Protein AF-A0A927RQS6-F1 (afdb_monomer_lite)

Sequence (547 aa):
MQKSKGKAKKVFKYLLKTSVICIYVALIVALFLQALKPGDESSAISNDFGNTIDTVVTELAKPQAQYIDAQSVEIISLNIDDKTFKGDDVEIYAGSSGKIKSKVLPENATDKSLIYRSSDSDVVKVYDNGKIVAKSVGKVRLEILLKNNQKLKDTINLTVKEVPVESIAIGNIPQEFRVGESFRLETTFEPQNTTQTKVKWSSSDKNVVSVDSSGKIIAKEQGVATITAKSAINDDVFVMVDLQVLPAAEQETTPVQSLEIKTANQDHLVGKSQQFSVVFYPSEATDDVLWSSSDETVAIVSQKGVVKYLKLGNVVITASCSNFDKQANAEIKVDEVVSSAIILQTDFDEGDGNFVLKQGKSGKITALLDSDATVFDVVFSSSDNTVAQIGKDGVIVALKGGEVTITATTSYGEKTTSQTLVLVVDKITFSETMQNFYLWVRKGFGHYGAFLVLGIFATFSYYMLFSKSTKGKLVGFAVCLLAGFAVAGITEILQLPVFTSGRASSFADVVLDFKGYCTSSLVIYAVIFIVHFAKAIANRKAKKQKA

Structure (mmCIF, N/CA/C/O backbone):
data_AF-A0A927RQS6-F1
#
_entry.id   AF-A0A927RQS6-F1
#
loop_
_atom_site.group_PDB
_atom_site.id
_atom_site.type_symbol
_atom_site.label_atom_id
_atom_site.label_alt_id
_atom_site.label_comp_id
_atom_site.label_asym_id
_atom_site.label_entity_id
_atom_site.label_seq_id
_atom_site.pdbx_PDB_ins_code
_atom_site.Cartn_x
_atom_site.Cartn_y
_atom_site.Cartn_z
_atom_site.occupancy
_atom_site.B_iso_or_equiv
_atom_site.auth_seq_id
_atom_site.auth_comp_id
_atom_site.auth_asym_id
_atom_site.auth_atom_id
_atom_site.pdbx_PDB_model_num
ATOM 1 N N . MET A 1 1 ? -23.265 56.459 -34.012 1.00 46.31 1 MET A N 1
ATOM 2 C CA . MET A 1 1 ? -22.523 55.168 -34.018 1.00 46.31 1 MET A CA 1
ATOM 3 C C . MET A 1 1 ? -21.277 55.114 -34.922 1.00 46.31 1 MET A C 1
ATOM 5 O O . MET A 1 1 ? -20.310 54.477 -34.523 1.00 46.31 1 MET A O 1
ATOM 9 N N . GLN A 1 2 ? -21.212 55.764 -36.097 1.00 44.84 2 GLN A N 1
ATOM 10 C CA . GLN A 1 2 ? -20.009 55.694 -36.963 1.00 44.84 2 GLN A CA 1
ATOM 11 C C . GLN A 1 2 ? -18.765 56.435 -36.412 1.00 44.84 2 GLN A C 1
ATOM 13 O O . GLN A 1 2 ? -17.649 55.932 -36.546 1.00 44.84 2 G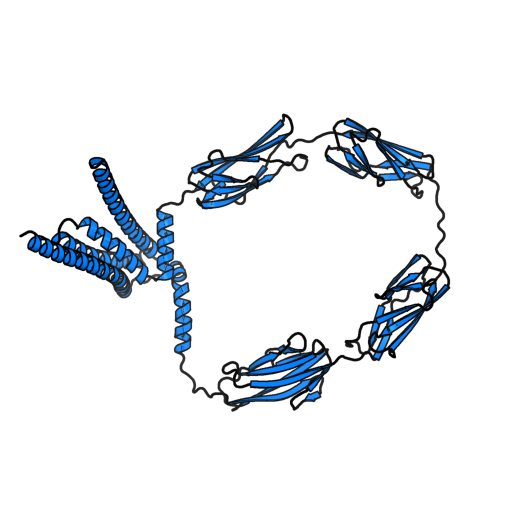LN A O 1
ATOM 18 N N . LYS A 1 3 ? -18.926 57.578 -35.719 1.00 47.47 3 LYS A N 1
ATOM 19 C CA . LYS A 1 3 ? -17.798 58.323 -35.110 1.00 47.47 3 LYS A CA 1
ATOM 20 C C . LYS A 1 3 ? -17.130 57.593 -33.924 1.00 47.47 3 LYS A C 1
ATOM 22 O O . LYS A 1 3 ? -15.915 57.708 -33.775 1.00 47.47 3 LYS A O 1
ATOM 27 N N . SER A 1 4 ? -17.863 56.807 -33.117 1.00 45.72 4 SER A N 1
ATOM 28 C CA . SER A 1 4 ? -17.262 56.046 -31.999 1.00 45.72 4 SER A CA 1
ATOM 29 C C . SER A 1 4 ? -16.541 54.776 -32.469 1.00 45.72 4 SER A C 1
ATOM 31 O O . SER A 1 4 ? -15.438 54.509 -31.998 1.00 45.72 4 SER A O 1
ATOM 33 N N . LYS A 1 5 ? -17.061 54.073 -33.493 1.00 51.00 5 LYS A N 1
ATOM 34 C CA . LYS A 1 5 ? -16.353 52.959 -34.163 1.00 51.00 5 LYS A CA 1
ATOM 35 C C . LYS A 1 5 ? -15.024 53.409 -34.794 1.00 51.00 5 LYS A C 1
ATOM 37 O O . LYS A 1 5 ? -14.037 52.679 -34.734 1.00 51.00 5 LYS A O 1
ATOM 42 N N . GLY A 1 6 ? -14.967 54.627 -35.345 1.00 62.62 6 GLY A N 1
ATOM 43 C CA . GLY A 1 6 ? -13.734 55.222 -35.878 1.00 62.62 6 GLY A CA 1
ATOM 44 C C . GLY A 1 6 ? -12.676 55.524 -34.807 1.00 62.62 6 GLY A C 1
ATOM 45 O O . GLY A 1 6 ? -11.496 55.234 -35.018 1.00 62.62 6 GLY A O 1
ATOM 46 N N . LYS A 1 7 ? -13.087 56.042 -33.639 1.00 63.16 7 LYS A N 1
ATOM 47 C CA . LYS A 1 7 ? -12.189 56.270 -32.491 1.00 63.16 7 LYS A CA 1
ATOM 48 C C . LYS A 1 7 ? -11.688 54.952 -31.889 1.00 63.16 7 LYS A C 1
ATOM 50 O O . LYS A 1 7 ? -10.480 54.802 -31.740 1.00 63.16 7 LYS A O 1
ATOM 55 N N . ALA A 1 8 ? -12.565 53.973 -31.656 1.00 59.16 8 ALA A N 1
ATOM 56 C CA . ALA A 1 8 ? -12.191 52.658 -31.120 1.00 59.16 8 ALA A CA 1
ATOM 57 C C . ALA A 1 8 ? -11.191 51.915 -32.023 1.00 59.16 8 ALA A C 1
ATOM 59 O O . ALA A 1 8 ? -10.191 51.388 -31.547 1.00 59.16 8 ALA A O 1
ATOM 60 N N . LYS A 1 9 ? -11.383 51.957 -33.349 1.00 65.69 9 LYS A N 1
ATOM 61 C CA . LYS A 1 9 ? -10.448 51.356 -34.315 1.00 65.69 9 LYS A CA 1
ATOM 62 C C . LYS A 1 9 ? -9.083 52.056 -34.335 1.00 65.69 9 LYS A C 1
ATOM 64 O O . LYS A 1 9 ? -8.061 51.407 -34.554 1.00 65.69 9 LYS A O 1
ATOM 69 N N . LYS A 1 10 ? -9.051 53.375 -34.105 1.00 69.94 10 LYS A N 1
ATOM 70 C CA . LYS A 1 10 ? -7.810 54.161 -34.011 1.00 69.94 10 LYS A CA 1
ATOM 71 C C . LYS A 1 10 ? -7.054 53.854 -32.714 1.00 69.94 10 LYS A C 1
ATOM 73 O O . LYS A 1 10 ? -5.843 53.667 -32.770 1.00 69.94 10 LYS A O 1
ATOM 78 N N . VAL A 1 11 ? -7.771 53.739 -31.595 1.00 69.31 11 VAL A N 1
ATOM 79 C CA . VAL A 1 11 ? -7.221 53.348 -30.287 1.00 69.31 11 VAL A CA 1
ATOM 80 C C . VAL A 1 11 ? -6.700 51.911 -30.325 1.00 69.31 11 VAL A C 1
ATOM 82 O O . VAL A 1 11 ? -5.556 51.686 -29.963 1.00 69.31 11 VAL A O 1
ATOM 85 N N . PHE A 1 12 ? -7.459 50.961 -30.875 1.00 69.94 12 PHE A N 1
ATOM 86 C CA . PHE A 1 12 ? -7.018 49.570 -31.030 1.00 69.94 12 PHE A CA 1
ATOM 87 C C . PHE A 1 12 ? -5.750 49.448 -31.883 1.00 69.94 12 PHE A C 1
ATOM 89 O O . PHE A 1 12 ? -4.808 48.759 -31.511 1.00 69.94 12 PHE A O 1
ATOM 96 N N . LYS A 1 13 ? -5.683 50.164 -33.014 1.00 72.00 13 LYS A N 1
ATOM 97 C CA . LYS A 1 13 ? -4.487 50.170 -33.869 1.00 72.00 13 LYS A CA 1
ATOM 98 C C . LYS A 1 13 ? -3.274 50.791 -33.167 1.00 72.00 13 LYS A C 1
ATOM 100 O O . LYS A 1 13 ? -2.150 50.373 -33.430 1.00 72.00 13 LYS A O 1
ATOM 105 N N . TYR A 1 14 ? -3.497 51.791 -32.315 1.00 75.75 14 TYR A N 1
ATOM 106 C CA . TYR A 1 14 ? -2.447 52.393 -31.499 1.00 75.75 14 TYR A CA 1
ATOM 107 C C . TYR A 1 14 ? -1.964 51.422 -30.416 1.00 75.75 14 TYR A C 1
ATOM 109 O O . TYR A 1 14 ? -0.770 51.165 -30.349 1.00 75.75 14 TYR A O 1
ATOM 117 N N . LEU A 1 15 ? -2.882 50.806 -29.667 1.00 71.31 15 LEU A N 1
ATOM 118 C CA . LEU A 1 15 ? -2.567 49.801 -28.649 1.00 71.31 15 LEU A CA 1
ATOM 119 C C . LEU A 1 15 ? -1.812 48.611 -29.244 1.00 71.31 15 LEU A C 1
ATOM 121 O O . LEU A 1 15 ? -0.742 48.282 -28.756 1.00 71.31 15 LEU A O 1
ATOM 125 N N . LEU A 1 16 ? -2.287 48.043 -30.357 1.00 77.56 16 LEU A N 1
ATOM 126 C CA . LEU A 1 16 ? -1.608 46.940 -31.041 1.00 77.56 16 LEU A CA 1
ATOM 127 C C . LEU A 1 16 ? -0.185 47.321 -31.471 1.00 77.56 16 LEU A C 1
ATOM 129 O O . LEU A 1 16 ? 0.743 46.533 -31.310 1.00 77.56 16 LEU A O 1
ATOM 133 N N . LYS A 1 17 ? -0.003 48.539 -32.000 1.00 77.62 17 LYS A N 1
ATOM 134 C CA . LYS A 1 17 ? 1.320 49.038 -32.387 1.00 77.62 17 LYS A CA 1
ATOM 135 C C . LYS A 1 17 ? 2.244 49.158 -31.177 1.00 77.62 17 LYS A C 1
ATOM 137 O O . LYS A 1 17 ? 3.386 48.718 -31.257 1.00 77.62 17 LYS A O 1
ATOM 142 N N . THR A 1 18 ? 1.764 49.736 -30.081 1.00 76.44 18 THR A N 1
ATOM 143 C CA . THR A 1 18 ? 2.555 49.903 -28.859 1.00 76.44 18 THR A CA 1
ATOM 144 C C . THR A 1 18 ? 2.887 48.548 -28.232 1.00 76.44 18 THR A C 1
ATOM 146 O O . THR A 1 18 ? 4.045 48.310 -27.919 1.00 76.44 18 THR A O 1
ATOM 149 N N . SER A 1 19 ? 1.934 47.614 -28.152 1.00 77.00 19 SER A N 1
ATOM 150 C CA . SER A 1 19 ? 2.153 46.270 -27.602 1.00 77.00 19 SER A CA 1
ATOM 151 C C . SER A 1 19 ? 3.189 45.465 -28.388 1.00 77.00 19 SER A C 1
ATOM 153 O O . SER A 1 19 ? 4.073 44.873 -27.782 1.00 77.00 19 SER A O 1
ATOM 155 N N . VAL A 1 20 ? 3.131 45.469 -29.726 1.00 82.69 20 VAL A N 1
ATOM 156 C CA . VAL A 1 20 ? 4.107 44.745 -30.565 1.00 82.69 20 VAL A CA 1
ATOM 157 C C . VAL A 1 20 ? 5.520 45.311 -30.390 1.00 82.69 20 VAL A C 1
ATOM 159 O O . VAL A 1 20 ? 6.471 44.541 -30.281 1.00 82.69 20 VAL A O 1
ATOM 162 N N . ILE A 1 21 ? 5.655 46.639 -30.295 1.00 83.62 21 ILE A N 1
ATOM 163 C CA . ILE A 1 21 ? 6.947 47.293 -30.041 1.00 83.62 21 ILE A CA 1
ATOM 164 C C . ILE A 1 21 ? 7.454 46.964 -28.631 1.00 83.62 21 ILE A C 1
ATOM 166 O O . ILE A 1 21 ? 8.625 46.633 -28.475 1.00 83.62 21 ILE A O 1
ATOM 170 N N . CYS A 1 22 ? 6.592 47.004 -27.611 1.00 79.31 22 CYS A N 1
ATOM 171 C CA . CYS A 1 22 ? 6.967 46.643 -26.243 1.00 79.31 22 CYS A CA 1
ATOM 172 C C . CYS A 1 22 ? 7.432 45.185 -26.139 1.00 79.31 22 CYS A C 1
ATOM 174 O O . CYS A 1 22 ? 8.428 44.926 -25.472 1.00 79.31 22 CYS A O 1
ATOM 176 N N . ILE A 1 23 ? 6.765 44.249 -26.825 1.00 80.75 23 ILE A N 1
ATOM 177 C CA . ILE A 1 23 ? 7.184 42.839 -26.875 1.00 80.75 23 ILE A CA 1
ATOM 178 C C . ILE A 1 23 ? 8.542 42.710 -27.568 1.00 80.75 23 ILE A C 1
ATOM 180 O O . ILE A 1 23 ? 9.426 42.034 -27.054 1.00 80.75 23 ILE A O 1
ATOM 184 N N . TYR A 1 24 ? 8.740 43.393 -28.699 1.00 87.31 24 TYR A N 1
ATOM 185 C CA . TYR A 1 24 ? 10.025 43.383 -29.398 1.00 87.31 24 TYR A CA 1
ATOM 186 C C . TYR A 1 24 ? 11.170 43.888 -28.506 1.00 87.31 24 TYR A C 1
ATOM 188 O O . TYR A 1 24 ? 12.202 43.232 -28.403 1.00 87.31 24 TYR A O 1
ATOM 196 N N . VAL A 1 25 ? 10.969 45.007 -27.804 1.00 85.31 25 VAL A N 1
ATOM 197 C CA . VAL A 1 25 ? 11.959 45.551 -26.861 1.00 85.31 25 VAL A CA 1
ATOM 198 C C . VAL A 1 25 ? 12.197 44.595 -25.691 1.00 85.31 25 VAL A C 1
ATOM 200 O O . VAL A 1 25 ? 13.347 44.359 -25.333 1.00 85.31 25 VAL A O 1
ATOM 203 N N . ALA A 1 26 ? 11.145 43.999 -25.125 1.00 79.19 26 ALA A N 1
ATOM 204 C CA . ALA A 1 26 ? 11.272 43.034 -24.034 1.00 79.19 26 ALA A CA 1
ATOM 205 C C . ALA A 1 26 ? 12.087 41.795 -24.444 1.00 79.19 26 ALA A C 1
ATOM 207 O O . ALA A 1 26 ? 12.914 41.330 -23.665 1.00 79.19 26 ALA A O 1
ATOM 208 N N . LEU A 1 27 ? 11.913 41.301 -25.676 1.00 83.12 27 LEU A N 1
ATOM 209 C CA . LEU A 1 27 ? 12.700 40.188 -26.215 1.00 83.12 27 LEU A CA 1
ATOM 210 C C . LEU A 1 27 ? 14.183 40.553 -26.390 1.00 83.12 27 LEU A C 1
ATOM 212 O O . LEU A 1 27 ? 15.042 39.734 -26.077 1.00 83.12 27 LEU A O 1
ATOM 216 N N . ILE A 1 28 ? 14.498 41.779 -26.829 1.00 85.44 28 ILE A N 1
ATOM 217 C CA . ILE A 1 28 ? 15.890 42.266 -26.900 1.00 85.44 28 ILE A CA 1
ATOM 218 C C . ILE A 1 28 ? 16.507 42.328 -25.502 1.00 85.44 28 ILE A C 1
ATOM 220 O O . ILE A 1 28 ? 17.617 41.846 -25.292 1.00 85.44 28 ILE A O 1
ATOM 224 N N . VAL A 1 29 ? 15.783 42.893 -24.533 1.00 82.00 29 VAL A N 1
ATOM 225 C CA . VAL A 1 29 ? 16.258 42.982 -23.146 1.00 82.00 29 VAL A CA 1
ATOM 226 C C . VAL A 1 29 ? 16.487 41.585 -22.566 1.00 82.00 29 VAL A C 1
ATOM 228 O O . VAL A 1 29 ? 17.521 41.354 -21.949 1.00 82.00 29 VAL A O 1
ATOM 231 N N . ALA A 1 30 ? 15.582 40.633 -22.808 1.00 78.06 30 ALA A N 1
ATOM 232 C CA . ALA A 1 30 ? 15.751 39.247 -22.375 1.00 78.06 30 ALA A CA 1
ATOM 233 C C . ALA A 1 30 ? 17.001 38.589 -22.988 1.00 78.06 30 ALA A C 1
ATOM 235 O O . ALA A 1 30 ? 17.745 37.915 -22.275 1.00 78.06 30 ALA A O 1
ATOM 236 N N . LEU A 1 31 ? 17.269 38.831 -24.277 1.00 81.88 31 LEU A N 1
ATOM 237 C CA . LEU A 1 31 ? 18.475 38.354 -24.960 1.00 81.88 31 LEU A CA 1
ATOM 238 C C . LEU A 1 31 ? 19.750 38.946 -24.358 1.00 81.88 31 LEU A C 1
ATOM 240 O O . LEU A 1 31 ? 20.703 38.214 -24.113 1.00 81.88 31 LEU A O 1
ATOM 244 N N . PHE A 1 32 ? 19.763 40.247 -24.069 1.00 86.06 32 PHE A N 1
ATOM 245 C CA . PHE A 1 32 ? 20.918 40.905 -23.455 1.00 86.06 32 PHE A CA 1
ATOM 246 C C . PHE A 1 32 ? 21.157 40.417 -22.026 1.00 86.06 32 PHE A C 1
ATOM 248 O O . PHE A 1 32 ? 22.280 40.064 -21.681 1.00 86.06 32 PHE A O 1
ATOM 255 N N . LEU A 1 33 ? 20.103 40.317 -21.212 1.00 78.19 33 LEU A N 1
ATOM 256 C CA . LEU A 1 33 ? 20.200 39.772 -19.855 1.00 78.19 33 LEU A CA 1
ATOM 257 C C . LEU A 1 33 ? 20.701 38.325 -19.853 1.00 78.19 33 LEU A C 1
ATOM 259 O O . LEU A 1 33 ? 21.407 37.922 -18.936 1.00 78.19 33 LEU A O 1
ATOM 263 N N . GLN A 1 34 ? 20.358 37.537 -20.871 1.00 74.31 34 GLN A N 1
ATOM 264 C CA . GLN A 1 34 ? 20.867 36.179 -21.002 1.00 74.31 34 GLN A CA 1
ATOM 265 C C . GLN A 1 34 ? 22.301 36.111 -21.529 1.00 74.31 34 GLN A C 1
ATOM 267 O O . GLN A 1 34 ? 23.059 35.235 -21.109 1.00 74.31 34 GLN A O 1
ATOM 272 N N . ALA A 1 35 ? 22.670 36.988 -22.459 1.00 76.50 35 ALA A N 1
ATOM 273 C CA . ALA A 1 35 ? 24.054 37.123 -22.894 1.00 76.50 35 ALA A CA 1
ATOM 274 C C . ALA A 1 35 ? 24.966 37.420 -21.696 1.00 76.50 35 ALA A C 1
ATOM 276 O O . ALA A 1 35 ? 26.076 36.913 -21.658 1.00 76.50 35 ALA A O 1
ATOM 277 N N . LEU A 1 36 ? 24.433 38.122 -20.688 1.00 79.50 36 LEU A N 1
ATOM 278 C CA . LEU A 1 36 ? 25.082 38.435 -19.416 1.00 79.50 36 LEU A CA 1
ATOM 279 C C . LEU A 1 36 ? 25.104 37.287 -18.377 1.00 79.50 36 LEU A C 1
ATOM 281 O O . LEU A 1 36 ? 25.642 37.473 -17.288 1.00 79.50 36 LEU A O 1
ATOM 285 N N . LYS A 1 37 ? 24.540 36.104 -18.669 1.00 78.19 37 LYS A N 1
ATOM 286 C CA . LYS A 1 37 ? 24.586 34.948 -17.749 1.00 78.19 37 LYS A CA 1
ATOM 287 C C . LYS A 1 37 ? 25.852 34.095 -17.936 1.00 78.19 37 LYS A C 1
ATOM 289 O O . LYS A 1 37 ? 26.273 33.928 -19.086 1.00 78.19 37 LYS A O 1
ATOM 294 N N . PRO A 1 38 ? 26.398 33.485 -16.860 1.00 71.75 38 PRO A N 1
ATOM 295 C CA . PRO A 1 38 ? 27.536 32.563 -16.934 1.00 71.75 38 PRO A CA 1
ATOM 296 C C . PRO A 1 38 ? 27.283 31.345 -17.840 1.00 71.75 38 PRO A C 1
ATOM 298 O O . PRO A 1 38 ? 26.143 30.899 -18.012 1.00 71.75 38 PRO A O 1
ATOM 301 N N . GLY A 1 39 ? 28.358 30.792 -18.412 1.00 63.94 39 GLY A N 1
ATOM 302 C CA . GLY A 1 39 ? 28.306 29.699 -19.397 1.00 63.94 39 GLY A CA 1
ATOM 303 C C . GLY A 1 39 ? 27.625 28.407 -18.913 1.00 63.94 39 GLY A C 1
ATOM 304 O O . GLY A 1 39 ? 26.904 27.767 -19.686 1.00 63.94 39 GLY A O 1
ATOM 305 N N . ASP A 1 40 ? 27.768 28.067 -17.633 1.00 60.88 40 ASP A N 1
ATOM 306 C CA . ASP A 1 40 ? 27.269 26.806 -17.059 1.00 60.88 40 ASP A CA 1
ATOM 307 C C . ASP A 1 40 ? 25.736 26.788 -16.892 1.00 60.88 40 ASP A C 1
ATOM 309 O O . ASP A 1 40 ? 25.077 25.783 -17.152 1.00 60.88 40 ASP A O 1
ATOM 313 N N . GLU A 1 41 ? 25.121 27.927 -16.558 1.00 59.31 41 GLU A N 1
ATOM 314 C CA . GLU A 1 41 ? 23.655 28.039 -16.459 1.00 59.31 41 GLU A CA 1
ATOM 315 C C . GLU A 1 41 ? 22.975 28.072 -17.837 1.00 59.31 41 GLU A C 1
ATOM 317 O O . GLU A 1 41 ? 21.840 27.624 -18.015 1.00 59.31 41 GLU A O 1
ATOM 322 N N . SER A 1 42 ? 23.660 28.631 -18.837 1.00 57.41 42 SER A N 1
ATOM 323 C CA . SER A 1 42 ? 23.137 28.780 -20.199 1.00 57.41 42 SER A CA 1
ATOM 324 C C . SER A 1 42 ? 23.134 27.459 -20.973 1.00 57.41 42 SER A C 1
ATOM 326 O O . SER A 1 42 ? 22.198 27.184 -21.734 1.00 57.41 42 SER A O 1
ATOM 328 N N . SER A 1 43 ? 24.168 26.643 -20.760 1.00 55.97 43 SER A N 1
ATOM 329 C CA . SER A 1 43 ? 24.346 25.328 -21.379 1.00 55.97 43 SER A CA 1
ATOM 330 C C . SER A 1 43 ? 23.345 24.303 -20.832 1.00 55.97 43 SER A C 1
ATOM 332 O O . SER A 1 43 ? 22.705 23.614 -21.623 1.00 55.97 43 SER A O 1
ATOM 334 N N . ALA A 1 44 ? 23.060 24.297 -19.524 1.00 56.41 44 ALA A N 1
ATOM 335 C CA . ALA A 1 44 ? 22.026 23.440 -18.924 1.00 56.41 44 ALA A CA 1
ATOM 336 C C . ALA A 1 44 ? 20.622 23.623 -19.548 1.00 56.41 44 ALA A C 1
ATOM 338 O O . ALA A 1 44 ? 19.860 22.669 -19.675 1.00 56.41 44 ALA A O 1
ATOM 339 N N . ILE A 1 45 ? 20.283 24.838 -19.996 1.00 54.97 45 ILE A N 1
ATOM 340 C CA . ILE A 1 45 ? 18.995 25.151 -20.648 1.00 54.97 45 ILE A CA 1
ATOM 341 C C . ILE A 1 45 ? 18.967 24.702 -22.125 1.00 54.97 45 ILE A C 1
ATOM 343 O O . ILE A 1 45 ? 17.886 24.490 -22.674 1.00 54.97 45 ILE A O 1
ATOM 347 N N . SER A 1 46 ? 20.130 24.570 -22.775 1.00 54.25 46 SER A N 1
ATOM 348 C CA . SER A 1 46 ? 20.277 24.209 -24.197 1.00 54.25 46 SER A CA 1
ATOM 349 C C . SER A 1 46 ? 20.512 22.710 -24.428 1.00 54.25 46 SER A C 1
ATOM 351 O O . SER A 1 46 ? 20.173 22.186 -25.489 1.00 54.25 46 SER A O 1
ATOM 353 N N . ASN A 1 47 ? 21.098 22.022 -23.449 1.00 53.12 47 ASN A N 1
ATOM 354 C CA . ASN A 1 47 ? 21.598 20.659 -23.611 1.00 53.12 47 ASN A CA 1
ATOM 355 C C . ASN A 1 47 ? 20.496 19.586 -23.580 1.00 53.12 47 ASN A C 1
ATOM 357 O O . ASN A 1 47 ? 20.728 18.482 -24.050 1.00 53.12 47 ASN A O 1
ATOM 361 N N . ASP A 1 48 ? 19.283 19.889 -23.113 1.00 54.66 48 ASP A N 1
ATOM 362 C CA . ASP A 1 48 ? 18.213 18.885 -22.956 1.00 54.66 48 ASP A CA 1
ATOM 363 C C . ASP A 1 48 ? 17.713 18.321 -24.310 1.00 54.66 48 ASP A C 1
ATOM 365 O O . ASP A 1 48 ? 17.498 17.120 -24.476 1.00 54.66 48 ASP A O 1
ATOM 369 N N . PHE A 1 49 ? 17.626 19.171 -25.342 1.00 48.56 49 PHE A N 1
ATOM 370 C CA . PHE A 1 49 ? 17.263 18.752 -26.705 1.00 48.56 49 PHE A CA 1
ATOM 371 C C . PHE A 1 49 ? 18.485 18.291 -27.523 1.00 48.56 49 PHE A C 1
ATOM 373 O O . PHE A 1 49 ? 18.403 17.326 -28.283 1.00 48.56 49 PHE A O 1
ATOM 380 N N . GLY A 1 50 ? 19.638 18.946 -27.332 1.00 51.22 50 GLY A N 1
ATOM 381 C CA . GLY A 1 50 ? 20.899 18.619 -28.009 1.00 51.22 50 GLY A CA 1
ATOM 382 C C . GLY A 1 50 ? 21.461 17.252 -27.614 1.00 51.22 50 GLY A C 1
ATOM 383 O O . GLY A 1 50 ? 21.812 16.475 -28.495 1.00 51.22 50 GLY A O 1
ATOM 384 N N . ASN A 1 51 ? 21.437 16.902 -26.322 1.00 53.59 51 ASN A N 1
ATOM 385 C CA . ASN A 1 51 ? 21.879 15.593 -25.825 1.00 53.59 51 ASN A CA 1
ATOM 386 C C . ASN A 1 51 ? 21.063 14.441 -26.431 1.00 53.59 51 ASN A C 1
ATOM 388 O O . ASN A 1 51 ? 21.601 13.366 -26.687 1.00 53.59 51 ASN A O 1
ATOM 392 N N . THR A 1 52 ? 19.779 14.672 -26.722 1.00 53.28 52 THR A N 1
ATOM 393 C CA . THR A 1 52 ? 18.904 13.679 -27.362 1.00 53.28 52 THR A CA 1
ATOM 394 C C . THR A 1 52 ? 19.320 13.399 -28.813 1.00 53.28 52 THR A C 1
ATOM 396 O O . THR A 1 52 ? 19.270 12.254 -29.253 1.00 53.28 52 THR A O 1
ATOM 399 N N . ILE A 1 53 ? 19.778 14.410 -29.558 1.00 51.69 53 ILE A N 1
ATOM 400 C CA . ILE A 1 53 ? 20.230 14.260 -30.953 1.00 51.69 53 ILE A CA 1
ATOM 401 C C . ILE A 1 53 ? 21.684 13.778 -31.025 1.00 51.69 53 ILE A C 1
ATOM 403 O O . ILE A 1 53 ? 22.005 12.926 -31.850 1.00 51.69 53 ILE A O 1
ATOM 407 N N . ASP A 1 54 ? 22.553 14.270 -30.146 1.00 46.34 54 ASP A N 1
ATOM 408 C CA . ASP A 1 54 ? 23.975 13.918 -30.129 1.00 46.34 54 ASP A CA 1
ATOM 409 C C . ASP A 1 54 ? 24.196 12.457 -29.710 1.00 46.34 54 ASP A C 1
ATOM 411 O O . ASP A 1 54 ? 25.055 11.772 -30.264 1.00 46.34 54 ASP A O 1
ATOM 415 N N . THR A 1 55 ? 23.329 11.924 -28.839 1.00 51.97 55 THR A N 1
ATOM 416 C CA . THR A 1 55 ? 23.278 10.483 -28.537 1.00 51.97 55 THR A CA 1
ATOM 417 C C . THR A 1 55 ? 22.974 9.666 -29.799 1.00 51.97 55 THR A C 1
ATOM 419 O O . THR A 1 55 ? 23.654 8.683 -30.080 1.00 51.97 55 THR A O 1
ATOM 422 N N . VAL A 1 56 ? 22.010 10.105 -30.614 1.00 48.84 56 VAL A N 1
ATOM 423 C CA . VAL A 1 56 ? 21.621 9.414 -31.857 1.00 48.84 56 VAL A CA 1
ATOM 424 C C . VAL A 1 56 ? 22.718 9.505 -32.927 1.00 48.84 56 VAL A C 1
ATOM 426 O O . VAL A 1 56 ? 22.991 8.528 -33.618 1.00 48.84 56 VAL A O 1
ATOM 429 N N . VAL A 1 57 ? 23.380 10.655 -33.065 1.00 51.41 57 VAL A N 1
ATOM 430 C CA . VAL A 1 57 ? 24.433 10.878 -34.074 1.00 51.41 57 VAL A CA 1
ATOM 431 C C . VAL A 1 57 ? 25.745 10.183 -33.696 1.00 51.41 57 VAL A C 1
ATOM 433 O O . VAL A 1 57 ? 26.409 9.607 -34.558 1.00 51.41 57 VAL A O 1
ATOM 436 N N . THR A 1 58 ? 26.099 10.169 -32.410 1.00 50.81 58 THR A N 1
ATOM 437 C CA . THR A 1 58 ? 27.323 9.525 -31.907 1.00 50.81 58 THR A CA 1
ATOM 438 C C . THR A 1 58 ? 27.244 7.998 -31.979 1.00 50.81 58 THR A C 1
ATOM 440 O O . THR A 1 58 ? 28.262 7.336 -32.195 1.00 50.81 58 THR A O 1
ATOM 443 N N . GLU A 1 59 ? 26.047 7.412 -31.874 1.00 52.25 59 GLU A N 1
ATOM 444 C CA . GLU A 1 59 ? 25.856 5.982 -32.149 1.00 52.25 59 GLU A CA 1
ATOM 445 C C . GLU A 1 59 ? 26.038 5.623 -33.631 1.00 52.25 59 GLU A C 1
ATOM 447 O O . GLU A 1 59 ? 26.541 4.542 -33.938 1.00 52.25 59 GLU A O 1
ATOM 452 N N . LEU A 1 60 ? 25.723 6.536 -34.554 1.00 46.12 60 LEU A N 1
ATOM 453 C CA . LEU A 1 60 ? 25.833 6.306 -35.999 1.00 46.12 60 LEU A CA 1
ATOM 454 C C . LEU A 1 60 ? 27.268 6.442 -36.552 1.00 46.12 60 LEU A C 1
ATOM 456 O O . LEU A 1 60 ? 27.524 5.998 -37.669 1.00 46.12 60 LEU A O 1
ATOM 460 N N . ALA A 1 61 ? 28.206 7.037 -35.802 1.00 47.94 61 ALA A N 1
ATOM 461 C CA . ALA A 1 61 ? 29.524 7.452 -36.309 1.00 47.94 61 ALA A CA 1
ATOM 462 C C . ALA A 1 61 ? 30.728 6.581 -35.875 1.00 47.94 61 ALA A C 1
ATOM 464 O O . ALA A 1 61 ? 31.867 6.885 -36.238 1.00 47.94 61 ALA A O 1
ATOM 465 N N . LYS A 1 62 ? 30.534 5.501 -35.105 1.00 45.16 62 LYS A N 1
ATOM 466 C CA . LYS A 1 62 ? 31.651 4.637 -34.666 1.00 45.16 62 LYS A CA 1
ATOM 467 C C . LYS A 1 62 ? 32.198 3.782 -35.829 1.00 45.16 62 LYS A C 1
ATOM 469 O O . LYS A 1 62 ? 31.399 3.178 -36.545 1.00 45.16 62 LYS A O 1
ATOM 474 N N . PRO A 1 63 ? 33.533 3.665 -36.011 1.00 45.16 63 PRO A N 1
ATOM 475 C CA . PRO A 1 63 ? 34.113 2.791 -37.028 1.00 45.16 63 PRO A CA 1
ATOM 476 C C . PRO A 1 63 ? 33.768 1.334 -36.709 1.00 45.16 63 PRO A C 1
ATOM 478 O O . PRO A 1 63 ? 34.137 0.804 -35.661 1.00 45.16 63 PRO A O 1
ATOM 481 N N . GLN A 1 64 ? 33.026 0.702 -37.614 1.00 48.62 64 GLN A N 1
ATOM 482 C CA . GLN A 1 64 ? 32.615 -0.689 -37.489 1.00 48.62 64 GLN A CA 1
ATOM 483 C C . GLN A 1 64 ? 33.864 -1.568 -37.634 1.00 48.62 64 GLN A C 1
ATOM 485 O O . GLN A 1 64 ? 34.411 -1.704 -38.730 1.00 48.62 64 GLN A O 1
ATOM 490 N N . ALA A 1 65 ? 34.324 -2.179 -36.536 1.00 48.78 65 ALA A N 1
ATOM 491 C CA . ALA A 1 65 ? 35.066 -3.433 -36.644 1.00 48.78 65 ALA A CA 1
ATOM 492 C C . ALA A 1 65 ? 34.242 -4.351 -37.554 1.00 48.78 65 ALA A C 1
ATOM 494 O O . ALA A 1 65 ? 33.021 -4.374 -37.395 1.00 48.78 65 ALA A O 1
ATOM 495 N N . GLN A 1 66 ? 34.867 -5.029 -38.524 1.00 57.28 66 GLN A N 1
ATOM 496 C CA . GLN A 1 66 ? 34.141 -5.876 -39.473 1.00 57.28 66 GLN A CA 1
ATOM 497 C C . GLN A 1 66 ? 33.210 -6.806 -38.690 1.00 57.28 66 GLN A C 1
ATOM 499 O O . GLN A 1 66 ? 33.667 -7.700 -37.978 1.00 57.28 66 GLN A O 1
ATOM 504 N N . TYR A 1 67 ? 31.915 -6.505 -38.759 1.00 68.31 67 TYR A N 1
ATOM 505 C CA . TYR A 1 67 ? 30.916 -7.127 -37.916 1.00 68.31 67 TYR A CA 1
ATOM 506 C C . TYR A 1 67 ? 30.658 -8.526 -38.461 1.00 68.31 67 TYR A C 1
ATOM 508 O O . TYR A 1 67 ? 30.230 -8.692 -39.602 1.00 68.31 67 TYR A O 1
ATOM 516 N N . ILE A 1 68 ? 30.994 -9.533 -37.666 1.00 77.56 68 ILE A N 1
ATOM 517 C CA . ILE A 1 68 ? 30.753 -10.934 -37.981 1.00 77.56 68 ILE A CA 1
ATOM 518 C C . ILE A 1 68 ? 29.397 -11.281 -37.380 1.00 77.56 68 ILE A C 1
ATOM 520 O O . ILE A 1 68 ? 29.275 -11.446 -36.161 1.00 77.56 68 ILE A O 1
ATOM 524 N N . ASP A 1 69 ? 28.390 -11.374 -38.247 1.00 84.19 69 ASP A N 1
ATOM 525 C CA . ASP A 1 69 ? 27.046 -11.802 -37.878 1.00 84.19 69 ASP A CA 1
ATOM 526 C C . ASP A 1 69 ? 27.070 -13.215 -37.283 1.00 84.19 69 ASP A C 1
ATOM 528 O O . ASP A 1 69 ? 27.678 -14.144 -37.828 1.00 84.19 69 ASP A O 1
ATOM 532 N N . ALA A 1 70 ? 26.363 -13.390 -36.170 1.00 89.00 70 ALA A N 1
ATOM 533 C CA . ALA A 1 70 ? 26.016 -14.717 -35.693 1.00 89.00 70 ALA A CA 1
ATOM 534 C C . ALA A 1 70 ? 25.047 -15.389 -36.678 1.00 89.00 70 ALA A C 1
ATOM 536 O O . ALA A 1 70 ? 24.195 -14.739 -37.282 1.00 89.00 70 ALA A O 1
ATOM 537 N N . GLN A 1 71 ? 25.165 -16.703 -36.808 1.00 90.12 71 GLN A N 1
ATOM 538 C CA . GLN A 1 71 ? 24.388 -17.542 -37.716 1.00 90.12 71 GLN A CA 1
ATOM 539 C C . GLN A 1 71 ? 23.414 -18.455 -36.968 1.00 90.12 71 GLN A C 1
ATOM 541 O O . GLN A 1 71 ? 22.318 -18.699 -37.463 1.00 90.12 71 GLN A O 1
ATOM 546 N N . SER A 1 72 ? 23.780 -18.934 -35.775 1.00 91.56 72 SER A N 1
ATOM 547 C CA . SER A 1 72 ? 22.904 -19.747 -34.926 1.00 91.56 72 SER A CA 1
ATOM 548 C C . SER A 1 72 ? 23.166 -19.520 -33.435 1.00 91.56 72 SER A C 1
ATOM 550 O O . SER A 1 72 ? 24.244 -19.079 -33.019 1.00 91.56 72 SER A O 1
ATOM 552 N N . VAL A 1 73 ? 22.144 -19.819 -32.634 1.00 93.94 73 VAL A N 1
ATOM 553 C CA . VAL A 1 73 ? 22.216 -19.984 -31.180 1.00 93.94 73 VAL A CA 1
ATOM 554 C C . VAL A 1 73 ? 21.842 -21.434 -30.906 1.00 93.94 73 VAL A C 1
ATOM 556 O O . VAL A 1 73 ? 20.866 -21.906 -31.476 1.00 93.94 73 VAL A O 1
ATOM 559 N N . GLU A 1 74 ? 22.613 -22.128 -30.073 1.00 93.12 74 GLU A N 1
ATOM 560 C CA . GLU A 1 74 ? 22.403 -23.547 -29.765 1.00 93.12 74 GLU A CA 1
ATOM 561 C C . GLU A 1 74 ? 22.474 -23.790 -28.255 1.00 93.12 74 GLU A C 1
ATOM 563 O O . GLU A 1 74 ? 23.406 -23.338 -27.579 1.00 93.12 74 GLU A O 1
ATOM 568 N N . ILE A 1 75 ? 21.507 -24.530 -27.720 1.00 93.19 75 ILE A N 1
ATOM 569 C CA . ILE A 1 75 ? 21.508 -25.075 -26.366 1.00 93.19 75 ILE A CA 1
ATOM 570 C C . ILE A 1 75 ? 22.349 -26.349 -26.376 1.00 93.19 75 ILE A C 1
ATOM 572 O O . ILE A 1 75 ? 21.991 -27.363 -26.962 1.00 93.19 75 ILE A O 1
ATOM 576 N N . ILE A 1 76 ? 23.487 -26.311 -25.685 1.00 92.44 76 ILE A N 1
ATOM 577 C CA . ILE A 1 76 ? 24.386 -27.464 -25.570 1.00 92.44 76 ILE A CA 1
ATOM 578 C C . ILE A 1 76 ? 23.856 -28.449 -24.529 1.00 92.44 76 ILE A C 1
ATOM 580 O O . ILE A 1 76 ? 23.898 -29.665 -24.726 1.00 92.44 76 ILE A O 1
ATOM 584 N N . SER A 1 77 ? 23.456 -27.927 -23.370 1.00 91.62 77 SER A N 1
ATOM 585 C CA . SER A 1 77 ? 22.927 -28.735 -22.280 1.00 91.62 77 SER A CA 1
ATOM 586 C C . SER A 1 77 ? 22.204 -27.886 -21.245 1.00 91.62 77 SER A C 1
ATOM 588 O O . SER A 1 77 ? 22.446 -26.684 -21.107 1.00 91.62 77 SER A O 1
ATOM 590 N N . LEU A 1 78 ? 21.364 -28.550 -20.463 1.00 93.81 78 LEU A N 1
ATOM 591 C CA . LEU A 1 78 ? 20.788 -28.012 -19.243 1.00 93.81 78 LEU A CA 1
ATOM 592 C C . LEU A 1 78 ? 21.284 -28.841 -18.059 1.00 93.81 78 LEU A C 1
ATOM 594 O O . LEU A 1 78 ? 21.074 -30.049 -18.022 1.00 93.81 78 LEU A O 1
ATOM 598 N N . ASN A 1 79 ? 21.954 -28.198 -17.106 1.00 93.50 79 ASN A N 1
ATOM 599 C CA . ASN A 1 79 ? 22.505 -28.873 -15.932 1.00 93.50 79 ASN A CA 1
ATOM 600 C C . ASN A 1 79 ? 21.664 -28.506 -14.707 1.00 93.50 79 ASN A C 1
ATOM 602 O O . ASN A 1 79 ? 21.606 -27.323 -14.374 1.00 93.50 79 ASN A O 1
ATOM 606 N N . ILE A 1 80 ? 21.020 -29.480 -14.062 1.00 90.81 80 ILE A N 1
ATOM 607 C CA . ILE A 1 80 ? 20.123 -29.295 -12.908 1.00 90.81 80 ILE A CA 1
ATOM 608 C C . ILE A 1 80 ? 20.443 -30.363 -11.871 1.00 90.81 80 ILE A C 1
ATOM 610 O O . ILE A 1 80 ? 20.442 -31.538 -12.230 1.00 90.81 80 ILE A O 1
ATOM 614 N N . ASP A 1 81 ? 20.686 -29.959 -10.621 1.00 84.06 81 ASP A N 1
ATOM 615 C CA . ASP A 1 81 ? 20.911 -30.854 -9.472 1.00 84.06 81 ASP A CA 1
ATOM 616 C C . ASP A 1 81 ? 21.800 -32.074 -9.836 1.00 84.06 81 ASP A C 1
ATOM 618 O O . ASP A 1 81 ? 21.396 -33.231 -9.724 1.00 84.06 81 ASP A O 1
ATOM 622 N N . ASP A 1 82 ? 22.986 -31.789 -10.394 1.00 81.81 82 ASP A N 1
ATOM 623 C CA . ASP A 1 82 ? 24.013 -32.735 -10.881 1.00 81.81 82 ASP A CA 1
ATOM 624 C C . ASP A 1 82 ? 23.655 -33.625 -12.087 1.00 81.81 82 ASP A C 1
ATOM 626 O O . ASP A 1 82 ? 24.494 -34.377 -12.591 1.00 81.81 82 ASP A O 1
ATOM 630 N N . LYS A 1 83 ? 22.449 -33.494 -12.644 1.00 87.94 83 LYS A N 1
ATOM 631 C CA . LYS A 1 83 ? 22.041 -34.149 -13.895 1.00 87.94 83 LYS A CA 1
ATOM 632 C C . LYS A 1 83 ? 22.244 -33.223 -15.091 1.00 87.94 83 LYS A C 1
ATOM 634 O O . LYS A 1 83 ? 22.023 -32.017 -15.019 1.00 87.94 83 LYS A O 1
ATOM 639 N N . THR A 1 84 ? 22.662 -33.797 -16.219 1.00 91.44 84 THR A N 1
ATOM 640 C CA . THR A 1 84 ? 22.841 -33.083 -17.492 1.00 91.44 84 THR A CA 1
ATOM 641 C C . THR A 1 84 ? 21.827 -33.584 -18.508 1.00 91.44 84 THR A C 1
ATOM 643 O O . THR A 1 84 ? 21.823 -34.764 -18.851 1.00 91.44 84 THR A O 1
ATOM 646 N N . PHE A 1 85 ? 21.015 -32.674 -19.030 1.00 90.50 85 PHE A N 1
ATOM 647 C CA . PHE A 1 85 ? 20.013 -32.947 -20.050 1.00 90.50 85 PHE A CA 1
ATOM 648 C C . PHE A 1 85 ? 20.488 -32.427 -21.410 1.00 90.50 85 PHE A C 1
ATOM 650 O O . PHE A 1 85 ? 21.005 -31.311 -21.513 1.00 90.50 85 PHE A O 1
ATOM 657 N N . LYS A 1 86 ? 20.323 -33.253 -22.447 1.00 83.62 86 LYS A N 1
ATOM 658 C CA . LYS A 1 86 ? 20.605 -32.929 -23.851 1.00 83.62 86 LYS A CA 1
ATOM 659 C C . LYS A 1 86 ? 19.403 -33.379 -24.677 1.00 83.62 86 LYS A C 1
ATOM 661 O O . LYS A 1 86 ? 19.248 -34.574 -24.905 1.00 83.62 86 LYS A O 1
ATOM 666 N N . GLY A 1 87 ? 18.541 -32.443 -25.048 1.00 78.44 87 GLY A N 1
ATOM 667 C CA . GLY A 1 87 ? 17.326 -32.721 -25.803 1.00 78.44 87 GLY A CA 1
ATOM 668 C C . GLY A 1 87 ? 16.213 -31.727 -25.505 1.00 78.44 87 GLY A C 1
ATOM 669 O O . GLY A 1 87 ? 16.309 -30.924 -24.572 1.00 78.44 87 GLY A O 1
ATOM 670 N N . ASP A 1 88 ? 15.162 -31.837 -26.305 1.00 73.75 88 ASP A N 1
ATOM 671 C CA . ASP A 1 88 ? 13.937 -31.065 -26.179 1.00 73.75 88 ASP A CA 1
ATOM 672 C C . ASP A 1 88 ? 12.978 -31.844 -25.267 1.00 73.75 88 ASP A C 1
ATOM 674 O O . ASP A 1 88 ? 12.846 -33.055 -25.415 1.00 73.75 88 ASP A O 1
ATOM 678 N N . ASP A 1 89 ? 12.346 -31.161 -24.310 1.00 88.75 89 ASP A N 1
ATOM 679 C CA . ASP A 1 89 ? 11.460 -31.719 -23.271 1.00 88.75 89 ASP A CA 1
ATOM 680 C C . ASP A 1 89 ? 12.187 -32.345 -22.061 1.00 88.75 89 ASP A C 1
ATOM 682 O O . ASP A 1 89 ? 12.482 -33.537 -21.992 1.00 88.75 89 ASP A O 1
ATOM 686 N N . VAL A 1 90 ? 12.436 -31.515 -21.042 1.00 93.00 90 VAL A N 1
ATOM 687 C CA . VAL A 1 90 ? 13.086 -31.918 -19.785 1.00 93.00 90 VAL A CA 1
ATOM 688 C C . VAL A 1 90 ? 12.100 -31.868 -18.621 1.00 93.00 90 VAL A C 1
ATOM 690 O O . VAL A 1 90 ? 11.432 -30.860 -18.389 1.00 93.00 90 VAL A O 1
ATOM 693 N N . GLU A 1 91 ? 12.026 -32.949 -17.849 1.00 94.00 91 GLU A N 1
ATOM 694 C CA . GLU A 1 91 ? 11.213 -33.015 -16.635 1.00 94.00 91 GLU A CA 1
ATOM 695 C C . GLU A 1 91 ? 12.064 -32.765 -15.391 1.00 94.00 91 GLU A C 1
ATOM 697 O O . GLU A 1 91 ? 13.067 -33.444 -15.167 1.00 94.00 91 GLU A O 1
ATOM 702 N N . ILE A 1 92 ? 11.651 -31.792 -14.580 1.00 93.69 92 ILE A N 1
ATOM 703 C CA . ILE A 1 92 ? 12.343 -31.369 -13.355 1.00 93.69 92 ILE A CA 1
ATOM 704 C C . ILE A 1 92 ? 11.337 -31.209 -12.219 1.00 93.69 92 ILE A C 1
ATOM 706 O O . ILE A 1 92 ? 10.133 -31.143 -12.459 1.00 93.69 92 ILE A O 1
ATOM 710 N N . TYR A 1 93 ? 11.811 -31.125 -10.982 1.00 93.00 93 TYR A N 1
ATOM 711 C CA . TYR A 1 93 ? 10.949 -30.922 -9.823 1.00 93.00 93 TYR A CA 1
ATOM 712 C C . TYR A 1 93 ? 10.937 -29.455 -9.390 1.00 93.00 93 TYR A C 1
ATOM 714 O O . TYR A 1 93 ? 11.883 -28.704 -9.635 1.00 93.00 93 TYR A O 1
ATOM 722 N N . ALA A 1 94 ? 9.850 -29.018 -8.760 1.00 92.81 94 ALA A N 1
ATOM 723 C CA . ALA A 1 94 ? 9.804 -27.698 -8.144 1.00 92.81 94 ALA A CA 1
ATOM 724 C C . ALA A 1 94 ? 10.909 -27.558 -7.076 1.00 92.81 94 ALA A C 1
ATOM 726 O O . ALA A 1 94 ? 11.207 -28.496 -6.342 1.00 92.81 94 ALA A O 1
ATOM 727 N N . GLY A 1 95 ? 11.540 -26.386 -7.009 1.00 90.00 95 GLY A N 1
ATOM 728 C CA . GLY A 1 95 ? 12.699 -26.123 -6.154 1.00 90.00 95 GLY A CA 1
ATOM 729 C C . GLY A 1 95 ? 14.051 -26.446 -6.799 1.00 90.00 95 GLY A C 1
ATOM 730 O O . GLY A 1 95 ? 15.061 -25.893 -6.363 1.00 90.00 95 GLY A O 1
ATOM 731 N N . SER A 1 96 ? 14.086 -27.257 -7.863 1.00 92.19 96 SER A N 1
ATOM 732 C CA . SER A 1 96 ? 15.320 -27.546 -8.599 1.00 92.19 96 SER A CA 1
ATOM 733 C C . SER A 1 96 ? 15.941 -26.282 -9.191 1.00 92.19 96 SER A C 1
ATOM 735 O O . SER A 1 96 ? 15.248 -25.372 -9.669 1.00 92.19 96 SER A O 1
ATOM 737 N N . SER A 1 97 ? 17.272 -26.233 -9.212 1.00 93.75 97 SER A N 1
ATOM 738 C CA . SER A 1 97 ? 18.004 -25.121 -9.814 1.00 93.75 97 SER A CA 1
ATOM 739 C C . SER A 1 97 ? 19.104 -25.614 -10.735 1.00 93.75 97 SER A C 1
ATOM 741 O O . SER A 1 97 ? 19.674 -26.686 -10.563 1.00 93.75 97 SER A O 1
ATOM 743 N N . GLY A 1 98 ? 19.398 -24.821 -11.756 1.00 93.25 98 GLY A N 1
ATOM 744 C CA 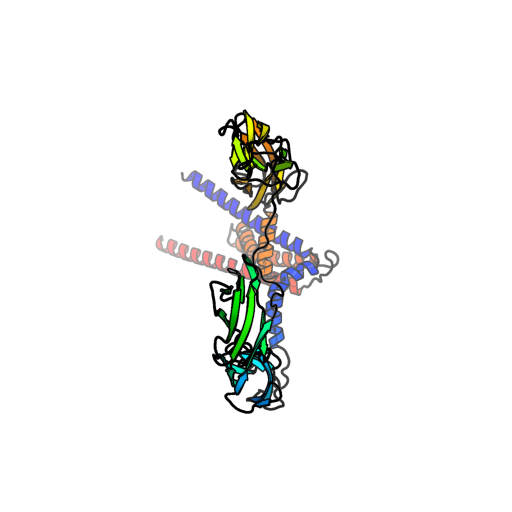. GLY A 1 98 ? 20.334 -25.250 -12.775 1.00 93.25 98 GLY A CA 1
ATOM 745 C C . GLY A 1 98 ? 20.870 -24.120 -13.616 1.00 93.25 98 GLY A C 1
ATOM 746 O O . GLY A 1 98 ? 20.622 -22.943 -13.352 1.00 93.25 98 GLY A O 1
ATOM 747 N N . LYS A 1 99 ? 21.624 -24.479 -14.647 1.00 94.81 99 LYS A N 1
ATOM 748 C CA . LYS A 1 99 ? 22.181 -23.526 -15.598 1.00 94.81 99 LYS A CA 1
ATOM 749 C C . LYS A 1 99 ? 22.107 -24.078 -17.009 1.00 94.81 99 LYS A C 1
ATOM 751 O O . LYS A 1 99 ? 22.495 -25.219 -17.260 1.00 94.81 99 LYS A O 1
ATOM 756 N N . ILE A 1 100 ? 21.643 -23.240 -17.925 1.00 94.75 100 ILE A N 1
ATOM 757 C CA . ILE A 1 100 ? 21.677 -23.521 -19.350 1.00 94.75 100 ILE A CA 1
ATOM 758 C C . ILE A 1 100 ? 23.076 -23.214 -19.877 1.00 94.75 100 ILE A C 1
ATOM 760 O O . ILE A 1 100 ? 23.638 -22.147 -19.617 1.00 94.75 100 ILE A O 1
ATOM 764 N N . LYS A 1 101 ? 23.634 -24.153 -20.636 1.00 93.31 101 LYS A N 1
ATOM 765 C CA . LYS A 1 101 ? 24.860 -23.967 -21.401 1.00 93.31 101 LYS A CA 1
ATOM 766 C C . LYS A 1 101 ? 24.490 -23.782 -22.867 1.00 93.31 101 LYS A C 1
ATOM 768 O O . LYS A 1 101 ? 23.916 -24.681 -23.470 1.00 93.31 101 LYS A O 1
ATOM 773 N N . SER A 1 102 ? 24.844 -22.636 -23.431 1.00 92.94 102 SER A N 1
ATOM 774 C CA . SER A 1 102 ? 24.530 -22.254 -24.810 1.00 92.94 102 SER A CA 1
ATOM 775 C C . SER A 1 102 ? 25.783 -21.834 -25.582 1.00 92.94 102 SER A C 1
ATOM 777 O O . SER A 1 102 ? 26.831 -21.551 -24.991 1.00 92.94 102 SER A O 1
ATOM 779 N N . LYS A 1 103 ? 25.682 -21.813 -26.912 1.00 92.62 103 LYS A N 1
ATOM 780 C CA . LYS A 1 103 ? 26.737 -21.388 -27.836 1.00 92.62 103 LYS A CA 1
ATOM 781 C C . LYS A 1 103 ? 26.160 -20.499 -28.932 1.00 92.62 103 LYS A C 1
ATOM 783 O O . LYS A 1 103 ? 25.057 -20.740 -29.404 1.00 92.62 103 LYS A O 1
ATOM 788 N N . VAL A 1 104 ? 26.928 -19.492 -29.340 1.00 93.81 104 VAL A N 1
ATOM 789 C CA . VAL A 1 104 ? 26.653 -18.668 -30.526 1.00 93.81 104 VAL A CA 1
ATOM 790 C C . VAL A 1 104 ? 27.688 -19.024 -31.586 1.00 93.81 104 VAL A C 1
ATOM 792 O O . VAL A 1 104 ? 28.886 -19.027 -31.281 1.00 93.81 104 VAL A O 1
ATOM 795 N N . LEU A 1 105 ? 27.235 -19.352 -32.797 1.00 90.81 105 LEU A N 1
ATOM 796 C CA . LEU A 1 105 ? 28.096 -19.718 -33.922 1.00 90.81 105 LEU A CA 1
ATOM 797 C C . LEU A 1 105 ? 28.003 -18.685 -35.058 1.00 90.81 105 LEU A C 1
ATOM 799 O O . LEU A 1 105 ? 26.918 -18.151 -35.280 1.00 90.81 105 LEU A O 1
ATOM 803 N N . PRO A 1 106 ? 29.099 -18.415 -35.795 1.00 89.25 106 PRO A N 1
ATOM 804 C CA . PRO A 1 106 ? 30.441 -18.960 -35.572 1.00 89.25 106 PRO A CA 1
ATOM 805 C C . PRO A 1 106 ? 31.073 -18.415 -34.278 1.00 89.25 106 PRO A C 1
ATOM 807 O O . PRO A 1 106 ? 30.676 -17.373 -33.761 1.00 89.25 106 PRO A O 1
ATOM 810 N N . GLU A 1 107 ? 32.065 -19.119 -33.724 1.00 86.62 107 GLU A N 1
ATOM 811 C CA . GLU A 1 107 ? 32.679 -18.733 -32.441 1.00 86.62 107 GLU A CA 1
ATOM 812 C C . GLU A 1 107 ? 33.354 -17.356 -32.464 1.00 86.62 107 GLU A C 1
ATOM 814 O O . GLU A 1 107 ? 33.606 -16.789 -31.408 1.00 86.62 107 GLU A O 1
ATOM 819 N N . ASN A 1 108 ? 33.652 -16.794 -33.630 1.00 81.00 108 ASN A N 1
ATOM 820 C CA . ASN A 1 108 ? 34.197 -15.447 -33.784 1.00 81.00 108 ASN A CA 1
ATOM 821 C C . ASN A 1 108 ? 33.120 -14.377 -34.048 1.00 81.00 108 ASN A C 1
ATOM 823 O O . ASN A 1 108 ? 33.485 -13.253 -34.383 1.00 81.00 108 ASN A O 1
ATOM 827 N N . ALA A 1 109 ? 31.827 -14.695 -33.893 1.00 85.94 109 ALA A N 1
ATOM 828 C CA . ALA A 1 109 ? 30.748 -13.712 -33.989 1.00 85.94 109 ALA A CA 1
ATOM 829 C C . ALA A 1 109 ? 31.019 -12.508 -33.073 1.00 85.94 109 ALA A C 1
ATOM 831 O O . ALA A 1 109 ? 31.413 -12.673 -31.911 1.00 85.94 109 ALA A O 1
ATOM 832 N N . THR A 1 110 ? 30.817 -11.305 -33.614 1.00 81.88 110 THR A N 1
ATOM 833 C CA . THR A 1 110 ? 31.185 -10.046 -32.952 1.00 81.88 110 THR A CA 1
ATOM 834 C C . THR A 1 110 ? 30.327 -9.775 -31.718 1.00 81.88 110 THR A C 1
ATOM 836 O O . THR A 1 110 ? 30.840 -9.280 -30.718 1.00 81.88 110 THR A O 1
ATOM 839 N N . ASP A 1 111 ? 29.046 -10.151 -31.751 1.00 84.06 111 ASP A N 1
ATOM 840 C CA . ASP A 1 111 ? 28.127 -10.048 -30.618 1.00 84.06 111 ASP A CA 1
ATOM 841 C C . ASP A 1 111 ? 27.536 -11.424 -30.286 1.00 84.06 111 ASP A C 1
ATOM 843 O O . ASP A 1 111 ? 26.897 -12.075 -31.113 1.00 84.06 111 ASP A O 1
ATOM 847 N N . LYS A 1 112 ? 27.769 -11.862 -29.047 1.00 89.25 112 LYS A N 1
ATOM 848 C CA . LYS A 1 112 ? 27.294 -13.135 -28.483 1.00 89.25 112 LYS A CA 1
ATOM 849 C C . LYS A 1 112 ? 26.329 -12.914 -27.323 1.00 89.25 112 LYS A C 1
ATOM 851 O O . LYS A 1 112 ? 26.122 -13.809 -26.506 1.00 89.25 112 LYS A O 1
ATOM 856 N N . SER A 1 113 ? 25.796 -11.702 -27.196 1.00 90.25 113 SER A N 1
ATOM 857 C CA . SER A 1 113 ? 24.901 -11.331 -26.109 1.00 90.25 113 SER A CA 1
ATOM 858 C C . SER A 1 113 ? 23.586 -12.082 -26.257 1.00 90.25 113 SER A C 1
ATOM 860 O O . SER A 1 113 ? 22.865 -11.911 -27.242 1.00 90.25 113 SER A O 1
ATOM 862 N N . LEU A 1 114 ? 23.259 -12.900 -25.264 1.00 93.44 114 LEU A N 1
ATOM 863 C CA . LEU A 1 114 ? 22.035 -13.689 -25.241 1.00 93.44 114 LEU A CA 1
ATOM 864 C C . LEU A 1 114 ? 20.994 -13.046 -24.325 1.00 93.44 114 LEU A C 1
ATOM 866 O O . LEU A 1 114 ? 21.321 -12.466 -23.292 1.00 93.44 114 LEU A O 1
ATOM 870 N N . ILE A 1 115 ? 19.733 -13.177 -24.714 1.00 93.19 115 ILE A N 1
ATOM 871 C CA . ILE A 1 115 ? 18.560 -12.898 -23.895 1.00 93.19 115 ILE A CA 1
ATOM 872 C C . ILE A 1 115 ? 17.943 -14.244 -23.548 1.00 93.19 115 ILE A C 1
ATOM 874 O O . ILE A 1 115 ? 17.635 -15.032 -24.440 1.00 93.19 115 ILE A O 1
ATOM 878 N N . TYR A 1 116 ? 17.713 -14.476 -22.263 1.00 95.44 116 TYR A N 1
ATOM 879 C CA . TYR A 1 116 ? 16.983 -15.641 -21.793 1.00 95.44 116 TYR A CA 1
ATOM 880 C C . TYR A 1 116 ? 15.557 -15.226 -21.455 1.00 95.44 116 TYR A C 1
ATOM 882 O O . TYR A 1 116 ? 15.335 -14.237 -20.758 1.00 95.44 116 TYR A O 1
ATOM 890 N N . ARG A 1 117 ? 14.579 -15.975 -21.954 1.00 95.12 117 ARG A N 1
ATOM 891 C CA . ARG A 1 117 ? 13.164 -15.764 -21.665 1.00 95.12 117 ARG A CA 1
ATOM 892 C C . ARG A 1 117 ? 12.541 -17.050 -21.176 1.00 95.12 117 ARG A C 1
ATOM 894 O O . ARG A 1 117 ? 12.872 -18.134 -21.641 1.00 95.12 117 ARG A O 1
ATOM 901 N N . SER A 1 118 ? 11.612 -16.894 -20.250 1.00 97.00 118 SER A N 1
ATOM 902 C CA . SER A 1 118 ? 10.701 -17.950 -19.849 1.00 97.00 118 SER A CA 1
ATOM 903 C C . SER A 1 118 ? 9.310 -17.580 -20.332 1.00 97.00 118 SER A C 1
ATOM 905 O O . SER A 1 118 ? 8.908 -16.425 -20.183 1.00 97.00 118 SER A O 1
ATOM 907 N N . SER A 1 119 ? 8.577 -18.537 -20.903 1.00 97.38 119 SER A N 1
ATOM 908 C CA . SER A 1 119 ? 7.164 -18.332 -21.227 1.00 97.38 119 SER A CA 1
ATOM 909 C C . SER A 1 119 ? 6.308 -18.110 -19.976 1.00 97.38 119 SER A C 1
ATOM 911 O O . SER A 1 119 ? 5.222 -17.556 -20.088 1.00 97.38 119 SER A O 1
ATOM 913 N N . ASP A 1 120 ? 6.794 -18.546 -18.809 1.00 97.50 120 ASP A N 1
ATOM 914 C CA . ASP A 1 120 ? 6.154 -18.372 -17.508 1.00 97.50 120 ASP A CA 1
ATOM 915 C C . ASP A 1 120 ? 7.224 -18.297 -16.401 1.00 97.50 120 ASP A C 1
ATOM 917 O O . ASP A 1 120 ? 7.819 -19.301 -15.990 1.00 97.50 120 ASP A O 1
ATOM 921 N N . SER A 1 121 ? 7.496 -17.077 -15.926 1.00 95.62 121 SER A N 1
ATOM 922 C CA . SER A 1 121 ? 8.497 -16.815 -14.884 1.00 95.62 121 SER A CA 1
ATOM 923 C C . SER A 1 121 ? 8.059 -17.194 -13.466 1.00 95.62 121 SER A C 1
ATOM 925 O O . SER A 1 121 ? 8.888 -17.158 -12.542 1.00 95.62 121 SER A O 1
ATOM 927 N N . ASP A 1 122 ? 6.781 -17.523 -13.283 1.00 95.88 122 ASP A N 1
ATOM 928 C CA . ASP A 1 122 ? 6.220 -18.009 -12.024 1.00 95.88 122 ASP A CA 1
ATOM 929 C C . ASP A 1 122 ? 6.339 -19.534 -11.921 1.00 95.88 122 ASP A C 1
ATOM 931 O O . ASP A 1 122 ? 6.476 -20.059 -10.814 1.00 95.88 122 ASP A O 1
ATOM 935 N N . VAL A 1 123 ? 6.422 -20.231 -13.059 1.00 95.44 123 VAL A N 1
ATOM 936 C CA . VAL A 1 123 ? 6.759 -21.663 -13.158 1.00 95.44 123 VAL A CA 1
ATOM 937 C C . VAL A 1 123 ? 8.276 -21.878 -13.147 1.00 95.44 123 VAL A C 1
ATOM 939 O O . VAL A 1 123 ? 8.799 -22.512 -12.229 1.00 95.44 123 VAL A O 1
ATOM 942 N N . VAL A 1 124 ? 9.022 -21.298 -14.096 1.00 97.06 124 VAL A N 1
ATOM 943 C CA . VAL A 1 124 ? 10.499 -21.329 -14.103 1.00 97.06 124 VAL A CA 1
ATOM 944 C C . VAL A 1 124 ? 11.045 -19.938 -14.350 1.00 97.06 124 VAL A C 1
ATOM 946 O O . VAL A 1 124 ? 10.824 -19.330 -15.397 1.00 97.06 124 VAL A O 1
ATOM 949 N N . LYS A 1 125 ? 11.845 -19.448 -13.406 1.00 97.06 125 LYS A N 1
ATOM 950 C CA . LYS A 1 125 ? 12.580 -18.197 -13.574 1.00 97.06 125 LYS A CA 1
ATOM 951 C C . LYS A 1 125 ? 13.926 -18.480 -14.222 1.00 97.06 125 LYS A C 1
ATOM 953 O O . LYS A 1 125 ? 14.684 -19.299 -13.713 1.00 97.06 125 LYS A O 1
ATOM 958 N N . VAL A 1 126 ? 14.239 -17.757 -15.292 1.00 96.81 126 VAL A N 1
ATOM 959 C CA . VAL A 1 126 ? 15.570 -17.729 -15.905 1.00 96.81 126 VAL A CA 1
ATOM 960 C C . VAL A 1 126 ? 16.215 -16.366 -15.671 1.00 96.81 126 VAL A C 1
ATOM 962 O O . VAL A 1 126 ? 15.538 -15.340 -15.699 1.00 96.81 126 VAL A O 1
ATOM 965 N N . TYR A 1 127 ? 17.509 -16.369 -15.375 1.00 94.88 127 TYR A N 1
ATOM 966 C CA . TYR A 1 127 ? 18.322 -15.180 -15.139 1.00 94.88 127 TYR A CA 1
ATOM 967 C C . TYR A 1 127 ? 19.232 -14.911 -16.343 1.00 94.88 127 TYR A C 1
ATOM 969 O O . TYR A 1 127 ? 19.536 -15.818 -17.116 1.00 94.88 127 TYR A O 1
ATOM 977 N N . ASP A 1 128 ? 19.742 -13.684 -16.455 1.00 89.75 128 ASP A N 1
ATOM 978 C CA . ASP A 1 128 ? 20.552 -13.226 -17.599 1.00 89.75 128 ASP A CA 1
ATOM 979 C C . ASP A 1 128 ? 21.845 -14.027 -17.821 1.00 89.75 128 ASP A C 1
ATOM 981 O O . ASP A 1 128 ? 22.410 -14.036 -18.911 1.00 89.75 128 ASP A O 1
ATOM 985 N N . ASN A 1 129 ? 22.320 -14.734 -16.795 1.00 87.19 129 ASN A N 1
ATOM 986 C CA . ASN A 1 129 ? 23.492 -15.605 -16.872 1.00 87.19 129 ASN A CA 1
ATOM 987 C C . ASN A 1 129 ? 23.158 -17.062 -17.255 1.00 87.19 129 ASN A C 1
ATOM 989 O O . ASN A 1 129 ? 24.020 -17.936 -17.123 1.00 87.19 129 ASN A O 1
ATOM 993 N N . GLY A 1 130 ? 21.914 -17.340 -17.654 1.00 90.50 130 GLY A N 1
ATOM 994 C CA . GLY A 1 130 ? 21.415 -18.674 -17.979 1.00 90.50 130 GLY A CA 1
ATOM 995 C C . GLY A 1 130 ? 21.110 -19.556 -16.765 1.00 90.50 130 GLY A C 1
ATOM 996 O O . GLY A 1 130 ? 20.777 -20.725 -16.949 1.00 90.50 130 GLY A O 1
ATOM 997 N N . LYS A 1 131 ? 21.217 -19.050 -15.524 1.00 94.62 131 LYS A N 1
ATOM 998 C CA . LYS A 1 131 ? 20.743 -19.774 -14.332 1.00 94.62 131 LYS A CA 1
ATOM 999 C C . LYS A 1 131 ? 19.221 -19.890 -14.389 1.00 94.62 131 LYS A C 1
ATOM 1001 O O . LYS A 1 131 ? 18.551 -18.921 -14.737 1.00 94.62 131 LYS A O 1
ATOM 1006 N N . ILE A 1 132 ? 18.682 -21.038 -13.999 1.00 96.38 132 ILE A N 1
ATOM 1007 C CA . ILE A 1 132 ? 17.245 -21.267 -13.867 1.00 96.38 132 ILE A CA 1
ATOM 1008 C C . ILE A 1 132 ? 16.888 -21.721 -12.454 1.00 96.38 132 ILE A C 1
ATOM 1010 O O . ILE A 1 132 ? 17.697 -22.350 -11.768 1.00 96.38 132 ILE A O 1
ATOM 1014 N N . VAL A 1 133 ? 15.672 -21.394 -12.028 1.00 95.56 133 VAL A N 1
ATOM 1015 C CA . VAL A 1 133 ? 15.065 -21.859 -10.777 1.00 95.56 133 VAL A CA 1
ATOM 1016 C C . VAL A 1 133 ? 13.626 -22.264 -11.072 1.00 95.56 133 VAL A C 1
ATOM 1018 O O . VAL A 1 133 ? 12.828 -21.427 -11.506 1.00 95.56 133 VAL A O 1
ATOM 1021 N N . ALA A 1 134 ? 13.304 -23.535 -10.840 1.00 95.44 134 ALA A N 1
ATOM 1022 C CA . ALA A 1 134 ? 11.941 -24.042 -10.906 1.00 95.44 134 ALA A CA 1
ATOM 1023 C C . ALA A 1 134 ? 11.197 -23.657 -9.628 1.00 95.44 134 ALA A C 1
ATOM 1025 O O . ALA A 1 134 ? 11.619 -23.999 -8.527 1.00 95.44 134 ALA A O 1
ATOM 1026 N N . LYS A 1 135 ? 10.106 -22.909 -9.765 1.00 92.94 135 LYS A N 1
ATOM 1027 C CA . LYS A 1 135 ? 9.359 -22.346 -8.636 1.00 92.94 135 LYS A CA 1
ATOM 1028 C C . LYS A 1 135 ? 8.064 -23.095 -8.367 1.00 92.94 135 LYS A C 1
ATOM 1030 O O . LYS A 1 135 ? 7.763 -23.390 -7.218 1.00 92.94 135 LYS A O 1
ATOM 1035 N N . SER A 1 136 ? 7.291 -23.361 -9.414 1.00 92.88 136 SER A N 1
ATOM 1036 C CA . SER A 1 136 ? 5.967 -23.966 -9.296 1.00 92.88 136 SER A CA 1
ATOM 1037 C C . SER A 1 136 ? 5.715 -24.963 -10.421 1.00 92.88 136 SER A C 1
ATOM 1039 O O . SER A 1 136 ? 6.431 -24.987 -11.420 1.00 92.88 136 SER A O 1
ATOM 1041 N N . VAL A 1 137 ? 4.727 -25.830 -10.214 1.00 93.00 137 VAL A N 1
ATOM 1042 C CA . VAL A 1 137 ? 4.337 -26.895 -11.144 1.00 93.00 137 VAL A CA 1
ATOM 1043 C C . VAL A 1 137 ? 3.780 -26.283 -12.422 1.00 93.00 137 VAL A C 1
ATOM 1045 O O . VAL A 1 137 ? 2.943 -25.385 -12.372 1.00 93.00 137 VAL A O 1
ATOM 1048 N N . GLY A 1 138 ? 4.198 -26.798 -13.574 1.00 95.00 138 GLY A N 1
ATOM 1049 C CA . GLY A 1 138 ? 3.704 -26.305 -14.852 1.00 95.00 138 GLY A CA 1
ATOM 1050 C C . GLY A 1 138 ? 4.579 -26.695 -16.031 1.00 95.00 138 GLY A C 1
ATOM 1051 O O . GLY A 1 138 ? 5.653 -27.274 -15.881 1.00 95.00 138 GLY A O 1
ATOM 1052 N N . LYS A 1 139 ? 4.104 -26.366 -17.230 1.00 96.12 139 LYS A N 1
ATOM 1053 C CA . LYS A 1 139 ? 4.871 -26.505 -18.469 1.00 96.12 139 LYS A CA 1
ATOM 1054 C C . LYS A 1 139 ? 5.343 -25.135 -18.908 1.00 96.12 139 LYS A C 1
ATOM 1056 O O . LYS A 1 139 ? 4.555 -24.196 -18.955 1.00 96.12 139 LYS A O 1
ATOM 1061 N N . VAL A 1 140 ? 6.612 -25.035 -19.260 1.00 97.44 140 VAL A N 1
ATOM 1062 C CA . VAL A 1 140 ? 7.234 -23.769 -19.627 1.00 97.44 140 VAL A CA 1
ATOM 1063 C C . VAL A 1 140 ? 8.177 -23.976 -20.797 1.00 97.44 140 VAL A C 1
ATOM 1065 O O . VAL A 1 140 ? 8.859 -24.991 -20.887 1.00 97.44 140 VAL A O 1
ATOM 1068 N N . ARG A 1 141 ? 8.228 -23.010 -21.706 1.00 96.19 141 ARG A N 1
ATOM 1069 C CA . ARG A 1 141 ? 9.230 -22.959 -22.764 1.00 96.19 141 ARG A CA 1
ATOM 1070 C C . ARG A 1 141 ? 10.257 -21.908 -22.392 1.00 96.19 141 ARG A C 1
ATOM 1072 O O . ARG A 1 141 ? 9.907 -20.739 -22.229 1.00 96.19 141 ARG A O 1
ATOM 1079 N N . LEU A 1 142 ? 11.511 -22.321 -22.265 1.00 95.88 142 LEU A N 1
ATOM 1080 C CA . LEU A 1 142 ? 12.621 -21.388 -22.182 1.00 95.88 142 LEU A CA 1
ATOM 1081 C C . LEU A 1 142 ? 13.111 -21.091 -23.595 1.00 95.88 142 LEU A C 1
ATOM 1083 O O . LEU A 1 142 ? 13.330 -22.004 -24.387 1.00 95.88 142 LEU A O 1
ATOM 1087 N N . GLU A 1 143 ? 13.270 -19.811 -23.902 1.00 94.75 143 GLU A N 1
ATOM 1088 C CA . GLU A 1 143 ? 13.819 -19.336 -25.166 1.00 94.75 143 GLU A CA 1
ATOM 1089 C C . GLU A 1 143 ? 15.138 -18.610 -24.908 1.00 94.75 143 GLU A C 1
ATOM 1091 O O . GLU A 1 143 ? 15.241 -17.779 -24.001 1.00 94.75 143 GLU A O 1
ATOM 1096 N N . ILE A 1 144 ? 16.141 -18.895 -25.730 1.00 94.88 144 ILE A N 1
ATOM 1097 C CA . ILE A 1 144 ? 17.432 -18.211 -25.711 1.00 94.88 144 ILE A CA 1
ATOM 1098 C C . ILE A 1 144 ? 17.585 -17.538 -27.055 1.00 94.88 144 ILE A C 1
ATOM 1100 O O . ILE A 1 144 ? 17.660 -18.203 -28.084 1.00 94.88 144 ILE A O 1
ATOM 1104 N N . LEU A 1 145 ? 17.596 -16.214 -27.043 1.00 94.06 145 LEU A N 1
ATOM 1105 C CA . LEU A 1 145 ? 17.589 -15.400 -28.244 1.00 94.06 145 LEU A CA 1
ATOM 1106 C C . LEU A 1 145 ? 18.876 -14.599 -28.317 1.00 94.06 145 LEU A C 1
ATOM 1108 O O . LEU A 1 145 ? 19.371 -14.110 -27.301 1.00 94.06 145 LEU A O 1
ATOM 1112 N N . LEU A 1 146 ? 19.382 -14.385 -29.521 1.00 93.38 146 LEU A N 1
ATOM 1113 C CA . LEU A 1 146 ? 20.442 -13.411 -29.712 1.00 93.38 146 LEU A CA 1
ATOM 1114 C C . LEU A 1 146 ? 19.878 -11.990 -29.554 1.00 93.38 146 LEU A C 1
ATOM 1116 O O . LEU A 1 146 ? 18.849 -11.646 -30.141 1.00 93.38 146 LEU A O 1
ATOM 1120 N N . LYS A 1 147 ? 20.546 -11.149 -28.757 1.00 90.81 147 LYS A N 1
ATOM 1121 C CA . LYS A 1 147 ? 20.057 -9.809 -28.391 1.00 90.81 147 LYS A CA 1
ATOM 1122 C C . LYS A 1 147 ? 19.836 -8.902 -29.605 1.00 90.81 147 LYS A C 1
ATOM 1124 O O . LYS A 1 147 ? 18.829 -8.199 -29.659 1.00 90.81 147 LYS A O 1
ATOM 1129 N N . ASN A 1 148 ? 20.753 -8.942 -30.568 1.00 83.81 148 ASN A N 1
ATOM 1130 C CA . ASN A 1 148 ? 20.731 -8.119 -31.781 1.00 83.81 148 ASN A CA 1
ATOM 1131 C C . ASN A 1 148 ? 19.852 -8.691 -32.918 1.00 83.81 148 ASN A C 1
ATOM 1133 O O . ASN A 1 148 ? 19.476 -7.954 -33.826 1.00 83.81 148 ASN A O 1
ATOM 1137 N N . ASN A 1 149 ? 19.498 -9.981 -32.870 1.00 87.81 149 ASN A N 1
ATOM 1138 C CA . ASN A 1 149 ? 18.718 -10.672 -33.892 1.00 87.81 149 ASN A CA 1
ATOM 1139 C C . ASN A 1 149 ? 17.908 -11.813 -33.264 1.00 87.81 149 ASN A C 1
ATOM 1141 O O . ASN A 1 149 ? 18.282 -12.983 -33.318 1.00 87.81 149 ASN A O 1
ATOM 1145 N N . GLN A 1 150 ? 16.743 -11.471 -32.715 1.00 89.44 150 GLN A N 1
ATOM 1146 C CA . GLN A 1 150 ? 15.862 -12.418 -32.019 1.00 89.44 150 GLN A CA 1
ATOM 1147 C C . GLN A 1 150 ? 15.254 -13.505 -32.930 1.00 89.44 150 GLN A C 1
ATOM 1149 O O . GLN A 1 150 ? 14.558 -14.389 -32.432 1.00 89.44 150 GLN A O 1
ATOM 1154 N N . LYS A 1 151 ? 15.492 -13.470 -34.254 1.00 89.94 151 LYS A N 1
ATOM 1155 C CA . LYS A 1 151 ? 15.156 -14.594 -35.147 1.00 89.94 151 LYS A CA 1
ATOM 1156 C C . LYS A 1 151 ? 16.086 -15.785 -34.930 1.00 89.94 151 LYS A C 1
ATOM 1158 O O . LYS A 1 151 ? 15.662 -16.916 -35.139 1.00 89.94 151 LYS A O 1
ATOM 1163 N N . LEU A 1 152 ? 17.328 -15.528 -34.519 1.00 92.50 152 LEU A N 1
ATOM 1164 C CA . LEU A 1 152 ? 18.264 -16.558 -34.094 1.00 92.50 152 LEU A CA 1
ATOM 1165 C C . LEU A 1 152 ? 17.965 -16.884 -32.640 1.00 92.50 152 LEU A C 1
ATOM 1167 O O . LEU A 1 152 ? 18.265 -16.106 -31.728 1.00 92.50 152 LEU A O 1
ATOM 1171 N N . LYS A 1 153 ? 17.312 -18.021 -32.448 1.00 94.06 153 LYS A N 1
ATOM 1172 C CA . LYS A 1 153 ? 16.938 -18.507 -31.136 1.00 94.06 153 LYS A CA 1
ATOM 1173 C C . LYS A 1 153 ? 16.964 -20.019 -31.099 1.00 94.06 153 LYS A C 1
ATOM 1175 O O . LYS A 1 153 ? 16.785 -20.666 -32.127 1.00 94.06 153 LYS A O 1
ATOM 1180 N N . ASP A 1 154 ? 17.101 -20.524 -29.890 1.00 95.50 154 ASP A N 1
ATOM 1181 C CA . ASP A 1 154 ? 16.875 -21.921 -29.566 1.00 95.50 154 ASP A CA 1
ATOM 1182 C C . ASP A 1 154 ? 15.925 -22.020 -28.373 1.00 95.50 154 ASP A C 1
ATOM 1184 O O . ASP A 1 154 ? 15.770 -21.063 -27.599 1.00 95.50 154 ASP A O 1
ATOM 1188 N N . THR A 1 155 ? 15.242 -23.150 -28.244 1.00 95.00 155 THR A N 1
ATOM 1189 C CA . THR A 1 155 ? 14.197 -23.336 -27.241 1.00 95.00 155 THR A CA 1
ATOM 1190 C C . THR A 1 155 ? 14.277 -24.695 -26.583 1.00 95.00 155 THR A C 1
ATOM 1192 O O . THR A 1 155 ? 14.475 -25.690 -27.260 1.00 95.00 155 THR A O 1
ATOM 1195 N N . ILE A 1 156 ? 14.006 -24.742 -25.282 1.00 95.44 156 ILE A N 1
ATOM 1196 C CA . ILE A 1 156 ? 13.866 -25.990 -24.535 1.00 95.44 156 ILE A CA 1
ATOM 1197 C C . ILE A 1 156 ? 12.560 -25.940 -23.748 1.00 95.44 156 ILE A C 1
ATOM 1199 O O . ILE A 1 156 ? 12.289 -24.968 -23.035 1.00 95.44 156 ILE A O 1
ATOM 1203 N N . ASN A 1 157 ? 11.716 -26.961 -23.891 1.00 95.31 157 ASN A N 1
ATOM 1204 C CA . ASN A 1 157 ? 10.523 -27.070 -23.058 1.00 95.31 157 ASN A CA 1
ATOM 1205 C C . ASN A 1 157 ? 10.879 -27.800 -21.761 1.00 95.31 157 ASN A C 1
ATOM 1207 O O . ASN A 1 157 ? 11.586 -28.807 -21.771 1.00 95.31 157 ASN A O 1
ATOM 1211 N N . LEU A 1 158 ? 10.359 -27.297 -20.648 1.00 96.25 158 LEU A N 1
ATOM 1212 C CA . LEU A 1 158 ? 10.473 -27.904 -19.335 1.00 96.25 158 LEU A CA 1
ATOM 1213 C C . LEU A 1 158 ? 9.082 -28.244 -18.803 1.00 96.25 158 LEU A C 1
ATOM 1215 O O . LEU A 1 158 ? 8.132 -27.473 -18.961 1.00 96.25 158 LEU A O 1
ATOM 1219 N N . THR A 1 159 ? 8.979 -29.378 -18.119 1.00 96.25 159 THR A N 1
ATOM 1220 C CA . THR A 1 159 ? 7.817 -29.730 -17.300 1.00 96.25 159 THR A CA 1
ATOM 1221 C C . THR A 1 159 ? 8.263 -29.801 -15.846 1.00 96.25 159 THR A C 1
ATOM 1223 O O . THR A 1 159 ? 9.037 -30.680 -15.475 1.00 96.25 159 THR A O 1
ATOM 1226 N N . VAL A 1 160 ? 7.780 -28.869 -15.026 1.00 95.88 160 VAL A N 1
ATOM 1227 C CA . VAL A 1 160 ? 8.012 -28.852 -13.581 1.00 95.88 160 VAL A CA 1
ATOM 1228 C C . VAL A 1 160 ? 6.944 -29.700 -12.902 1.00 95.88 160 VAL A C 1
ATOM 1230 O O . VAL A 1 160 ? 5.753 -29.402 -13.014 1.00 95.88 160 VAL A O 1
ATOM 1233 N N . LYS A 1 161 ? 7.369 -30.754 -12.207 1.00 93.75 161 LYS A N 1
ATOM 1234 C CA . LYS A 1 161 ? 6.524 -31.676 -11.443 1.00 93.75 161 LYS A CA 1
ATOM 1235 C C . LYS A 1 161 ? 6.542 -31.344 -9.952 1.00 93.75 161 LYS A C 1
ATOM 1237 O O . LYS A 1 161 ? 7.457 -30.689 -9.449 1.00 93.75 161 LYS A O 1
ATOM 1242 N N . GLU A 1 162 ? 5.519 -31.821 -9.253 1.00 91.12 162 GLU A N 1
ATOM 1243 C CA . GLU A 1 162 ? 5.471 -31.795 -7.792 1.00 91.12 162 GLU A CA 1
ATOM 1244 C C . GLU A 1 162 ? 6.580 -32.661 -7.193 1.00 91.12 162 GLU A C 1
ATOM 1246 O O . GLU A 1 162 ? 6.885 -33.734 -7.717 1.00 91.12 162 GLU A O 1
ATOM 1251 N N . VAL A 1 163 ? 7.148 -32.205 -6.078 1.00 91.38 163 VAL A N 1
ATOM 1252 C CA . VAL A 1 163 ? 7.993 -33.040 -5.222 1.00 91.38 163 VAL A CA 1
ATOM 1253 C C . VAL A 1 163 ? 7.043 -33.851 -4.333 1.00 91.38 163 VAL A C 1
ATOM 1255 O O . VAL A 1 163 ? 6.331 -33.235 -3.531 1.00 91.38 163 VAL A O 1
ATOM 1258 N N . PRO A 1 164 ? 6.970 -35.187 -4.481 1.00 90.69 164 PRO A N 1
ATOM 1259 C CA . PRO A 1 164 ? 6.052 -36.006 -3.696 1.00 90.69 164 PRO A CA 1
ATOM 1260 C C . PRO A 1 164 ? 6.390 -35.920 -2.204 1.00 90.69 164 PRO A C 1
ATOM 1262 O O . PRO A 1 164 ? 7.556 -35.780 -1.839 1.00 90.69 164 PRO A O 1
ATOM 1265 N N . VAL A 1 165 ? 5.374 -35.960 -1.342 1.00 94.19 165 VAL A N 1
ATOM 1266 C CA . VAL A 1 165 ? 5.586 -36.141 0.103 1.00 94.19 165 VAL A CA 1
ATOM 1267 C C . VAL A 1 165 ? 5.767 -37.627 0.398 1.00 94.19 165 VAL A C 1
ATOM 1269 O O . VAL A 1 165 ? 4.981 -38.451 -0.068 1.00 94.19 165 VAL A O 1
ATOM 1272 N N . GLU A 1 166 ? 6.795 -37.966 1.169 1.00 93.94 166 GLU A N 1
ATOM 1273 C CA . GLU A 1 166 ? 7.112 -39.344 1.554 1.00 93.94 166 GLU A CA 1
ATOM 1274 C C . GLU A 1 166 ? 6.696 -39.637 2.999 1.00 93.94 166 GLU A C 1
ATOM 1276 O O . GLU A 1 166 ? 6.227 -40.735 3.292 1.00 93.94 166 GLU A O 1
ATOM 1281 N N . SER A 1 167 ? 6.802 -38.658 3.906 1.00 94.75 167 SER A N 1
ATOM 1282 C CA . SER A 1 167 ? 6.323 -38.802 5.287 1.00 94.75 167 SER A CA 1
ATOM 1283 C C . SER A 1 167 ? 5.846 -37.484 5.907 1.00 94.75 167 SER A C 1
ATOM 1285 O O . SER A 1 167 ? 6.207 -36.397 5.449 1.00 94.75 167 SER A O 1
ATOM 1287 N N . ILE A 1 168 ? 5.014 -37.598 6.949 1.00 97.00 168 ILE A N 1
ATOM 1288 C CA . ILE A 1 168 ? 4.512 -36.497 7.784 1.00 97.00 168 ILE A CA 1
ATOM 1289 C C . ILE A 1 168 ? 4.839 -36.833 9.241 1.00 97.00 168 ILE A C 1
ATOM 1291 O O . ILE A 1 168 ? 4.642 -37.973 9.658 1.00 97.00 168 ILE A O 1
ATOM 1295 N N . ALA A 1 169 ? 5.261 -35.849 10.031 1.00 96.31 169 ALA A N 1
ATOM 1296 C CA . ALA A 1 169 ? 5.335 -35.964 11.487 1.00 96.31 169 ALA A CA 1
ATOM 1297 C C . ALA A 1 169 ? 4.515 -34.860 12.169 1.00 96.31 169 ALA A C 1
ATOM 1299 O O . ALA A 1 169 ? 4.353 -33.771 11.616 1.00 96.31 169 ALA A O 1
ATOM 1300 N N . ILE A 1 170 ? 3.995 -35.151 13.367 1.00 96.19 170 ILE A N 1
ATOM 1301 C CA . ILE A 1 170 ? 3.301 -34.179 14.224 1.00 96.19 170 ILE A CA 1
ATOM 1302 C C . ILE A 1 170 ? 4.251 -33.739 15.341 1.00 96.19 170 ILE A C 1
ATOM 1304 O O . ILE A 1 170 ? 4.802 -34.575 16.055 1.00 96.19 170 ILE A O 1
ATOM 1308 N N . GLY A 1 171 ? 4.416 -32.428 15.495 1.00 93.56 171 GLY A N 1
ATOM 1309 C CA . GLY A 1 171 ? 5.157 -31.783 16.575 1.00 93.56 171 GLY A CA 1
ATOM 1310 C C . GLY A 1 171 ? 4.259 -30.923 17.465 1.00 93.56 171 GLY A C 1
ATOM 1311 O O . GLY A 1 171 ? 3.060 -30.779 17.214 1.00 93.56 171 GLY A O 1
ATOM 1312 N N . ASN A 1 172 ? 4.864 -30.334 18.501 1.00 92.81 172 ASN A N 1
ATOM 1313 C CA . ASN A 1 172 ? 4.193 -29.461 19.469 1.00 92.81 172 ASN A CA 1
ATOM 1314 C C . ASN A 1 172 ? 2.953 -30.119 20.113 1.00 92.81 172 ASN A C 1
ATOM 1316 O O . ASN A 1 172 ? 1.844 -29.589 20.083 1.00 92.81 172 ASN A O 1
ATOM 1320 N N . ILE A 1 173 ? 3.139 -31.325 20.649 1.00 94.50 173 ILE A N 1
ATOM 1321 C CA . ILE A 1 173 ? 2.083 -32.078 21.333 1.00 94.50 173 ILE A CA 1
ATOM 1322 C C . ILE A 1 173 ? 2.030 -31.600 22.797 1.00 94.50 173 ILE A C 1
ATOM 1324 O O . ILE A 1 173 ? 3.079 -31.593 23.448 1.00 94.50 173 ILE A O 1
ATOM 1328 N N . PRO A 1 174 ? 0.862 -31.189 23.332 1.00 91.88 174 PRO A N 1
ATOM 1329 C CA . PRO A 1 174 ? 0.763 -30.715 24.711 1.00 91.88 174 PRO A CA 1
ATOM 1330 C C . PRO A 1 174 ? 1.035 -31.851 25.707 1.00 91.88 174 PRO A C 1
ATOM 1332 O O . PRO A 1 174 ? 0.519 -32.956 25.549 1.00 91.88 174 PRO A O 1
ATOM 1335 N N . GLN A 1 175 ? 1.835 -31.575 26.743 1.00 88.75 175 GLN A N 1
ATOM 1336 C CA . GLN A 1 175 ? 2.136 -32.548 27.802 1.00 88.75 175 GLN A CA 1
ATOM 1337 C C . GLN A 1 175 ? 0.944 -32.754 28.752 1.00 88.75 175 GLN A C 1
ATOM 1339 O O . GLN A 1 175 ? 0.669 -33.879 29.160 1.00 88.75 175 GLN A O 1
ATOM 1344 N N . GLU A 1 176 ? 0.232 -31.675 29.081 1.00 89.69 176 GLU A N 1
ATOM 1345 C CA . GLU A 1 176 ? -1.062 -31.697 29.765 1.00 89.69 176 GLU A CA 1
ATOM 1346 C C . GLU A 1 176 ? -2.091 -31.007 28.871 1.00 89.69 176 GLU A C 1
ATOM 1348 O O . GLU A 1 176 ? -1.793 -29.965 28.287 1.00 89.69 176 GLU A O 1
ATOM 1353 N N . PHE A 1 177 ? -3.285 -31.590 28.751 1.00 94.94 177 PHE A N 1
ATOM 1354 C CA . PHE A 1 177 ? -4.375 -31.012 27.971 1.00 94.94 177 PHE A CA 1
ATOM 1355 C C . PHE A 1 177 ? -5.689 -31.167 28.736 1.00 94.94 177 PHE A C 1
ATOM 1357 O O . PHE A 1 177 ? -6.143 -32.286 28.960 1.00 94.94 177 PHE A O 1
ATOM 1364 N N . ARG A 1 178 ? -6.281 -30.069 29.206 1.00 94.56 178 ARG A N 1
ATOM 1365 C CA . ARG A 1 178 ? -7.485 -30.062 30.058 1.00 94.56 178 ARG A CA 1
ATOM 1366 C C . ARG A 1 178 ? -8.725 -29.618 29.299 1.00 94.56 178 ARG A C 1
ATOM 1368 O O . ARG A 1 178 ? -8.637 -28.876 28.327 1.00 94.56 178 ARG A O 1
ATOM 1375 N N . VAL A 1 179 ? -9.900 -30.037 29.769 1.00 94.62 179 VAL A N 1
ATOM 1376 C CA . VAL A 1 179 ? -11.192 -29.577 29.233 1.00 94.62 179 VAL A CA 1
ATOM 1377 C C . VAL A 1 179 ? -11.233 -28.046 29.164 1.00 94.62 179 VAL A C 1
ATOM 1379 O O . VAL A 1 179 ? -10.968 -27.364 30.151 1.00 94.62 179 VAL A O 1
ATOM 1382 N N . GLY A 1 180 ? -11.579 -27.518 27.988 1.00 91.25 180 GLY A N 1
ATOM 1383 C CA . GLY A 1 180 ? -11.620 -26.084 27.694 1.00 91.25 180 GLY A CA 1
ATOM 1384 C C . GLY A 1 180 ? -10.335 -25.529 27.074 1.00 91.25 180 GLY A C 1
ATOM 1385 O O . GLY A 1 180 ? -10.375 -24.460 26.463 1.00 91.25 180 GLY A O 1
ATOM 1386 N N . GLU A 1 181 ? -9.212 -26.246 27.159 1.00 93.88 181 GLU A N 1
ATOM 1387 C CA . GLU A 1 181 ? -7.959 -25.821 26.540 1.00 93.88 181 GLU A CA 1
ATOM 1388 C C . GLU A 1 181 ? -7.964 -26.040 25.024 1.00 93.88 181 GLU A C 1
ATOM 1390 O O . GLU A 1 181 ? -8.660 -26.895 24.464 1.00 93.88 181 GLU A O 1
ATOM 1395 N N . SER A 1 182 ? -7.139 -25.255 24.331 1.00 94.75 182 SER A N 1
ATOM 1396 C CA . SER A 1 182 ? -6.898 -25.428 22.904 1.00 94.75 182 SER A CA 1
ATOM 1397 C C . SER A 1 182 ? -5.417 -25.312 22.592 1.00 94.75 182 SER A C 1
ATOM 1399 O O . SER A 1 182 ? -4.716 -24.501 23.194 1.00 94.75 182 SER A O 1
ATOM 1401 N N . PHE A 1 183 ? -4.956 -26.102 21.631 1.00 95.00 183 PHE A N 1
ATOM 1402 C CA . PHE A 1 183 ? -3.555 -26.158 21.232 1.00 95.00 183 PHE A CA 1
ATOM 1403 C C . PHE A 1 183 ? -3.448 -26.245 19.711 1.00 95.00 183 PHE A C 1
ATOM 1405 O O . PHE A 1 183 ? -4.412 -26.617 19.043 1.00 95.00 183 PHE A O 1
ATOM 1412 N N . ARG A 1 184 ? -2.297 -25.897 19.135 1.00 96.31 184 ARG A N 1
ATOM 1413 C CA . ARG A 1 184 ? -2.062 -26.040 17.693 1.00 96.31 184 ARG A CA 1
ATOM 1414 C C . ARG A 1 184 ? -0.916 -27.007 17.454 1.00 96.31 184 ARG A C 1
ATOM 1416 O O . ARG A 1 184 ? 0.210 -26.732 17.858 1.00 96.31 184 ARG A O 1
ATOM 1423 N N . LEU A 1 185 ? -1.231 -28.107 16.781 1.00 96.44 185 LEU A N 1
ATOM 1424 C CA . LEU A 1 185 ? -0.250 -29.098 16.369 1.00 96.44 185 LEU A CA 1
ATOM 1425 C C . LEU A 1 185 ? 0.574 -28.557 15.196 1.00 96.44 185 LEU A C 1
ATOM 1427 O O . LEU A 1 185 ? 0.047 -27.867 14.318 1.00 96.44 185 LEU A O 1
ATOM 1431 N N . GLU A 1 186 ? 1.860 -28.888 15.177 1.00 94.38 186 GLU A N 1
ATOM 1432 C CA . GLU A 1 186 ? 2.759 -28.575 14.067 1.00 94.38 186 GLU A CA 1
ATOM 1433 C C . GLU A 1 186 ? 2.946 -29.802 13.179 1.00 94.38 186 GLU A C 1
ATOM 1435 O O . GLU A 1 186 ? 2.901 -30.932 13.658 1.00 94.38 186 GLU A O 1
ATOM 1440 N N . THR A 1 187 ? 3.165 -29.592 11.882 1.00 95.62 187 THR A N 1
ATOM 1441 C CA . THR A 1 187 ? 3.441 -30.678 10.931 1.00 95.62 187 THR A CA 1
ATOM 1442 C C . THR A 1 187 ? 4.748 -30.432 10.206 1.00 95.62 187 THR A C 1
ATOM 1444 O O . THR A 1 187 ? 4.938 -29.352 9.644 1.00 95.62 187 THR A O 1
ATOM 1447 N N . THR A 1 188 ? 5.605 -31.446 10.159 1.00 95.69 188 THR A N 1
ATOM 1448 C CA . THR A 1 188 ? 6.814 -31.466 9.326 1.00 95.69 188 THR A CA 1
ATOM 1449 C C . THR A 1 188 ? 6.701 -32.551 8.257 1.00 95.69 188 THR A C 1
ATOM 1451 O O . THR A 1 188 ? 5.927 -33.499 8.406 1.00 95.69 188 THR A O 1
ATOM 1454 N N . PHE A 1 189 ? 7.440 -32.389 7.158 1.00 95.56 189 PHE A N 1
ATOM 1455 C CA . PHE A 1 189 ? 7.356 -33.249 5.978 1.00 95.56 189 PHE A CA 1
ATOM 1456 C C . PHE A 1 189 ? 8.748 -33.686 5.527 1.00 95.56 189 PHE A C 1
ATOM 1458 O O . PHE A 1 189 ? 9.677 -32.880 5.574 1.00 95.56 189 PHE A O 1
ATOM 1465 N N . GLU A 1 190 ? 8.862 -34.915 5.023 1.00 93.38 190 GLU A N 1
ATOM 1466 C CA . GLU A 1 190 ? 10.045 -35.372 4.286 1.00 93.38 190 GLU A CA 1
ATOM 1467 C C . GLU A 1 190 ? 9.667 -35.794 2.853 1.00 93.38 190 GLU A C 1
ATOM 1469 O O . GLU A 1 190 ? 8.629 -36.443 2.675 1.00 93.38 190 GLU A O 1
ATOM 1474 N N . PRO A 1 191 ? 10.475 -35.437 1.835 1.00 91.81 191 PRO A N 1
ATOM 1475 C CA . PRO A 1 191 ? 11.609 -34.515 1.932 1.00 91.81 191 PRO A CA 1
ATOM 1476 C C . PRO A 1 191 ? 11.147 -33.087 2.282 1.00 91.81 191 PRO A C 1
ATOM 1478 O O . PRO A 1 191 ? 10.046 -32.673 1.913 1.00 91.81 191 PRO A O 1
ATOM 1481 N N . GLN A 1 192 ? 11.990 -32.313 2.973 1.00 89.00 192 GLN A N 1
ATOM 1482 C CA . GLN A 1 192 ? 11.631 -30.961 3.447 1.00 89.00 192 GLN A CA 1
ATOM 1483 C C . GLN A 1 192 ? 11.177 -29.991 2.343 1.00 89.00 192 GLN A C 1
ATOM 1485 O O . GLN A 1 192 ? 10.419 -29.060 2.608 1.00 89.00 192 GLN A O 1
ATOM 1490 N N . ASN A 1 193 ? 11.629 -30.190 1.102 1.00 85.31 193 ASN A N 1
ATOM 1491 C CA . ASN A 1 193 ? 11.246 -29.379 -0.055 1.00 85.31 193 ASN A CA 1
ATOM 1492 C C . ASN A 1 193 ? 10.004 -29.909 -0.795 1.00 85.31 193 ASN A C 1
ATOM 1494 O O . ASN A 1 193 ? 9.758 -29.493 -1.930 1.00 85.31 193 ASN A O 1
ATOM 1498 N N . THR A 1 194 ? 9.236 -30.826 -0.197 1.00 90.94 194 THR A N 1
ATOM 1499 C CA . THR A 1 194 ? 7.996 -31.319 -0.801 1.00 90.94 194 THR A CA 1
ATOM 1500 C C . THR A 1 194 ? 7.035 -30.175 -1.131 1.00 90.94 194 THR A C 1
ATOM 1502 O O . THR A 1 194 ? 6.855 -29.233 -0.359 1.00 90.94 194 THR A O 1
ATOM 1505 N N . THR A 1 195 ? 6.372 -30.261 -2.284 1.00 89.50 195 THR A N 1
ATOM 1506 C CA . THR A 1 195 ? 5.323 -29.302 -2.662 1.00 89.50 195 THR A CA 1
ATOM 1507 C C . THR A 1 195 ? 3.943 -29.708 -2.146 1.00 89.50 195 THR A C 1
ATOM 1509 O O . THR A 1 195 ? 2.991 -28.937 -2.254 1.00 89.50 195 THR A O 1
ATOM 1512 N N . GLN A 1 196 ? 3.808 -30.913 -1.587 1.00 89.81 196 GLN A N 1
ATOM 1513 C CA . GLN A 1 196 ? 2.539 -31.506 -1.163 1.00 89.81 196 GLN A CA 1
ATOM 1514 C C . GLN A 1 196 ? 2.310 -31.331 0.349 1.00 89.81 196 GLN A C 1
ATOM 1516 O O . GLN A 1 196 ? 2.183 -32.295 1.094 1.00 89.81 196 GLN A O 1
ATOM 1521 N N . THR A 1 197 ? 2.227 -30.082 0.814 1.00 92.00 197 THR A N 1
ATOM 1522 C CA . THR A 1 197 ? 2.165 -29.738 2.253 1.00 92.00 197 THR A CA 1
ATOM 1523 C C . THR A 1 197 ? 0.750 -29.649 2.837 1.00 92.00 197 THR A C 1
ATOM 1525 O O . THR A 1 197 ? 0.562 -29.302 4.003 1.00 92.00 197 THR A O 1
ATOM 1528 N N . LYS A 1 198 ? -0.287 -29.927 2.040 1.00 93.50 198 LYS A N 1
ATOM 1529 C CA . LYS A 1 198 ? -1.680 -29.867 2.507 1.00 93.50 198 LYS A CA 1
ATOM 1530 C C . LYS A 1 198 ? -2.018 -31.101 3.343 1.00 93.50 198 LYS A C 1
ATOM 1532 O O . LYS A 1 198 ? -1.858 -32.223 2.868 1.00 93.50 198 LYS A O 1
ATOM 1537 N N . VAL A 1 199 ? -2.574 -30.879 4.534 1.00 96.12 199 VAL A N 1
ATOM 1538 C CA . VAL A 1 199 ? -2.941 -31.930 5.495 1.00 96.12 199 VAL A CA 1
ATOM 1539 C C . VAL A 1 199 ? -4.455 -31.964 5.710 1.00 96.12 199 VAL A C 1
ATOM 1541 O O . VAL A 1 199 ? -5.095 -30.931 5.895 1.00 96.12 199 VAL A O 1
ATOM 1544 N N . LYS A 1 200 ? -5.032 -33.165 5.696 1.00 97.00 200 LYS A N 1
ATOM 1545 C CA . LYS A 1 200 ? -6.388 -33.467 6.155 1.00 97.00 200 LYS A CA 1
ATOM 1546 C C . LYS A 1 200 ? -6.306 -33.966 7.595 1.00 97.00 200 LYS A C 1
ATOM 1548 O O . LYS A 1 200 ? -5.678 -34.989 7.864 1.00 97.00 200 LYS A O 1
ATOM 1553 N N . TRP A 1 201 ? -6.956 -33.243 8.497 1.00 97.75 201 TRP A N 1
ATOM 1554 C CA . TRP A 1 201 ? -7.026 -33.590 9.911 1.00 97.75 201 TRP A CA 1
ATOM 1555 C C . TRP A 1 201 ? -8.307 -34.347 10.233 1.00 97.75 201 TRP A C 1
ATOM 1557 O O . TRP A 1 201 ? -9.377 -34.048 9.700 1.00 97.75 201 TRP A O 1
ATOM 1567 N N . SER A 1 202 ? -8.212 -35.311 11.141 1.00 97.44 202 SER A N 1
ATOM 1568 C CA . SER A 1 202 ? -9.381 -35.975 11.714 1.00 97.44 202 SER A CA 1
ATOM 1569 C C . SER A 1 202 ? -9.126 -36.377 13.161 1.00 97.44 202 SER A C 1
ATOM 1571 O O . SER A 1 202 ? -7.981 -36.538 13.574 1.00 97.44 202 SER A O 1
ATOM 1573 N N . SER A 1 203 ? -10.209 -36.504 13.923 1.00 98.19 203 SER A N 1
ATOM 1574 C CA . SER A 1 203 ? -10.203 -37.040 15.281 1.00 98.19 203 SER A CA 1
ATOM 1575 C C . SER A 1 203 ? -11.051 -38.302 15.304 1.00 98.19 203 SER A C 1
ATOM 1577 O O . SER A 1 203 ? -12.117 -38.329 14.679 1.00 98.19 203 SER A O 1
ATOM 1579 N N . SER A 1 204 ? -10.577 -39.315 16.022 1.00 98.38 204 SER A N 1
ATOM 1580 C CA . SER A 1 204 ? -11.339 -40.533 16.320 1.00 98.38 204 SER A CA 1
ATOM 1581 C C . SER A 1 204 ? -12.575 -40.255 17.184 1.00 98.38 204 SER A C 1
ATOM 1583 O O . SER A 1 204 ? -13.594 -40.909 16.984 1.00 98.38 204 SER A O 1
ATOM 1585 N N . ASP A 1 205 ? -12.527 -39.242 18.061 1.00 97.81 205 ASP A N 1
ATOM 1586 C CA . ASP A 1 205 ? -13.666 -38.782 18.861 1.00 97.81 205 ASP A CA 1
ATOM 1587 C C . ASP A 1 205 ? -13.679 -37.246 18.995 1.00 97.81 205 ASP A C 1
ATOM 1589 O O . ASP A 1 205 ? -12.887 -36.641 19.721 1.00 97.81 205 ASP A O 1
ATOM 1593 N N . LYS A 1 206 ? -14.616 -36.600 18.287 1.00 97.31 206 LYS A N 1
ATOM 1594 C CA . LYS A 1 206 ? -14.778 -35.134 18.251 1.00 97.31 206 LYS A CA 1
ATOM 1595 C C . LYS A 1 206 ? -15.450 -34.546 19.497 1.00 97.31 206 LYS A C 1
ATOM 1597 O O . LYS A 1 206 ? -15.486 -33.310 19.605 1.00 97.31 206 LYS A O 1
ATOM 1602 N N . ASN A 1 207 ? -16.012 -35.389 20.364 1.00 96.88 207 ASN A N 1
ATOM 1603 C CA . ASN A 1 207 ? -16.584 -34.990 21.648 1.00 96.88 207 ASN A CA 1
ATOM 1604 C C . ASN A 1 207 ? -15.501 -34.919 22.726 1.00 96.88 207 ASN A C 1
ATOM 1606 O O . ASN A 1 207 ? -15.579 -34.048 23.577 1.00 96.88 207 ASN A O 1
ATOM 1610 N N . VAL A 1 208 ? -14.446 -35.735 22.622 1.00 97.06 208 VAL A N 1
ATOM 1611 C CA . VAL A 1 208 ? -13.265 -35.661 23.500 1.00 97.06 208 VAL A CA 1
ATOM 1612 C C . VAL A 1 208 ? -12.290 -34.586 23.006 1.00 97.06 208 VAL A C 1
ATOM 1614 O O . VAL A 1 208 ? -12.056 -33.593 23.699 1.00 97.06 208 VAL A O 1
ATOM 1617 N N . VAL A 1 209 ? -11.779 -34.720 21.773 1.00 97.81 209 VAL A N 1
ATOM 1618 C CA . VAL A 1 209 ? -10.916 -33.714 21.127 1.00 97.81 209 VAL A CA 1
ATOM 1619 C C . VAL A 1 209 ? -11.405 -33.425 19.716 1.00 97.81 209 VAL A C 1
ATOM 1621 O O . VAL A 1 209 ? -11.406 -34.290 18.842 1.00 97.81 209 VAL A O 1
ATOM 1624 N N . SER A 1 210 ? -11.756 -32.172 19.435 1.00 97.44 210 SER A N 1
ATOM 1625 C CA . SER A 1 210 ? -11.990 -31.735 18.055 1.00 97.44 210 SER A CA 1
ATOM 1626 C C . SER A 1 210 ? -10.732 -31.130 17.453 1.00 97.44 210 SER A C 1
ATOM 1628 O O . SER A 1 210 ? -10.058 -30.370 18.137 1.00 97.44 210 SER A O 1
ATOM 1630 N N . VAL A 1 211 ? -10.476 -31.394 16.172 1.00 98.06 211 VAL A N 1
ATOM 1631 C CA . VAL A 1 211 ? -9.404 -30.770 15.384 1.00 98.06 211 VAL A CA 1
ATOM 1632 C C . VAL A 1 211 ? -9.994 -30.042 14.177 1.00 98.06 211 VAL A C 1
ATOM 1634 O O . VAL A 1 211 ? -10.921 -30.556 13.543 1.00 98.06 211 VAL A O 1
ATOM 1637 N N . ASP A 1 212 ? -9.489 -28.849 13.868 1.00 96.88 212 ASP A N 1
ATOM 1638 C CA . ASP A 1 212 ? -9.882 -28.085 12.680 1.00 96.88 212 ASP A CA 1
ATOM 1639 C C . ASP A 1 212 ? -8.931 -28.293 11.484 1.00 96.88 212 ASP A C 1
ATOM 1641 O O . ASP A 1 212 ? -7.922 -28.994 11.563 1.00 96.88 212 ASP A O 1
ATOM 1645 N N . SER A 1 213 ? -9.237 -27.669 10.341 1.00 94.50 213 SER A N 1
ATOM 1646 C CA . SER A 1 213 ? -8.426 -27.786 9.118 1.00 94.50 213 SER A CA 1
ATOM 1647 C C . SER A 1 213 ? -7.023 -27.179 9.228 1.00 94.50 213 SER A C 1
ATOM 1649 O O . SER A 1 213 ? -6.197 -27.406 8.349 1.00 94.50 213 SER A O 1
ATOM 1651 N N . SER A 1 214 ? -6.756 -26.382 10.265 1.00 93.38 214 SER A N 1
ATOM 1652 C CA . SER A 1 214 ? -5.463 -25.742 10.517 1.00 93.38 214 SER A CA 1
ATOM 1653 C C . SER A 1 214 ? -4.573 -26.523 11.493 1.00 93.38 214 SER A C 1
ATOM 1655 O O . SER A 1 214 ? -3.439 -26.100 11.731 1.00 93.38 214 SER A O 1
ATOM 1657 N N . GLY A 1 215 ? -5.077 -27.638 12.039 1.00 95.25 215 GLY A N 1
ATOM 1658 C CA . GLY A 1 215 ? -4.412 -28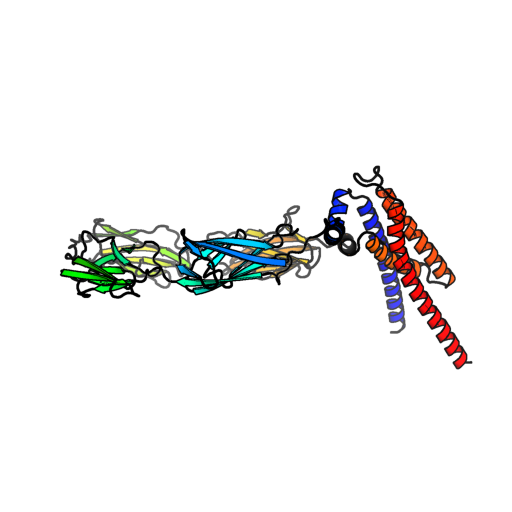.434 13.073 1.00 95.25 215 GLY A CA 1
ATOM 1659 C C . GLY A 1 215 ? -4.634 -27.911 14.496 1.00 95.25 215 GLY A C 1
ATOM 1660 O O . GLY A 1 215 ? -3.905 -28.303 15.409 1.00 95.25 215 GLY A O 1
ATOM 1661 N N . LYS A 1 216 ? -5.611 -27.016 14.716 1.00 97.19 216 LYS A N 1
ATOM 1662 C CA . LYS A 1 216 ? -5.974 -26.569 16.065 1.00 97.19 216 LYS A CA 1
ATOM 1663 C C . LYS A 1 216 ? -6.880 -27.603 16.722 1.00 97.19 216 LYS A C 1
ATOM 1665 O O . LYS A 1 216 ? -7.952 -27.908 16.203 1.00 97.19 216 LYS A O 1
ATOM 1670 N N . ILE A 1 217 ? -6.451 -28.099 17.875 1.00 98.00 217 ILE A N 1
ATOM 1671 C CA . ILE A 1 217 ? -7.191 -29.022 18.730 1.00 98.00 217 ILE A CA 1
ATOM 1672 C C . ILE A 1 217 ? -7.884 -28.274 19.873 1.00 98.00 217 ILE A C 1
ATOM 1674 O O . ILE A 1 217 ? -7.354 -27.289 20.387 1.00 98.00 217 ILE A O 1
ATOM 1678 N N . ILE A 1 218 ? -9.068 -28.736 20.272 1.00 97.06 218 ILE A N 1
ATOM 1679 C CA . ILE A 1 218 ? -9.824 -28.237 21.431 1.00 97.06 218 ILE A CA 1
ATOM 1680 C C . ILE A 1 218 ? -10.254 -29.440 22.267 1.00 97.06 218 ILE A C 1
ATOM 1682 O O . ILE A 1 218 ? -10.916 -30.340 21.739 1.00 97.06 218 ILE A O 1
ATOM 1686 N N . ALA A 1 219 ? -9.888 -29.427 23.546 1.00 96.69 219 ALA A N 1
ATOM 1687 C CA . ALA A 1 219 ? -10.323 -30.395 24.540 1.00 96.69 219 ALA A CA 1
ATOM 1688 C C . ALA A 1 219 ? -11.735 -30.045 25.011 1.00 96.69 219 ALA A C 1
ATOM 1690 O O . ALA A 1 219 ? -11.991 -28.936 25.482 1.00 96.69 219 ALA A O 1
ATOM 1691 N N . LYS A 1 220 ? -12.656 -30.993 24.882 1.00 95.06 220 LYS A N 1
ATOM 1692 C CA . LYS A 1 220 ? -14.078 -30.784 25.178 1.00 95.06 220 LYS A CA 1
ATOM 1693 C C . LYS A 1 220 ? -14.566 -31.654 26.323 1.00 95.06 220 LYS A C 1
ATOM 1695 O O . LYS A 1 220 ? -15.276 -31.161 27.190 1.00 95.06 220 LYS A O 1
ATOM 1700 N N . GLU A 1 221 ? -14.150 -32.913 26.344 1.00 96.12 221 GLU A N 1
ATOM 1701 C CA . GLU A 1 221 ? -14.520 -33.876 27.377 1.00 96.12 221 GLU A CA 1
ATOM 1702 C C . GLU A 1 221 ? -13.284 -34.648 27.832 1.00 96.12 221 GLU A C 1
ATOM 1704 O O . GLU A 1 221 ? -12.341 -34.843 27.065 1.00 96.12 221 GLU A O 1
ATOM 1709 N N . GLN A 1 222 ? -13.285 -35.079 29.093 1.00 95.44 222 GLN A N 1
ATOM 1710 C CA . GLN A 1 222 ? -12.235 -35.933 29.638 1.00 95.44 222 GLN A CA 1
ATOM 1711 C C . GLN A 1 222 ? -12.239 -37.289 28.916 1.00 95.44 222 GLN A C 1
ATOM 1713 O O . GLN A 1 222 ? -13.282 -37.927 28.796 1.00 95.44 222 GLN A O 1
ATOM 1718 N N . GLY A 1 223 ? -11.073 -37.761 28.474 1.00 95.69 223 GLY A N 1
ATOM 1719 C CA . GLY A 1 223 ? -10.965 -39.010 27.719 1.00 95.69 223 GLY A CA 1
ATOM 1720 C C . GLY A 1 223 ? -9.669 -39.113 26.922 1.00 95.69 223 GLY A C 1
ATOM 1721 O O . GLY A 1 223 ? -8.734 -38.350 27.149 1.00 95.69 223 GLY A O 1
ATOM 1722 N N . VAL A 1 224 ? -9.609 -40.056 25.981 1.00 96.62 224 VAL A N 1
ATOM 1723 C CA . VAL A 1 224 ? -8.494 -40.196 25.031 1.00 96.62 224 VAL A CA 1
ATOM 1724 C C . VAL A 1 224 ? -9.047 -40.160 23.611 1.00 96.62 224 VAL A C 1
ATOM 1726 O O . VAL A 1 224 ? -10.027 -40.841 23.321 1.00 96.62 224 VAL A O 1
ATOM 1729 N N . ALA A 1 225 ? -8.417 -39.385 22.730 1.00 97.50 225 ALA A N 1
ATOM 1730 C CA . ALA A 1 225 ? -8.740 -39.353 21.308 1.00 97.50 225 ALA A CA 1
ATOM 1731 C C . ALA A 1 225 ? -7.466 -39.335 20.457 1.00 97.50 225 ALA A C 1
ATOM 1733 O O . ALA A 1 225 ? -6.552 -38.546 20.693 1.00 97.50 225 ALA A O 1
ATOM 1734 N N . THR A 1 226 ? -7.431 -40.176 19.428 1.00 97.94 226 THR A N 1
ATOM 1735 C CA . THR A 1 226 ? -6.397 -40.171 18.389 1.00 97.94 226 THR A CA 1
ATOM 1736 C C . THR A 1 226 ? -6.679 -39.082 17.358 1.00 97.94 226 THR A C 1
ATOM 1738 O O . THR A 1 226 ? -7.761 -39.062 16.757 1.00 97.94 226 THR A O 1
ATOM 1741 N N . ILE A 1 227 ? -5.694 -38.221 17.107 1.00 98.25 227 ILE A N 1
ATOM 1742 C CA . ILE A 1 227 ? -5.677 -37.244 16.018 1.00 98.25 227 ILE A CA 1
ATOM 1743 C C . ILE A 1 227 ? -4.838 -37.788 14.863 1.00 98.25 227 ILE A C 1
ATOM 1745 O O . ILE A 1 227 ? -3.711 -38.235 15.057 1.00 98.25 227 ILE A O 1
ATOM 1749 N N . THR A 1 228 ? -5.381 -37.726 13.648 1.00 97.81 228 THR A N 1
ATOM 1750 C CA . THR A 1 228 ? -4.701 -38.153 12.416 1.00 97.81 228 THR A CA 1
ATOM 1751 C C . THR A 1 228 ? -4.398 -36.950 11.530 1.00 97.81 228 THR A C 1
ATOM 1753 O O . THR A 1 228 ? -5.320 -36.216 11.161 1.00 97.81 228 THR A O 1
ATOM 1756 N N . ALA A 1 229 ? -3.130 -36.794 11.144 1.00 97.44 229 ALA A N 1
ATOM 1757 C CA . ALA A 1 229 ? -2.677 -35.895 10.086 1.00 97.44 229 ALA A CA 1
ATOM 1758 C C . ALA A 1 229 ? -2.377 -36.716 8.828 1.00 97.44 229 ALA A C 1
ATOM 1760 O O . ALA A 1 229 ? -1.483 -37.560 8.827 1.00 97.44 229 ALA A O 1
ATOM 1761 N N . LYS A 1 230 ? -3.124 -36.476 7.752 1.00 96.88 230 LYS A N 1
ATOM 1762 C CA . LYS A 1 230 ? -3.023 -37.224 6.493 1.00 96.88 230 LYS A CA 1
ATOM 1763 C C . LYS A 1 230 ? -2.689 -36.298 5.330 1.00 96.88 230 LYS A C 1
ATOM 1765 O O . LYS A 1 230 ? -3.254 -35.210 5.260 1.00 96.88 230 LYS A O 1
ATOM 1770 N N . SER A 1 231 ? -1.823 -36.701 4.400 1.00 95.75 231 SER A N 1
ATOM 1771 C CA . SER A 1 231 ? -1.586 -35.914 3.181 1.00 95.75 231 SER A CA 1
ATOM 1772 C C . SER A 1 231 ? -2.888 -35.763 2.395 1.00 95.75 231 SER A C 1
ATOM 1774 O O . SER A 1 231 ? -3.671 -36.698 2.245 1.00 95.75 231 SER A O 1
ATOM 1776 N N . ALA A 1 232 ? -3.154 -34.565 1.881 1.00 92.50 232 ALA A N 1
ATOM 1777 C CA . ALA A 1 232 ? -4.357 -34.322 1.097 1.00 92.50 232 ALA A CA 1
ATOM 1778 C C . ALA A 1 232 ? -4.313 -34.970 -0.298 1.00 92.50 232 ALA A C 1
ATOM 1780 O O . ALA A 1 232 ? -5.376 -35.122 -0.907 1.00 92.50 232 ALA A O 1
ATOM 1781 N N . ILE A 1 233 ? -3.110 -35.303 -0.784 1.00 88.94 233 ILE A N 1
ATOM 1782 C CA . ILE A 1 233 ? -2.838 -35.795 -2.143 1.00 88.94 233 ILE A CA 1
ATOM 1783 C C . ILE A 1 233 ? -2.539 -37.297 -2.152 1.00 88.94 233 ILE A C 1
ATOM 1785 O O . ILE A 1 233 ? -2.998 -37.993 -3.054 1.00 88.94 233 ILE A O 1
ATOM 1789 N N . ASN A 1 234 ? -1.799 -37.794 -1.155 1.00 88.25 234 ASN A N 1
ATOM 1790 C CA . ASN A 1 234 ? -1.455 -39.207 -1.030 1.00 88.25 234 ASN A CA 1
ATOM 1791 C C . ASN A 1 234 ? -2.043 -39.791 0.260 1.00 88.25 234 ASN A C 1
ATOM 1793 O O . ASN A 1 234 ? -1.513 -39.583 1.349 1.00 88.25 234 ASN A O 1
ATOM 1797 N N . ASP A 1 235 ? -3.130 -40.546 0.130 1.00 89.62 235 ASP A N 1
ATOM 1798 C CA . ASP A 1 235 ? -3.829 -41.135 1.270 1.00 89.62 235 ASP A CA 1
ATOM 1799 C C . ASP A 1 235 ? -3.033 -42.259 1.977 1.00 89.62 235 ASP A C 1
ATOM 1801 O O . ASP A 1 235 ? -3.445 -42.697 3.053 1.00 89.62 235 ASP A O 1
ATOM 1805 N N . ASP A 1 236 ? -1.893 -42.697 1.443 1.00 93.25 236 ASP A N 1
ATOM 1806 C CA . ASP A 1 236 ? -1.010 -43.660 2.116 1.00 93.25 236 ASP A CA 1
ATOM 1807 C C . ASP A 1 236 ? -0.009 -42.978 3.066 1.00 93.25 236 ASP A C 1
ATOM 1809 O O . ASP A 1 236 ? 0.606 -43.639 3.902 1.00 93.25 236 ASP A O 1
ATOM 1813 N N . VAL A 1 237 ? 0.129 -41.647 2.996 1.00 96.50 237 VAL A N 1
ATOM 1814 C CA . VAL A 1 237 ? 1.039 -40.868 3.848 1.00 96.50 237 VAL A CA 1
ATOM 1815 C C . VAL A 1 237 ? 0.249 -40.200 4.972 1.00 96.50 237 VAL A C 1
ATOM 1817 O O . VAL A 1 237 ? -0.453 -39.205 4.763 1.00 96.50 237 VAL A O 1
ATOM 1820 N N . PHE A 1 238 ? 0.360 -40.739 6.185 1.00 96.62 238 PHE A N 1
ATOM 1821 C CA . PHE A 1 238 ? -0.298 -40.205 7.376 1.00 96.62 238 PHE A CA 1
ATOM 1822 C C . PHE A 1 238 ? 0.481 -40.518 8.657 1.00 96.62 238 PHE A C 1
ATOM 1824 O O . PHE A 1 238 ? 1.327 -41.407 8.692 1.00 96.62 238 PHE A O 1
ATOM 1831 N N . VAL A 1 239 ? 0.155 -39.793 9.723 1.00 97.75 239 VAL A N 1
ATOM 1832 C CA . VAL A 1 239 ? 0.667 -40.007 11.079 1.00 97.75 239 VAL A CA 1
ATOM 1833 C C . VAL A 1 239 ? -0.464 -39.811 12.087 1.00 97.75 239 VAL A C 1
ATOM 1835 O O . VAL A 1 239 ? -1.396 -39.035 11.853 1.00 97.75 239 VAL A O 1
ATOM 1838 N N . MET A 1 240 ? -0.399 -40.541 13.198 1.00 97.19 240 MET A N 1
ATOM 1839 C CA . MET A 1 240 ? -1.397 -40.515 14.265 1.00 97.19 240 MET A CA 1
ATOM 1840 C C . MET A 1 240 ? -0.737 -40.180 15.602 1.00 97.19 240 MET A C 1
ATOM 1842 O O . MET A 1 240 ? 0.395 -40.593 15.850 1.00 97.19 240 MET A O 1
ATOM 1846 N N . VAL A 1 241 ? -1.453 -39.452 16.458 1.00 97.12 241 VAL A N 1
ATOM 1847 C CA . VAL A 1 241 ? -1.047 -39.148 17.834 1.00 97.12 241 VAL A CA 1
ATOM 1848 C C . VAL A 1 241 ? -2.237 -39.302 18.775 1.00 97.12 241 VAL A C 1
ATOM 1850 O O . VAL A 1 241 ? -3.323 -38.803 18.483 1.00 97.12 241 VAL A O 1
ATOM 1853 N N . ASP A 1 242 ? -2.031 -39.970 19.906 1.00 96.56 242 ASP A N 1
ATOM 1854 C CA . ASP A 1 242 ? -3.042 -40.100 20.955 1.00 96.56 242 ASP A CA 1
ATOM 1855 C C . ASP A 1 242 ? -2.942 -38.931 21.935 1.00 96.56 242 ASP A C 1
ATOM 1857 O O . ASP A 1 242 ? -1.859 -38.606 22.423 1.00 96.56 242 ASP A O 1
ATOM 1861 N N . LEU A 1 243 ? -4.078 -38.297 22.228 1.00 96.50 243 LEU A N 1
ATOM 1862 C CA . LEU A 1 243 ? -4.178 -37.195 23.181 1.00 96.50 243 LEU A CA 1
ATOM 1863 C C . LEU A 1 243 ? -5.066 -37.588 24.354 1.00 96.50 243 LEU A C 1
ATOM 1865 O O . LEU A 1 243 ? -6.204 -38.014 24.155 1.00 96.50 243 LEU A O 1
ATOM 1869 N N . GLN A 1 244 ? -4.563 -37.385 25.569 1.00 96.12 244 GLN A N 1
ATOM 1870 C CA . GLN A 1 244 ? -5.307 -37.588 26.807 1.00 96.12 244 GLN A CA 1
ATOM 1871 C C . GLN A 1 244 ? -5.813 -36.245 27.346 1.00 96.12 244 GLN A C 1
ATOM 1873 O O . GLN A 1 244 ? -5.017 -35.363 27.659 1.00 96.12 244 GLN A O 1
ATOM 1878 N N . VAL A 1 245 ? -7.134 -36.109 27.478 1.00 96.56 245 VAL A N 1
ATOM 1879 C CA . VAL A 1 245 ? -7.795 -34.936 28.055 1.00 96.56 245 VAL A CA 1
ATOM 1880 C C . VAL A 1 245 ? -8.063 -35.156 29.541 1.00 96.56 245 VAL A C 1
ATOM 1882 O O . VAL A 1 245 ? -8.735 -36.112 29.934 1.00 96.56 245 VAL A O 1
ATOM 1885 N N . LEU A 1 246 ? -7.557 -34.241 30.361 1.00 93.88 246 LEU A N 1
ATOM 1886 C CA . LEU A 1 246 ? -7.748 -34.160 31.805 1.00 93.88 246 LEU A CA 1
ATOM 1887 C C . LEU A 1 246 ? -8.976 -33.290 32.156 1.00 93.88 246 LEU A C 1
ATOM 1889 O O . LEU A 1 246 ? -9.361 -32.422 31.370 1.00 93.88 246 LEU A O 1
ATOM 1893 N N . PRO A 1 247 ? -9.598 -33.472 33.334 1.00 88.25 247 PRO A N 1
ATOM 1894 C CA . PRO A 1 247 ? -10.706 -32.624 33.775 1.00 88.25 247 PRO A CA 1
ATOM 1895 C C . PRO A 1 247 ? -10.281 -31.157 33.976 1.00 88.25 247 PRO A C 1
ATOM 1897 O O . PRO A 1 247 ? -9.104 -30.857 34.222 1.00 88.25 247 PRO A O 1
ATOM 1900 N N . ALA A 1 248 ? -11.258 -30.249 33.866 1.00 82.81 248 ALA A N 1
ATOM 1901 C CA . ALA A 1 248 ? -11.079 -28.821 34.130 1.00 82.81 248 ALA A CA 1
ATOM 1902 C C . ALA A 1 248 ? -10.636 -28.580 35.586 1.00 82.81 248 ALA A C 1
ATOM 1904 O O . ALA A 1 248 ? -10.978 -29.353 36.480 1.00 82.81 248 ALA A O 1
ATOM 1905 N N . ALA A 1 249 ? -9.862 -27.521 35.826 1.00 75.50 249 ALA A N 1
ATOM 1906 C CA . ALA A 1 249 ? -9.447 -27.150 37.177 1.00 75.50 249 ALA A CA 1
ATOM 1907 C C . ALA A 1 249 ? -10.619 -26.507 37.946 1.00 75.50 249 ALA A C 1
ATOM 1909 O O . ALA A 1 249 ? -11.263 -25.597 37.424 1.00 75.50 249 ALA A O 1
ATOM 1910 N N . GLU A 1 250 ? -10.895 -26.957 39.173 1.00 65.19 250 GLU A N 1
ATOM 1911 C CA . GLU A 1 250 ? -11.884 -26.327 40.063 1.00 65.19 250 GLU A CA 1
ATOM 1912 C C . GLU A 1 250 ? -11.335 -24.993 40.616 1.00 65.19 250 GLU A C 1
ATOM 1914 O O . GLU A 1 250 ? -10.176 -24.929 41.028 1.00 65.19 250 GLU A O 1
ATOM 1919 N N . GLN A 1 251 ? -12.146 -23.924 40.618 1.00 55.69 251 GLN A N 1
ATOM 1920 C CA . GLN A 1 251 ? -11.798 -22.621 41.213 1.00 55.69 251 GLN A CA 1
ATOM 1921 C C . GLN A 1 251 ? -12.625 -22.354 42.482 1.00 55.69 251 GLN A C 1
ATOM 1923 O O . GLN A 1 251 ? -13.853 -22.388 42.435 1.00 55.69 251 GLN A O 1
ATOM 1928 N N . GLU A 1 252 ? -11.965 -22.040 43.602 1.00 61.78 252 GLU A N 1
ATOM 1929 C CA . GLU A 1 252 ? -12.606 -21.506 44.815 1.00 61.78 252 GLU A CA 1
ATOM 1930 C C . GLU A 1 252 ? -12.785 -19.979 44.690 1.00 61.78 252 GLU A C 1
ATOM 1932 O O . GLU A 1 252 ? -11.827 -19.272 44.373 1.00 61.78 252 GLU A O 1
ATOM 1937 N N . THR A 1 253 ? -13.987 -19.443 44.942 1.00 64.50 253 THR A N 1
ATOM 1938 C CA . THR A 1 253 ? -14.257 -17.990 44.877 1.00 64.50 253 THR A CA 1
ATOM 1939 C C . THR A 1 253 ? -14.323 -17.349 46.262 1.00 64.50 253 THR A C 1
ATOM 1941 O O . THR A 1 253 ? -14.988 -17.860 47.165 1.00 64.50 253 THR A O 1
ATOM 1944 N N . THR A 1 254 ? -13.708 -16.178 46.412 1.00 79.06 254 THR A N 1
ATOM 1945 C CA . THR A 1 254 ? -13.768 -15.326 47.609 1.00 79.06 254 THR A CA 1
ATOM 1946 C C . THR A 1 254 ? -14.970 -14.358 47.551 1.00 79.06 254 THR A C 1
ATOM 1948 O O . THR A 1 254 ? -15.224 -13.762 46.504 1.00 79.06 254 THR A O 1
ATOM 1951 N N . PRO A 1 255 ? -15.740 -14.172 48.646 1.00 86.56 255 PRO A N 1
ATOM 1952 C CA . PRO A 1 255 ? -16.943 -13.329 48.645 1.00 86.56 255 PRO A CA 1
ATOM 1953 C C . PRO A 1 255 ? -16.632 -11.821 48.680 1.00 86.56 255 PRO A C 1
ATOM 1955 O O . PRO A 1 255 ? -15.742 -11.387 49.415 1.00 86.56 255 PRO A O 1
ATOM 1958 N N . VAL A 1 256 ? -17.417 -11.008 47.958 1.00 90.44 256 VAL A N 1
ATOM 1959 C CA . VAL A 1 256 ? -17.287 -9.536 47.947 1.00 90.44 256 VAL A CA 1
ATOM 1960 C C . VAL A 1 256 ? -17.869 -8.930 49.230 1.00 90.44 256 VAL A C 1
ATOM 1962 O O . VAL A 1 256 ? -19.035 -9.141 49.563 1.00 90.44 256 VAL A O 1
ATOM 1965 N N . GLN A 1 257 ? -17.078 -8.130 49.950 1.00 91.69 257 GLN A N 1
ATOM 1966 C CA . GLN A 1 257 ? -17.512 -7.446 51.177 1.00 91.69 257 GLN A CA 1
ATOM 1967 C C . GLN A 1 257 ? -17.901 -5.984 50.932 1.00 91.69 257 GLN A C 1
ATOM 1969 O O . GLN A 1 257 ? -18.863 -5.494 51.534 1.00 91.69 257 GLN A O 1
ATOM 1974 N N . SER A 1 258 ? -17.185 -5.289 50.049 1.00 92.06 258 SER A N 1
ATOM 1975 C CA . SER A 1 258 ? -17.508 -3.935 49.590 1.00 92.06 258 SER A CA 1
ATOM 1976 C C . SER A 1 258 ? -16.900 -3.649 48.215 1.00 92.06 258 SER A C 1
ATOM 1978 O O . SER A 1 258 ? -16.108 -4.438 47.696 1.00 92.06 258 SER A O 1
ATOM 1980 N N . LEU A 1 259 ? -17.286 -2.517 47.622 1.00 95.00 259 LEU A N 1
ATOM 1981 C CA . LEU A 1 259 ? -16.739 -2.033 46.362 1.00 95.00 259 LEU A CA 1
ATOM 1982 C C . LEU A 1 259 ? -16.584 -0.508 46.343 1.00 95.00 259 LEU A C 1
ATOM 1984 O O . LEU A 1 259 ? -17.279 0.203 47.068 1.00 95.00 259 LEU A O 1
ATOM 1988 N N . GLU A 1 260 ? -15.696 -0.017 45.485 1.00 94.81 260 GLU A N 1
ATOM 1989 C CA . GLU A 1 260 ? -15.454 1.406 45.236 1.00 94.81 260 GLU A CA 1
ATOM 1990 C C . GLU A 1 260 ? -15.427 1.679 43.726 1.00 94.81 260 GLU A C 1
ATOM 1992 O O . GLU A 1 260 ? -14.831 0.909 42.973 1.00 94.81 260 GLU A O 1
ATOM 1997 N N . ILE A 1 261 ? -16.026 2.789 43.280 1.00 94.44 261 ILE A N 1
ATOM 1998 C CA . ILE A 1 261 ? -15.889 3.265 41.898 1.00 94.44 261 ILE A CA 1
ATOM 1999 C C . ILE A 1 261 ? -14.606 4.095 41.779 1.00 94.44 261 ILE A C 1
ATOM 2001 O O . ILE A 1 261 ? -14.431 5.089 42.482 1.00 94.44 261 ILE A O 1
ATOM 2005 N N . LYS A 1 262 ? -13.730 3.727 40.843 1.00 91.81 262 LYS A N 1
ATOM 2006 C CA . LYS A 1 262 ? -12.564 4.512 40.432 1.00 91.81 262 LYS A CA 1
ATOM 2007 C C . LYS A 1 262 ? -12.807 5.148 39.067 1.00 91.81 262 LYS A C 1
ATOM 2009 O O . LYS A 1 262 ? -13.343 4.529 38.149 1.00 91.81 262 LYS A O 1
ATOM 2014 N N . THR A 1 263 ? -12.353 6.388 38.931 1.00 84.75 263 THR A N 1
ATOM 2015 C CA . THR A 1 263 ? -12.341 7.134 37.672 1.00 84.75 263 THR A CA 1
ATOM 2016 C C . THR A 1 263 ? -10.979 7.797 37.478 1.00 84.75 263 THR A C 1
ATOM 2018 O O . THR A 1 263 ? -10.305 8.137 38.451 1.00 84.75 263 THR A O 1
ATOM 2021 N N . ALA A 1 264 ? -10.547 7.936 36.224 1.00 73.50 264 ALA A N 1
ATOM 2022 C CA . ALA A 1 264 ? -9.208 8.411 35.884 1.00 73.50 264 ALA A CA 1
ATOM 2023 C C . ALA A 1 264 ? -9.049 9.945 35.957 1.00 73.50 264 ALA A C 1
ATOM 2025 O O . ALA A 1 264 ? -7.946 10.397 36.232 1.00 73.50 264 ALA A O 1
ATOM 2026 N N . ASN A 1 265 ? -10.117 10.728 35.737 1.00 69.19 265 ASN A N 1
ATOM 2027 C CA . ASN A 1 265 ? -10.110 12.206 35.684 1.00 69.19 265 ASN A CA 1
ATOM 2028 C C . ASN A 1 265 ? -11.420 12.787 36.259 1.00 69.19 265 ASN A C 1
ATOM 2030 O O . ASN A 1 265 ? -12.438 12.101 36.222 1.00 69.19 265 ASN A O 1
ATOM 2034 N N . GLN A 1 266 ? -11.413 14.045 36.723 1.00 70.44 266 GLN A N 1
ATOM 2035 C CA . GLN A 1 266 ? -12.616 14.754 37.213 1.00 70.44 266 GLN A CA 1
ATOM 2036 C C . GLN A 1 266 ? -13.307 15.645 36.160 1.00 70.44 266 GLN A C 1
ATOM 2038 O O . GLN A 1 266 ? -14.335 16.253 36.452 1.00 70.44 266 GLN A O 1
ATOM 2043 N N . ASP A 1 267 ? -12.772 15.718 34.937 1.00 77.00 267 ASP A N 1
ATOM 2044 C CA . ASP A 1 267 ? -13.311 16.576 33.876 1.00 77.00 267 ASP A CA 1
ATOM 2045 C C . ASP A 1 267 ? -14.428 15.867 33.099 1.00 77.00 267 ASP A C 1
ATOM 2047 O O . ASP A 1 267 ? -14.196 15.143 32.125 1.00 77.00 267 ASP A O 1
ATOM 2051 N N . HIS A 1 268 ? -15.671 16.076 33.526 1.00 85.69 268 HIS A N 1
ATOM 2052 C CA . HIS A 1 268 ? -16.847 15.481 32.895 1.00 85.69 268 HIS A CA 1
ATOM 2053 C C . HIS A 1 268 ? -17.418 16.421 31.826 1.00 85.69 268 HIS A C 1
ATOM 2055 O O . HIS A 1 268 ? -18.321 17.211 32.085 1.00 85.69 268 HIS A O 1
ATOM 2061 N N . LEU A 1 269 ? -16.866 16.374 30.612 1.00 85.62 269 LEU A N 1
ATOM 2062 C CA . LEU A 1 269 ? -17.233 17.309 29.543 1.00 85.62 269 LEU A CA 1
ATOM 2063 C C . LEU A 1 269 ? -18.311 16.757 28.603 1.00 85.62 269 LEU A C 1
ATOM 2065 O O . LEU A 1 269 ? -18.230 15.603 28.173 1.00 85.62 269 LEU A O 1
ATOM 2069 N N . VAL A 1 270 ? -19.281 17.596 28.219 1.00 85.56 270 VAL A N 1
ATOM 2070 C CA . VAL A 1 270 ? -20.335 17.235 27.248 1.00 85.56 270 VAL A CA 1
ATOM 2071 C C . VAL A 1 270 ? -19.731 16.648 25.965 1.00 85.56 270 VAL A C 1
ATOM 2073 O O . VAL A 1 270 ? -18.748 17.141 25.414 1.00 85.56 270 VAL A O 1
ATOM 2076 N N . GLY A 1 271 ? -20.316 15.548 25.488 1.00 82.00 271 GLY A N 1
ATOM 2077 C CA . GLY A 1 271 ? -19.888 14.824 24.292 1.00 82.00 271 GLY A CA 1
ATOM 2078 C C . GLY A 1 271 ? -18.715 13.864 24.513 1.00 82.00 271 GLY A C 1
ATOM 2079 O O . GLY A 1 271 ? -18.510 12.973 23.684 1.00 82.00 271 GLY A O 1
ATOM 2080 N N . LYS A 1 272 ? -17.971 13.983 25.622 1.00 86.12 272 LYS A N 1
ATOM 2081 C CA . LYS A 1 272 ? -16.909 13.036 25.985 1.00 86.12 272 LYS A CA 1
ATOM 2082 C C . LYS A 1 272 ? -17.484 11.796 26.671 1.00 86.12 272 LYS A C 1
ATOM 2084 O O . LYS A 1 272 ? -18.664 11.711 27.024 1.00 86.12 272 LYS A O 1
ATOM 2089 N N . SER A 1 273 ? -16.642 10.781 26.813 1.00 90.06 273 SER A N 1
ATOM 2090 C CA . SER A 1 273 ? -16.964 9.561 27.547 1.00 90.06 273 SER A CA 1
ATOM 2091 C C . SER A 1 273 ? -15.783 9.145 28.408 1.00 90.06 273 SER A C 1
ATOM 2093 O O . SER A 1 273 ? -14.636 9.395 28.039 1.00 90.06 273 SER A O 1
ATOM 2095 N N . GLN A 1 274 ? -16.064 8.504 29.534 1.00 90.88 274 GLN A N 1
ATOM 2096 C CA . GLN A 1 274 ? -15.069 8.085 30.507 1.00 90.88 274 GLN A CA 1
ATOM 2097 C C . GLN A 1 274 ? -15.361 6.667 30.991 1.00 90.88 274 GLN A C 1
ATOM 2099 O O . GLN A 1 274 ? -16.510 6.298 31.218 1.00 90.88 274 GLN A O 1
ATOM 2104 N N . GLN A 1 275 ? -14.312 5.863 31.139 1.00 93.56 275 GLN A N 1
ATOM 2105 C CA . GLN A 1 275 ? -14.411 4.521 31.700 1.00 93.56 275 GLN A CA 1
ATOM 2106 C C . GLN A 1 275 ? -14.342 4.597 33.223 1.00 93.56 275 GLN A C 1
ATOM 2108 O O . GLN A 1 275 ? -13.359 5.096 33.771 1.00 93.56 275 GLN A O 1
ATOM 2113 N N . PHE A 1 276 ? -15.365 4.078 33.891 1.00 94.50 276 PHE A N 1
ATOM 2114 C CA . PHE A 1 276 ? -15.370 3.881 35.335 1.00 94.50 276 PHE A CA 1
ATOM 2115 C C . PHE A 1 276 ? -15.003 2.424 35.611 1.00 94.50 276 PHE A C 1
ATOM 2117 O O . PHE A 1 276 ? -15.385 1.525 34.858 1.00 94.50 276 PHE A O 1
ATOM 2124 N N . SER A 1 277 ? -14.238 2.179 36.665 1.00 92.00 277 SER A N 1
ATOM 2125 C CA . SER A 1 277 ? -13.902 0.830 37.115 1.00 92.00 277 SER A CA 1
ATOM 2126 C C . SER A 1 277 ? -14.359 0.622 38.547 1.00 92.00 277 SER A C 1
ATOM 2128 O O . SER A 1 277 ? -14.562 1.577 39.293 1.00 92.00 277 SER A O 1
ATOM 2130 N N . VAL A 1 278 ? -14.544 -0.639 38.922 1.00 94.50 278 VAL A N 1
ATOM 2131 C CA . VAL A 1 278 ? -14.854 -1.028 40.293 1.00 94.50 278 VAL A CA 1
ATOM 2132 C C . VAL A 1 278 ? -13.643 -1.730 40.886 1.00 94.50 278 VAL A C 1
ATOM 2134 O O . VAL A 1 278 ? -13.010 -2.546 40.219 1.00 94.50 278 VAL A O 1
ATOM 2137 N N . VAL A 1 279 ? -13.326 -1.410 42.136 1.00 93.75 279 VAL A N 1
ATOM 2138 C CA . VAL A 1 279 ? -12.379 -2.163 42.961 1.00 93.75 279 VAL A CA 1
ATOM 2139 C C . VAL A 1 279 ? -13.175 -2.887 44.038 1.00 93.75 279 VAL A C 1
ATOM 2141 O O . VAL A 1 279 ? -13.922 -2.242 44.774 1.00 93.75 279 VAL A O 1
ATOM 2144 N N . PHE A 1 280 ? -13.031 -4.210 44.114 1.00 93.88 280 PHE A N 1
ATOM 2145 C CA . PHE A 1 280 ? -13.649 -5.035 45.151 1.00 93.88 280 PHE A CA 1
ATOM 2146 C C . PHE A 1 280 ? -12.746 -5.158 46.375 1.00 93.88 280 PHE A C 1
ATOM 2148 O O . PHE A 1 280 ? -11.519 -5.109 46.271 1.00 93.88 280 PHE A O 1
ATOM 2155 N N . TYR A 1 281 ? -13.369 -5.347 47.536 1.00 91.31 281 TYR A N 1
ATOM 2156 C CA . TYR A 1 281 ? -12.686 -5.656 48.784 1.00 91.31 281 TYR A CA 1
ATOM 2157 C C . TYR A 1 281 ? -13.298 -6.917 49.418 1.00 91.31 281 TYR A C 1
ATOM 2159 O O . TYR A 1 281 ? -14.521 -6.959 49.599 1.00 91.31 281 TYR A O 1
ATOM 2167 N N . PRO A 1 282 ? -12.482 -7.930 49.778 1.00 90.81 282 PRO A N 1
ATOM 2168 C CA . PRO A 1 282 ? -11.031 -8.008 49.550 1.00 90.81 282 PRO A CA 1
ATOM 2169 C C . PRO A 1 282 ? -10.681 -8.047 48.047 1.00 90.81 282 PRO A C 1
ATOM 2171 O O . PRO A 1 282 ? -11.543 -8.348 47.225 1.00 90.81 282 PRO A O 1
ATOM 2174 N N . SER A 1 283 ? -9.443 -7.695 47.684 1.00 87.94 283 SER A N 1
ATOM 2175 C CA . SER A 1 283 ? -9.022 -7.480 46.286 1.00 87.94 283 SER A CA 1
ATOM 2176 C C . SER A 1 283 ? -9.123 -8.716 45.393 1.00 87.94 283 SER A C 1
ATOM 2178 O O . SER A 1 283 ? -9.146 -8.593 44.172 1.00 87.94 283 SER A O 1
ATOM 2180 N N . GLU A 1 284 ? -9.169 -9.899 45.997 1.00 84.56 284 GLU A N 1
ATOM 2181 C CA . GLU A 1 284 ? -9.259 -11.191 45.323 1.00 84.56 284 GLU A CA 1
ATOM 2182 C C . GLU A 1 284 ? -10.708 -11.563 44.985 1.00 84.56 284 GLU A C 1
ATOM 2184 O O . GLU A 1 284 ? -10.929 -12.500 44.221 1.00 84.56 284 GLU A O 1
ATOM 2189 N N . ALA A 1 285 ? -11.690 -10.870 45.573 1.00 88.38 285 ALA A N 1
ATOM 2190 C CA . ALA A 1 285 ? -13.098 -11.116 45.306 1.00 88.38 285 ALA A CA 1
ATOM 2191 C C . ALA A 1 285 ? -13.476 -10.637 43.900 1.00 88.38 285 ALA A C 1
ATOM 2193 O O . ALA A 1 285 ? -12.986 -9.616 43.411 1.00 88.38 285 ALA A O 1
ATOM 2194 N N . THR A 1 286 ? -14.379 -11.371 43.256 1.00 86.00 286 THR A N 1
ATOM 2195 C CA . THR A 1 286 ? -14.890 -11.038 41.923 1.00 86.00 286 THR A CA 1
ATOM 2196 C C . THR A 1 286 ? -16.403 -11.196 41.899 1.00 86.00 286 THR A C 1
ATOM 2198 O O . THR A 1 286 ? -16.949 -12.088 42.546 1.00 86.00 286 THR A O 1
ATOM 2201 N N . ASP A 1 287 ? -17.079 -10.302 41.181 1.00 89.44 287 ASP A N 1
ATOM 2202 C CA . ASP A 1 287 ? -18.508 -10.391 40.896 1.00 89.44 287 ASP A CA 1
ATOM 2203 C C . ASP A 1 287 ? -18.837 -9.598 39.623 1.00 89.44 287 ASP A C 1
ATOM 2205 O O . ASP A 1 287 ? -18.068 -8.730 39.193 1.00 89.44 287 ASP A O 1
ATOM 2209 N N . ASP A 1 288 ? -19.996 -9.877 39.040 1.00 90.69 288 ASP A N 1
ATOM 2210 C CA . ASP A 1 288 ? -20.552 -9.100 37.940 1.00 90.69 288 ASP A CA 1
ATOM 2211 C C . ASP A 1 288 ? -21.100 -7.761 38.455 1.00 90.69 288 ASP A C 1
ATOM 2213 O O . ASP A 1 288 ? -21.810 -7.704 39.463 1.00 90.69 288 ASP A O 1
ATOM 2217 N N . VAL A 1 289 ? -20.810 -6.673 37.734 1.00 93.62 289 VAL A N 1
ATOM 2218 C CA . VAL A 1 289 ? -21.220 -5.308 38.103 1.00 93.62 289 VAL A CA 1
ATOM 2219 C C . VAL A 1 289 ? -22.367 -4.820 37.223 1.00 93.62 289 VAL A C 1
ATOM 2221 O O . VAL A 1 289 ? -22.265 -4.807 35.996 1.00 93.62 289 VAL A O 1
ATOM 2224 N N . LEU A 1 290 ? -23.425 -4.322 37.854 1.00 94.81 290 LEU A N 1
ATOM 2225 C CA . LEU A 1 290 ? -24.540 -3.628 37.221 1.00 94.81 290 LEU A CA 1
ATOM 2226 C C . LEU A 1 290 ? -24.373 -2.115 37.389 1.00 94.81 290 LEU A C 1
ATOM 2228 O O . LEU A 1 290 ? -24.079 -1.633 38.480 1.00 94.81 290 LEU A O 1
ATOM 2232 N N . TRP A 1 291 ? -24.572 -1.362 36.308 1.00 96.31 291 TRP A N 1
ATOM 2233 C CA . TRP A 1 291 ? -24.406 0.092 36.287 1.00 96.31 291 TRP A CA 1
ATOM 2234 C C . TRP A 1 291 ? -25.730 0.810 36.035 1.00 96.31 291 TRP A C 1
ATOM 2236 O O . TRP A 1 291 ? -26.533 0.359 35.218 1.00 96.31 291 TRP A O 1
ATOM 2246 N N . SER A 1 292 ? -25.926 1.966 36.668 1.00 96.38 292 SER A N 1
ATOM 2247 C CA . SER A 1 292 ? -27.082 2.838 36.423 1.00 96.38 292 SER A CA 1
ATOM 2248 C C . SER A 1 292 ? -26.738 4.322 36.538 1.00 96.38 292 SER A C 1
ATOM 2250 O O . SER A 1 292 ? -25.808 4.700 37.250 1.00 96.38 292 SER A O 1
ATOM 2252 N N . SER A 1 293 ? -27.520 5.165 35.861 1.00 97.44 293 SER A N 1
ATOM 2253 C CA . SER A 1 293 ? -27.468 6.626 35.970 1.00 97.44 293 SER A CA 1
ATOM 2254 C C . SER A 1 293 ? -28.761 7.158 36.582 1.00 97.44 293 SER A C 1
ATOM 2256 O O . SER A 1 293 ? -29.845 6.664 36.280 1.00 97.44 293 SER A O 1
ATOM 2258 N N . SER A 1 294 ? -28.654 8.172 37.435 1.00 97.69 294 SER A N 1
ATOM 2259 C CA . SER A 1 294 ? -29.822 8.850 38.024 1.00 97.69 294 SER A CA 1
ATOM 2260 C C . SER A 1 294 ? -30.545 9.795 37.056 1.00 97.69 294 SER A C 1
ATOM 2262 O O . SER A 1 294 ? -31.724 10.070 37.264 1.00 97.69 294 SER A O 1
ATOM 2264 N N . ASP A 1 295 ? -29.873 10.267 36.000 1.00 96.88 295 ASP A N 1
ATOM 2265 C CA . ASP A 1 295 ? -30.466 11.065 34.922 1.00 96.88 295 ASP A CA 1
ATOM 2266 C C . ASP A 1 295 ? -29.765 10.757 33.590 1.00 96.88 295 ASP A C 1
ATOM 2268 O O . ASP A 1 295 ? -28.711 11.305 33.249 1.00 96.88 295 ASP A O 1
ATOM 2272 N N . GLU A 1 296 ? -30.384 9.875 32.807 1.00 95.62 296 GLU A N 1
ATOM 2273 C CA . GLU A 1 296 ? -29.892 9.471 31.488 1.00 95.62 296 GLU A CA 1
ATOM 2274 C C . GLU A 1 296 ? -29.927 10.595 30.446 1.00 95.62 296 GLU A C 1
ATOM 2276 O O . GLU A 1 296 ? -29.287 10.477 29.404 1.00 95.62 296 GLU A O 1
ATOM 2281 N N . THR A 1 297 ? -30.622 11.708 30.701 1.00 92.75 297 THR A N 1
ATOM 2282 C CA . THR A 1 297 ? -30.580 12.875 29.806 1.00 92.75 297 THR A CA 1
ATOM 2283 C C . THR A 1 297 ? -29.318 13.719 30.005 1.00 92.75 297 THR A C 1
ATOM 2285 O O . THR A 1 297 ? -28.922 14.453 29.097 1.00 92.75 297 THR A O 1
ATOM 2288 N N . VAL A 1 298 ? -28.666 13.588 31.167 1.00 93.19 298 VAL A N 1
ATOM 2289 C CA . VAL A 1 298 ? -27.401 14.248 31.526 1.00 93.19 298 VAL A CA 1
ATOM 2290 C C . VAL A 1 298 ? -26.217 13.334 31.220 1.00 93.19 298 VAL A C 1
ATOM 2292 O O . VAL A 1 298 ? -25.280 13.763 30.542 1.00 93.19 298 VAL A O 1
ATOM 2295 N N . ALA A 1 299 ? -26.260 12.067 31.647 1.00 95.38 299 ALA A N 1
ATOM 2296 C CA . ALA A 1 299 ? -25.241 11.075 31.305 1.00 95.38 299 ALA A CA 1
ATOM 2297 C C . ALA A 1 299 ? -25.797 9.648 31.278 1.00 95.38 299 ALA A C 1
ATOM 2299 O O . ALA A 1 299 ? -26.562 9.252 32.154 1.00 95.38 299 ALA A O 1
ATOM 2300 N N . ILE A 1 300 ? -25.342 8.848 30.316 1.00 96.06 300 ILE A N 1
ATOM 2301 C CA . ILE A 1 300 ? -25.670 7.418 30.208 1.00 96.06 300 ILE A CA 1
ATOM 2302 C C . ILE A 1 300 ? -24.456 6.570 30.574 1.00 96.06 300 ILE A C 1
ATOM 2304 O O . ILE A 1 300 ? -23.329 6.950 30.262 1.00 96.06 300 ILE A O 1
ATOM 2308 N N . VAL A 1 301 ? -24.674 5.407 31.187 1.00 97.00 301 VAL A N 1
ATOM 2309 C CA . VAL A 1 301 ? -23.616 4.442 31.513 1.00 97.00 301 VAL A CA 1
ATOM 2310 C C . VAL A 1 301 ? -23.905 3.098 30.851 1.00 97.00 301 VAL A C 1
ATOM 2312 O O . VAL A 1 301 ? -25.024 2.598 30.880 1.00 97.00 301 VAL A O 1
ATOM 2315 N N . SER A 1 302 ? -22.899 2.525 30.197 1.00 95.75 302 SER A N 1
ATOM 2316 C CA . SER A 1 302 ? -23.002 1.195 29.589 1.00 95.75 302 SER A CA 1
ATOM 2317 C C . SER A 1 302 ? -22.807 0.083 30.622 1.00 95.75 302 SER A C 1
ATOM 2319 O O . SER A 1 302 ? -22.209 0.296 31.672 1.00 95.75 302 SER A O 1
ATOM 2321 N N . GLN A 1 303 ? -23.190 -1.149 30.274 1.00 90.44 303 GLN A N 1
ATOM 2322 C CA . GLN A 1 303 ? -22.953 -2.341 31.109 1.00 90.44 303 GLN A CA 1
ATOM 2323 C C . GLN A 1 303 ? -21.470 -2.578 31.446 1.00 90.44 303 GLN A C 1
ATOM 2325 O O . GLN A 1 303 ? -21.155 -3.246 32.421 1.00 90.44 303 GLN A O 1
ATOM 2330 N N . LYS A 1 304 ? -20.547 -2.023 30.652 1.00 91.81 304 LYS A N 1
ATOM 2331 C CA . LYS A 1 304 ? -19.102 -2.111 30.894 1.00 91.81 304 LYS A CA 1
ATOM 2332 C C . LYS A 1 304 ? -18.560 -0.956 31.741 1.00 91.81 304 LYS A C 1
ATOM 2334 O O . LYS A 1 304 ? -17.349 -0.861 31.877 1.00 91.81 304 LYS A O 1
ATOM 2339 N N . GLY A 1 305 ? -19.401 -0.052 32.249 1.00 92.19 305 GLY A N 1
ATOM 2340 C CA . GLY A 1 305 ? -18.974 1.104 33.047 1.00 92.19 305 GLY A CA 1
ATOM 2341 C C . GLY A 1 305 ? -18.461 2.302 32.239 1.00 92.19 305 GLY A C 1
ATOM 2342 O O . GLY A 1 305 ? -17.869 3.213 32.808 1.00 92.19 305 GLY A O 1
ATOM 2343 N N . VAL A 1 306 ? -18.666 2.344 30.915 1.00 94.75 306 VAL A N 1
ATOM 2344 C CA . VAL A 1 306 ? -18.374 3.558 30.122 1.00 94.75 306 VAL A CA 1
ATOM 2345 C C . VAL A 1 306 ? -19.516 4.553 30.284 1.00 94.75 306 VAL A C 1
ATOM 2347 O O . VAL A 1 306 ? -20.634 4.253 29.862 1.00 94.75 306 VAL A O 1
ATOM 2350 N N . VAL A 1 307 ? -19.222 5.724 30.842 1.00 95.19 307 VAL A N 1
ATOM 2351 C CA . VAL A 1 307 ? -20.146 6.847 31.029 1.00 95.19 307 VAL A CA 1
ATOM 2352 C C . VAL A 1 307 ? -19.981 7.842 29.881 1.00 95.19 307 VAL A C 1
ATOM 2354 O O . VAL A 1 307 ? -18.863 8.258 29.593 1.00 95.19 307 VAL A O 1
ATOM 2357 N N . LYS A 1 308 ? -21.070 8.245 29.220 1.00 93.12 308 LYS A N 1
ATOM 2358 C CA . LYS A 1 308 ? -21.089 9.293 28.186 1.00 93.12 308 LYS A CA 1
ATOM 2359 C C . LYS A 1 308 ? -21.895 10.490 28.671 1.00 93.12 308 LYS A C 1
ATOM 2361 O O . LYS A 1 308 ? -23.062 10.337 29.024 1.00 93.12 308 LYS A O 1
ATOM 2366 N N . TYR A 1 309 ? -21.291 11.672 28.614 1.00 92.06 309 TYR A N 1
ATOM 2367 C CA . TYR A 1 309 ? -21.908 12.921 29.052 1.00 92.06 309 TYR A CA 1
ATOM 2368 C C . TYR A 1 309 ? -22.670 13.565 27.893 1.00 92.06 309 TYR A C 1
ATOM 2370 O O . TYR A 1 309 ? -22.103 13.814 26.827 1.00 92.06 309 TYR A O 1
ATOM 2378 N N . LEU A 1 310 ? -23.967 13.796 28.071 1.00 87.69 310 LEU A N 1
ATOM 2379 C CA . LEU A 1 310 ? -24.873 14.239 27.010 1.00 87.69 310 LEU A CA 1
ATOM 2380 C C . LEU A 1 310 ? -25.257 15.710 27.141 1.00 87.69 310 LEU A C 1
ATOM 2382 O O . LEU A 1 310 ? -25.412 16.384 26.124 1.00 87.69 310 LEU A O 1
ATOM 2386 N N . LYS A 1 311 ? -25.416 16.204 28.371 1.00 86.94 311 LYS A N 1
ATOM 2387 C CA . LYS A 1 311 ? -25.896 17.560 28.642 1.00 86.94 311 LYS A CA 1
ATOM 2388 C C . LYS A 1 311 ? -25.317 18.093 29.949 1.00 86.94 311 LYS A C 1
ATOM 2390 O O . LYS A 1 311 ? -25.034 17.319 30.854 1.00 86.94 311 LYS A O 1
ATOM 2395 N N . LEU A 1 312 ? -25.195 19.416 30.049 1.00 85.31 312 LEU A N 1
ATOM 2396 C CA . LEU A 1 312 ? -24.875 20.116 31.293 1.00 85.31 312 LEU A CA 1
ATOM 2397 C C . LEU A 1 312 ? -25.858 19.748 32.414 1.00 85.31 312 LEU A C 1
ATOM 2399 O O . LEU A 1 312 ? -27.076 19.777 32.213 1.00 85.31 312 LEU A O 1
ATOM 2403 N N . GLY A 1 313 ? -25.326 19.458 33.599 1.00 88.88 313 GLY A N 1
ATOM 2404 C CA . GLY A 1 313 ? -26.122 19.087 34.766 1.00 88.88 313 GLY A CA 1
ATOM 2405 C C . GLY A 1 313 ? -25.334 18.286 35.798 1.00 88.88 313 GLY A C 1
ATOM 2406 O O . GLY A 1 313 ? -24.173 17.948 35.585 1.00 88.88 313 GLY A O 1
ATOM 2407 N N . ASN A 1 314 ? -25.982 17.975 36.919 1.00 92.88 314 ASN A N 1
ATOM 2408 C CA . ASN A 1 314 ? -25.444 17.075 37.938 1.00 92.88 314 ASN A CA 1
ATOM 2409 C C . ASN A 1 314 ? -26.131 15.712 37.811 1.00 92.88 314 ASN A C 1
ATOM 2411 O O . ASN A 1 314 ? -27.348 15.660 37.646 1.00 92.88 314 ASN A O 1
ATOM 2415 N N . VAL A 1 315 ? -25.371 14.626 37.913 1.00 96.62 315 VAL A N 1
ATOM 2416 C CA . VAL A 1 315 ? -25.864 13.249 37.812 1.00 96.62 315 VAL A CA 1
ATOM 2417 C C . VAL A 1 315 ? -25.049 12.323 38.715 1.00 96.62 315 VAL A C 1
ATOM 2419 O O . VAL A 1 315 ? -23.858 12.521 38.916 1.00 96.62 315 VAL A O 1
ATOM 2422 N N . VAL A 1 316 ? -25.684 11.305 39.278 1.00 96.69 316 VAL A N 1
ATOM 2423 C CA . VAL A 1 316 ? -25.049 10.227 40.055 1.00 96.69 316 VAL A CA 1
ATOM 2424 C C . VAL A 1 316 ? -25.002 8.946 39.226 1.00 96.69 316 VAL A C 1
ATOM 2426 O O . VAL A 1 316 ? -26.034 8.545 38.678 1.00 96.69 316 VAL A O 1
ATOM 2429 N N . ILE A 1 317 ? -23.827 8.313 39.165 1.00 97.06 317 ILE A N 1
ATOM 2430 C CA . ILE A 1 317 ? -23.596 6.991 38.567 1.00 97.06 317 ILE A CA 1
ATOM 2431 C C . ILE A 1 317 ? -23.413 5.957 39.682 1.00 97.06 317 ILE A C 1
ATOM 2433 O O . ILE A 1 317 ? -22.628 6.176 40.604 1.00 97.06 317 ILE A O 1
ATOM 2437 N N . THR A 1 318 ? -24.103 4.824 39.582 1.00 96.38 318 THR A N 1
ATOM 2438 C CA . THR A 1 318 ? -24.099 3.751 40.589 1.00 96.38 318 THR A CA 1
ATOM 2439 C C . THR A 1 318 ? -23.579 2.448 39.990 1.00 96.38 318 THR A C 1
ATOM 2441 O O . THR A 1 318 ? -23.924 2.117 38.856 1.00 96.38 318 THR A O 1
ATOM 2444 N N . ALA A 1 319 ? -22.775 1.716 40.764 1.00 96.19 319 ALA A N 1
ATOM 2445 C CA . ALA A 1 319 ? -22.320 0.355 40.486 1.00 96.19 319 ALA A CA 1
ATOM 2446 C C . ALA A 1 319 ? -22.809 -0.586 41.596 1.00 96.19 319 ALA A C 1
ATOM 2448 O O . ALA A 1 319 ? -22.559 -0.305 42.769 1.00 96.19 319 ALA A O 1
ATOM 2449 N N . SER A 1 320 ? -23.459 -1.696 41.251 1.00 93.81 320 SER A N 1
ATOM 2450 C CA . SER A 1 320 ? -23.919 -2.723 42.195 1.00 93.81 320 SER A CA 1
ATOM 2451 C C . SER A 1 320 ? -23.430 -4.119 41.817 1.00 93.81 320 SER A C 1
ATOM 2453 O O . SER A 1 320 ? -23.248 -4.437 40.645 1.00 93.81 320 SER A O 1
ATOM 2455 N N . CYS A 1 321 ? -23.179 -4.945 42.828 1.00 91.06 321 CYS A N 1
ATOM 2456 C CA . CYS A 1 321 ? -22.803 -6.348 42.676 1.00 91.06 321 CYS A CA 1
ATOM 2457 C C . CYS A 1 321 ? -24.035 -7.194 42.305 1.00 91.06 321 CYS A C 1
ATOM 2459 O O . CYS A 1 321 ? -25.139 -6.933 42.785 1.00 91.06 321 CYS A O 1
ATOM 2461 N N . SER A 1 322 ? -23.859 -8.191 41.436 1.00 84.94 322 SER A N 1
ATOM 2462 C CA . SER A 1 322 ? -24.961 -9.037 40.951 1.00 84.94 322 SER A CA 1
ATOM 2463 C C . SER A 1 322 ? -25.303 -10.161 41.925 1.00 84.94 322 SER A C 1
ATOM 2465 O O . SER A 1 322 ? -26.473 -10.506 42.078 1.00 84.94 322 SER A O 1
ATOM 2467 N N . ASN A 1 323 ? -24.291 -10.723 42.590 1.00 83.50 323 ASN A N 1
ATOM 2468 C CA . ASN A 1 323 ? -24.439 -11.853 43.506 1.00 83.50 323 ASN A CA 1
ATOM 2469 C C . ASN A 1 323 ? -24.328 -11.442 44.981 1.00 83.50 323 ASN A C 1
ATOM 2471 O O . ASN A 1 323 ? -24.700 -12.214 45.868 1.00 83.50 323 ASN A O 1
ATOM 2475 N N . PHE A 1 324 ? -23.854 -10.225 45.257 1.00 84.38 324 PHE A N 1
ATOM 2476 C CA . PHE A 1 324 ? -23.746 -9.671 46.605 1.00 84.38 324 PHE A CA 1
ATOM 2477 C C . PHE A 1 324 ? -24.548 -8.371 46.730 1.00 84.38 324 PHE A C 1
ATOM 2479 O O . PHE A 1 324 ? -24.531 -7.529 45.843 1.00 84.38 324 PHE A O 1
ATOM 2486 N N . ASP A 1 325 ? -25.227 -8.160 47.859 1.00 88.12 325 ASP A N 1
ATOM 2487 C CA . ASP A 1 325 ? -26.017 -6.943 48.108 1.00 88.12 325 ASP A CA 1
ATOM 2488 C C . ASP A 1 325 ? -25.113 -5.764 48.522 1.00 88.12 325 ASP A C 1
ATOM 2490 O O . ASP A 1 325 ? -25.054 -5.355 49.688 1.00 88.12 325 ASP A O 1
ATOM 2494 N N . LYS A 1 326 ? -24.290 -5.289 47.578 1.00 93.75 326 LYS A N 1
ATOM 2495 C CA . LYS A 1 326 ? -23.301 -4.213 47.759 1.00 93.75 326 LYS A CA 1
ATOM 2496 C C . LYS A 1 326 ? -23.337 -3.245 46.577 1.00 93.75 326 LYS A C 1
ATOM 2498 O O . LYS A 1 326 ? -23.447 -3.672 45.430 1.00 93.75 326 LYS A O 1
ATOM 2503 N N . GLN A 1 327 ? -23.181 -1.945 46.849 1.00 95.19 327 GLN A N 1
ATOM 2504 C CA . GLN A 1 327 ? -23.142 -0.894 45.823 1.00 95.19 327 GLN A CA 1
ATOM 2505 C C . GLN A 1 327 ? -22.212 0.278 46.183 1.00 95.19 327 GLN A C 1
ATOM 2507 O O . GLN A 1 327 ? -21.899 0.484 47.357 1.00 95.19 327 GLN A O 1
ATOM 2512 N N . ALA A 1 328 ? -21.825 1.067 45.177 1.00 96.50 328 ALA A N 1
ATOM 2513 C CA . ALA A 1 328 ? -21.071 2.316 45.297 1.00 96.50 328 ALA A CA 1
ATOM 2514 C C . ALA A 1 328 ? -21.620 3.393 44.341 1.00 96.50 328 ALA A C 1
ATOM 2516 O O . ALA A 1 328 ? -22.174 3.068 43.293 1.00 96.50 328 ALA A O 1
ATOM 2517 N N . ASN A 1 329 ? -21.443 4.672 44.696 1.00 95.75 329 ASN A N 1
ATOM 2518 C CA . ASN A 1 329 ? -21.963 5.828 43.953 1.00 95.75 329 ASN A CA 1
ATOM 2519 C C . ASN A 1 329 ? -20.847 6.825 43.607 1.00 95.75 329 ASN A C 1
ATOM 2521 O O . ASN A 1 329 ? -19.933 7.029 44.405 1.00 95.75 329 ASN A O 1
ATOM 2525 N N . ALA A 1 330 ? -20.969 7.485 42.456 1.00 94.25 330 ALA A N 1
ATOM 2526 C CA . ALA A 1 330 ? -20.112 8.579 42.009 1.00 94.25 330 ALA A CA 1
ATOM 2527 C C . ALA A 1 330 ? -20.964 9.786 41.587 1.00 94.25 330 ALA A C 1
ATOM 2529 O O . ALA A 1 330 ? -21.803 9.674 40.693 1.00 94.25 330 ALA A O 1
ATOM 2530 N N . GLU A 1 331 ? -20.748 10.937 42.224 1.00 93.81 331 GLU A N 1
ATOM 2531 C CA . GLU A 1 331 ? -21.434 12.195 41.905 1.00 93.81 331 GLU A CA 1
ATOM 2532 C C . GLU A 1 331 ? -20.659 12.976 40.836 1.00 93.81 331 GLU A C 1
ATOM 2534 O O . GLU A 1 331 ? -19.468 13.248 40.985 1.00 93.81 331 GLU A O 1
ATOM 2539 N N . ILE A 1 332 ? -21.339 13.339 39.751 1.00 93.12 332 ILE A N 1
ATOM 2540 C CA . ILE A 1 332 ? -20.756 13.896 38.531 1.00 93.12 332 ILE A CA 1
ATOM 2541 C C . ILE A 1 332 ? -21.425 15.235 38.229 1.00 93.12 332 ILE A C 1
ATOM 2543 O O . ILE A 1 332 ? -22.642 15.312 38.075 1.00 93.12 332 ILE A O 1
ATOM 2547 N N . LYS A 1 333 ? -20.622 16.287 38.076 1.00 90.38 333 LYS A N 1
ATOM 2548 C CA . LYS A 1 333 ? -21.043 17.552 37.468 1.00 90.38 333 LYS A CA 1
ATOM 2549 C C . LYS A 1 333 ? -20.519 17.618 36.039 1.00 90.38 333 LYS A C 1
ATOM 2551 O O . LYS A 1 333 ? -19.308 17.548 35.855 1.00 90.38 333 LYS A O 1
ATOM 2556 N N . VAL A 1 334 ? -21.420 17.735 35.066 1.00 88.06 334 VAL A N 1
ATOM 2557 C CA . VAL A 1 334 ? -21.100 17.819 33.638 1.00 88.06 334 VAL A CA 1
ATOM 2558 C C . VAL A 1 334 ? -20.948 19.281 33.214 1.00 88.06 334 VAL A C 1
ATOM 2560 O O . VAL A 1 334 ? -21.903 20.053 33.323 1.00 88.06 334 VAL A O 1
ATOM 2563 N N . ASP A 1 335 ? -19.767 19.632 32.704 1.00 81.50 335 ASP A N 1
ATOM 2564 C CA . ASP A 1 335 ? -19.370 20.976 32.259 1.00 81.50 335 ASP A CA 1
ATOM 2565 C C . ASP A 1 335 ? -19.064 21.008 30.728 1.00 81.50 335 ASP A C 1
ATOM 2567 O O . ASP A 1 335 ? -19.113 19.987 30.037 1.00 81.50 335 ASP A O 1
ATOM 2571 N N . GLU A 1 336 ? -18.775 22.188 30.160 1.00 68.62 336 GLU A N 1
ATOM 2572 C CA . GLU A 1 336 ? -18.421 22.396 28.738 1.00 68.62 336 GLU A CA 1
ATOM 2573 C C . GLU A 1 336 ? -17.151 23.252 28.585 1.00 68.62 336 GLU A C 1
ATOM 2575 O O . GLU A 1 336 ? -16.888 24.137 29.401 1.00 68.62 336 GLU A O 1
ATOM 2580 N N . VAL A 1 337 ? -16.404 23.044 27.490 1.00 64.44 337 VAL A N 1
ATOM 2581 C CA . VAL A 1 337 ? -15.226 23.851 27.114 1.00 64.44 337 VAL A CA 1
ATOM 2582 C C . VAL A 1 337 ? -15.396 24.397 25.692 1.00 64.44 337 VAL A C 1
ATOM 2584 O O . VAL A 1 337 ? -15.532 23.639 24.728 1.00 64.44 337 VAL A O 1
ATOM 2587 N N . VAL A 1 338 ? -15.383 25.730 25.567 1.00 60.69 338 VAL A N 1
ATOM 2588 C CA . VAL A 1 338 ? -15.401 26.468 24.290 1.00 60.69 338 VAL A CA 1
ATOM 2589 C C . VAL A 1 338 ? -13.977 26.927 23.975 1.00 60.69 338 VAL A C 1
ATOM 2591 O O . VAL A 1 338 ? -13.320 27.468 24.862 1.00 60.69 338 VAL A O 1
ATOM 2594 N N . SER A 1 339 ? -13.517 26.745 22.728 1.00 62.59 339 SER A N 1
ATOM 2595 C CA . SER A 1 339 ? -12.172 27.173 22.301 1.00 62.59 339 SER A CA 1
ATOM 2596 C C . SER A 1 339 ? -11.981 28.671 22.531 1.00 62.59 339 SER A C 1
ATOM 2598 O O . SER A 1 339 ? -12.760 29.487 22.023 1.00 62.59 339 SER A O 1
ATOM 2600 N N . SER A 1 340 ? -10.937 29.038 23.268 1.00 65.19 340 SER A N 1
ATOM 2601 C CA . SER A 1 340 ? -10.564 30.435 23.491 1.00 65.19 340 SER A CA 1
ATOM 2602 C C . SER A 1 340 ? -9.721 31.000 22.344 1.00 65.19 340 SER A C 1
ATOM 2604 O O . SER A 1 340 ? -9.696 32.220 22.177 1.00 65.19 340 SER A O 1
ATOM 2606 N N . ALA A 1 341 ? -9.102 30.148 21.516 1.00 72.75 341 ALA A N 1
ATOM 2607 C CA . ALA A 1 341 ? -8.322 30.558 20.351 1.00 72.75 341 ALA A CA 1
ATOM 2608 C C . ALA A 1 341 ? -8.609 29.722 19.085 1.00 72.75 341 ALA A C 1
ATOM 2610 O O . ALA A 1 341 ? -9.120 28.602 19.146 1.00 72.75 341 ALA A O 1
ATOM 2611 N N . ILE A 1 342 ? -8.279 30.297 17.921 1.00 83.94 342 ILE A N 1
ATOM 2612 C CA . ILE A 1 342 ? -8.129 29.602 16.634 1.00 83.94 342 ILE A CA 1
ATOM 2613 C C . ILE A 1 342 ? -6.692 29.861 16.172 1.00 83.94 342 ILE A C 1
ATOM 2615 O O . ILE A 1 342 ? -6.278 31.016 16.077 1.00 83.94 342 ILE A O 1
ATOM 2619 N N . ILE A 1 343 ? -5.947 28.811 15.839 1.00 84.94 343 ILE A N 1
ATOM 2620 C CA . ILE A 1 343 ? -4.610 28.906 15.247 1.00 84.94 343 ILE A CA 1
ATOM 2621 C C . ILE A 1 343 ? -4.728 28.599 13.755 1.00 84.94 343 ILE A C 1
ATOM 2623 O O . ILE A 1 343 ? -5.248 27.555 13.366 1.00 84.94 343 ILE A O 1
ATOM 2627 N N . LEU A 1 344 ? -4.243 29.503 12.906 1.00 86.62 344 LEU A N 1
ATOM 2628 C CA . LEU A 1 344 ? -4.203 29.295 11.460 1.00 86.62 344 LEU A CA 1
ATOM 2629 C C . LEU A 1 344 ? -2.818 28.814 11.045 1.00 86.62 344 LEU A C 1
ATOM 2631 O O . LEU A 1 344 ? -1.823 29.474 11.324 1.00 86.62 344 LEU A O 1
ATOM 2635 N N . GLN A 1 345 ? -2.770 27.676 10.360 1.00 86.31 345 GLN A N 1
ATOM 2636 C CA . GLN A 1 345 ? -1.563 27.135 9.745 1.00 86.31 345 GLN A CA 1
ATOM 2637 C C . GLN A 1 345 ? -1.712 27.115 8.230 1.00 86.31 345 GLN A C 1
ATOM 2639 O O . GLN A 1 345 ? -2.797 26.851 7.705 1.00 86.31 345 GLN A O 1
ATOM 2644 N N . THR A 1 346 ? -0.614 27.366 7.527 1.00 82.88 346 THR A N 1
ATOM 2645 C CA . THR A 1 346 ? -0.568 27.315 6.064 1.00 82.88 346 THR A CA 1
ATOM 2646 C C . THR A 1 346 ? 0.706 26.624 5.602 1.00 82.88 346 THR A C 1
ATOM 2648 O O . THR A 1 346 ? 1.663 26.504 6.364 1.00 82.88 346 THR A O 1
ATOM 2651 N N . ASP A 1 347 ? 0.712 26.174 4.354 1.00 78.44 347 ASP A N 1
ATOM 2652 C CA . ASP A 1 347 ? 1.887 25.663 3.650 1.00 78.44 347 ASP A CA 1
ATOM 2653 C C . ASP A 1 347 ? 2.590 26.744 2.802 1.00 78.44 347 ASP A C 1
ATOM 2655 O O . ASP A 1 347 ? 3.355 26.418 1.895 1.00 78.44 347 ASP A O 1
ATOM 2659 N N . PHE A 1 348 ? 2.315 28.031 3.056 1.00 81.94 348 PHE A N 1
ATOM 2660 C CA . PHE A 1 348 ? 2.839 29.150 2.264 1.00 81.94 348 PHE A CA 1
ATOM 2661 C C . PHE A 1 348 ? 4.170 29.653 2.806 1.00 81.94 348 PHE A C 1
ATOM 2663 O O . PHE A 1 348 ? 4.434 29.572 4.003 1.00 81.94 348 PHE A O 1
ATOM 2670 N N . ASP A 1 349 ? 4.974 30.242 1.921 1.00 72.94 349 ASP A N 1
ATOM 2671 C CA . ASP A 1 349 ? 6.169 30.965 2.337 1.00 72.94 349 ASP A CA 1
ATOM 2672 C C . ASP A 1 349 ? 5.755 32.168 3.207 1.00 72.94 349 ASP A C 1
ATOM 2674 O O . ASP A 1 349 ? 4.922 32.996 2.810 1.00 72.94 349 ASP A O 1
ATOM 2678 N N . GLU A 1 350 ? 6.339 32.261 4.402 1.00 66.69 350 GLU A N 1
ATOM 2679 C CA . GLU A 1 350 ? 6.225 33.437 5.264 1.00 66.69 350 GLU A CA 1
ATOM 2680 C C . GLU A 1 350 ? 7.153 34.537 4.724 1.00 66.69 350 GLU A C 1
ATOM 2682 O O . GLU A 1 350 ? 8.372 34.372 4.658 1.00 66.69 350 GLU A O 1
ATOM 2687 N N . GLY A 1 351 ? 6.565 35.651 4.281 1.00 62.88 351 GLY A N 1
ATOM 2688 C CA . GLY A 1 351 ? 7.290 36.873 3.926 1.00 62.88 351 GLY A CA 1
ATOM 2689 C C . GLY A 1 351 ? 7.478 37.788 5.139 1.00 62.88 351 GLY A C 1
ATOM 2690 O O . GLY A 1 351 ? 7.508 37.321 6.273 1.00 62.88 351 GLY A O 1
ATOM 2691 N N . ASP A 1 352 ? 7.555 39.105 4.910 1.00 59.25 352 ASP A N 1
ATOM 2692 C CA . ASP A 1 352 ? 7.653 40.163 5.937 1.00 59.25 352 ASP A CA 1
ATOM 2693 C C . ASP A 1 352 ? 6.406 40.220 6.859 1.00 59.25 352 ASP A C 1
ATOM 2695 O O . ASP A 1 352 ? 5.622 41.166 6.822 1.00 59.25 352 ASP A O 1
ATOM 2699 N N . GLY A 1 353 ? 6.174 39.180 7.662 1.00 61.34 353 GLY A N 1
ATOM 2700 C CA . GLY A 1 353 ? 5.028 39.042 8.567 1.00 61.34 353 GLY A CA 1
ATOM 2701 C C . GLY A 1 353 ? 3.694 38.673 7.904 1.00 61.34 353 GLY A C 1
ATOM 2702 O O . GLY A 1 353 ? 2.708 38.496 8.614 1.00 61.34 353 GLY A O 1
ATOM 2703 N N . ASN A 1 354 ? 3.657 38.522 6.575 1.00 75.06 354 ASN A N 1
ATOM 2704 C CA . ASN A 1 354 ? 2.469 38.138 5.807 1.00 75.06 354 ASN A CA 1
ATOM 2705 C C . ASN A 1 354 ? 2.704 36.839 5.030 1.00 75.06 354 ASN A C 1
ATOM 2707 O O . ASN A 1 354 ? 3.812 36.573 4.559 1.00 75.06 354 ASN A O 1
ATOM 2711 N N . PHE A 1 355 ? 1.638 36.068 4.819 1.00 82.62 355 PHE A N 1
ATOM 2712 C CA . PHE A 1 355 ? 1.690 34.879 3.972 1.00 82.62 355 PHE A CA 1
ATOM 2713 C C . PHE A 1 355 ? 1.605 35.278 2.503 1.00 82.62 355 PHE A C 1
ATOM 2715 O O . PHE A 1 355 ? 0.811 36.153 2.146 1.00 82.62 355 PHE A O 1
ATOM 2722 N N . VAL A 1 356 ? 2.395 34.634 1.640 1.00 84.81 356 VAL A N 1
ATOM 2723 C CA . VAL A 1 356 ? 2.482 35.008 0.223 1.00 84.81 356 VAL A CA 1
ATOM 2724 C C . VAL A 1 356 ? 2.096 33.844 -0.687 1.00 84.81 356 VAL A C 1
ATOM 2726 O O . VAL A 1 356 ? 2.652 32.753 -0.606 1.00 84.81 356 VAL A O 1
ATOM 2729 N N . LEU A 1 357 ? 1.175 34.093 -1.623 1.00 87.00 357 LEU A N 1
ATOM 2730 C CA . LEU A 1 357 ? 0.859 33.172 -2.720 1.00 87.00 357 LEU A CA 1
ATOM 2731 C C . LEU A 1 357 ? 1.012 33.871 -4.066 1.00 87.00 357 LEU A C 1
ATOM 2733 O O . LEU A 1 357 ? 0.532 34.983 -4.267 1.00 87.00 357 LEU A O 1
ATOM 2737 N N . LYS A 1 358 ? 1.622 33.199 -5.045 1.00 85.31 358 LYS A N 1
ATOM 2738 C CA . LYS A 1 358 ? 1.687 33.734 -6.413 1.00 85.31 358 LYS A CA 1
ATOM 2739 C C . LYS A 1 358 ? 0.326 33.645 -7.097 1.00 85.31 358 LYS A C 1
ATOM 2741 O O . LYS A 1 358 ? -0.364 32.631 -6.992 1.00 85.31 358 LYS A O 1
ATOM 2746 N N . GLN A 1 359 ? -0.031 34.675 -7.862 1.00 86.31 359 GLN A N 1
ATOM 2747 C CA . GLN A 1 359 ? -1.260 34.685 -8.657 1.00 86.31 359 GLN A CA 1
ATOM 2748 C C . GLN A 1 359 ? -1.393 33.411 -9.519 1.00 86.31 359 GLN A C 1
ATOM 2750 O O . GLN A 1 359 ? -0.458 33.002 -10.206 1.00 86.31 359 GLN A O 1
ATOM 2755 N N . GLY A 1 360 ? -2.571 32.784 -9.499 1.00 80.25 360 GLY A N 1
ATOM 2756 C CA . GLY A 1 360 ? -2.877 31.542 -10.214 1.00 80.25 360 GLY A CA 1
ATOM 2757 C C . GLY A 1 360 ? -2.461 30.262 -9.483 1.00 80.25 360 GLY A C 1
ATOM 2758 O O . GLY A 1 360 ? -2.674 29.173 -10.016 1.00 80.25 360 GLY A O 1
ATOM 2759 N N . LYS A 1 361 ? -1.866 30.365 -8.289 1.00 86.56 361 LYS A N 1
ATOM 2760 C CA . LYS A 1 361 ? -1.589 29.220 -7.416 1.00 86.56 361 LYS A CA 1
ATOM 2761 C C . LYS A 1 361 ? -2.718 28.998 -6.416 1.00 86.56 361 LYS A C 1
ATOM 2763 O O . LYS A 1 361 ? -3.512 29.893 -6.127 1.00 86.56 361 LYS A O 1
ATOM 2768 N N . SER A 1 362 ? -2.776 27.774 -5.915 1.00 87.56 362 SER A N 1
ATOM 2769 C CA . SER A 1 362 ? -3.665 27.355 -4.841 1.00 87.56 362 SER A CA 1
ATOM 2770 C C . SER A 1 362 ? -2.849 26.902 -3.643 1.00 87.56 362 SER A C 1
ATOM 2772 O O . SER A 1 362 ? -1.681 26.543 -3.789 1.00 87.56 362 SER A O 1
ATOM 2774 N N . GLY A 1 363 ? -3.494 26.885 -2.489 1.00 87.56 363 GLY A N 1
ATOM 2775 C CA . GLY A 1 363 ? -2.875 26.603 -1.211 1.00 87.56 363 GLY A CA 1
ATOM 2776 C C . GLY A 1 363 ? -3.875 26.091 -0.181 1.00 87.56 363 GLY A C 1
ATOM 2777 O O . GLY A 1 363 ? -5.078 26.119 -0.458 1.00 87.56 363 GLY A O 1
ATOM 2778 N N . LYS A 1 364 ? -3.422 25.643 0.998 1.00 92.12 364 LYS A N 1
ATOM 2779 C CA . LYS A 1 364 ? -4.330 25.176 2.055 1.00 92.12 364 LYS A CA 1
ATOM 2780 C C . LYS A 1 364 ? -4.116 25.913 3.375 1.00 92.12 364 LYS A C 1
ATOM 2782 O O . LYS A 1 364 ? -3.031 25.912 3.941 1.00 92.12 364 LYS A O 1
ATOM 2787 N N . ILE A 1 365 ? -5.199 26.479 3.900 1.00 91.00 365 ILE A N 1
ATOM 2788 C CA . ILE A 1 365 ? -5.260 27.054 5.243 1.00 91.00 365 ILE A CA 1
ATOM 2789 C C . ILE A 1 365 ? -5.975 26.058 6.151 1.00 91.00 365 ILE A C 1
ATOM 2791 O O . ILE A 1 365 ? -7.109 25.665 5.889 1.00 91.00 365 ILE A O 1
ATOM 2795 N N . THR A 1 366 ? -5.310 25.648 7.226 1.00 89.25 366 THR A N 1
ATOM 2796 C CA . THR A 1 366 ? -5.875 24.760 8.244 1.00 89.25 366 THR A CA 1
ATOM 2797 C C . THR A 1 366 ? -6.130 25.564 9.510 1.00 89.25 366 THR A C 1
ATOM 2799 O O . THR A 1 366 ? -5.225 26.216 10.023 1.00 89.25 366 THR A O 1
ATOM 2802 N N . ALA A 1 367 ? -7.364 25.522 10.010 1.00 86.56 367 ALA A N 1
ATOM 2803 C CA . ALA A 1 367 ? -7.707 26.073 11.313 1.00 86.56 367 ALA A CA 1
ATOM 2804 C C . ALA A 1 367 ? -7.604 24.970 12.366 1.00 86.56 367 ALA A C 1
ATOM 2806 O O . ALA A 1 367 ? -8.286 23.950 12.272 1.00 86.56 367 ALA A O 1
ATOM 2807 N N . LEU A 1 368 ? -6.744 25.185 13.353 1.00 83.81 368 LEU A N 1
ATOM 2808 C CA . LEU A 1 368 ? -6.621 24.355 14.539 1.00 83.81 368 LEU A CA 1
ATOM 2809 C C . LEU A 1 368 ? -7.326 25.057 15.698 1.00 83.81 368 LEU A C 1
ATOM 2811 O O . LEU A 1 368 ? -7.142 26.254 15.919 1.00 83.81 368 LEU A O 1
ATOM 2815 N N . LEU A 1 369 ? -8.147 24.303 16.416 1.00 76.81 369 LEU A N 1
ATOM 2816 C CA . LEU A 1 369 ? -8.764 24.722 17.672 1.00 76.81 369 LEU A CA 1
ATOM 2817 C C . LEU A 1 369 ? -7.939 24.151 18.828 1.00 76.81 369 LEU A C 1
ATOM 2819 O O . LEU A 1 369 ? -7.239 23.151 18.639 1.00 76.81 369 LEU A O 1
ATOM 2823 N N . ASP A 1 370 ? -8.013 24.771 20.006 1.00 69.56 370 ASP A N 1
ATOM 2824 C CA . ASP A 1 370 ? -7.346 24.235 21.196 1.00 69.56 370 ASP A CA 1
ATOM 2825 C C . ASP A 1 370 ? -7.841 22.807 21.481 1.00 69.56 370 ASP A C 1
ATOM 2827 O O . ASP A 1 370 ? -9.006 22.480 21.232 1.00 69.56 370 ASP A O 1
ATOM 2831 N N . SER A 1 371 ? -6.953 21.944 21.991 1.00 60.06 371 SER A N 1
ATOM 2832 C CA . SER A 1 371 ? -7.157 20.486 22.115 1.00 60.06 371 SER A CA 1
ATOM 2833 C C . SER A 1 371 ? -8.409 20.072 22.890 1.00 60.06 371 SER A C 1
ATOM 2835 O O . SER A 1 371 ? -8.895 18.948 22.733 1.00 60.06 371 SER A O 1
ATOM 2837 N N . ASP A 1 372 ? -8.940 20.984 23.699 1.00 60.16 372 ASP A N 1
ATOM 2838 C CA . ASP A 1 372 ? -10.023 20.725 24.640 1.00 60.16 372 ASP A CA 1
ATOM 2839 C C . ASP A 1 372 ? -11.378 21.224 24.106 1.00 60.16 372 ASP A C 1
ATOM 2841 O O . ASP A 1 372 ? -12.424 20.984 24.713 1.00 60.16 372 ASP A O 1
ATOM 2845 N N . ALA A 1 373 ? -11.384 21.884 22.942 1.00 61.22 373 ALA A N 1
ATOM 2846 C CA . ALA A 1 373 ? -12.597 22.350 22.292 1.00 61.22 373 ALA A CA 1
ATOM 2847 C C . ALA A 1 373 ? -13.466 21.172 21.820 1.00 61.22 373 ALA A C 1
ATOM 2849 O O . ALA A 1 373 ? -13.003 20.208 21.207 1.00 61.22 373 ALA A O 1
ATOM 2850 N N . THR A 1 374 ? -14.766 21.258 22.097 1.00 57.06 374 THR A N 1
ATOM 2851 C CA . THR A 1 374 ? -15.757 20.212 21.778 1.00 57.06 374 THR A CA 1
ATOM 2852 C C . THR A 1 374 ? -16.605 20.523 20.536 1.00 57.06 374 THR A C 1
ATOM 2854 O O . THR A 1 374 ? -17.441 19.710 20.146 1.00 57.06 374 THR A O 1
ATOM 2857 N N . VAL A 1 375 ? -16.364 21.664 19.875 1.00 56.19 375 VAL A N 1
ATOM 2858 C CA . VAL A 1 375 ? -17.095 22.150 18.690 1.00 56.19 375 VAL A CA 1
ATOM 2859 C C . VAL A 1 375 ? -16.122 22.330 17.521 1.00 56.19 375 VAL A C 1
ATOM 2861 O O . VAL A 1 375 ? -15.073 22.935 17.708 1.00 56.19 375 VAL A O 1
ATOM 2864 N N . PHE A 1 376 ? -16.466 21.828 16.326 1.00 61.78 376 PHE A N 1
ATOM 2865 C CA . PHE A 1 376 ? -15.528 21.698 15.193 1.00 61.78 376 PHE A CA 1
ATOM 2866 C C . PHE A 1 376 ? -15.880 22.507 13.933 1.00 61.78 376 PHE A C 1
ATOM 2868 O O . PHE A 1 376 ? -15.122 22.471 12.964 1.00 61.78 376 PHE A O 1
ATOM 2875 N N . ASP A 1 377 ? -16.992 23.244 13.909 1.00 74.81 377 ASP A N 1
ATOM 2876 C CA . ASP A 1 377 ? -17.396 23.963 12.697 1.00 74.81 377 ASP A CA 1
ATOM 2877 C C . ASP A 1 377 ? -16.665 25.308 12.594 1.00 74.81 377 ASP A C 1
ATOM 2879 O O . ASP A 1 377 ? -16.958 26.266 13.315 1.00 74.81 377 ASP A O 1
ATOM 2883 N N . VAL A 1 378 ? -15.693 25.368 11.681 1.00 85.25 378 VAL A N 1
ATOM 2884 C CA . VAL A 1 378 ? -14.971 26.588 11.304 1.00 85.25 378 VAL A CA 1
ATOM 2885 C C . VAL A 1 378 ? -15.401 27.013 9.905 1.00 85.25 378 VAL A C 1
ATOM 2887 O O . VAL A 1 378 ? -15.349 26.235 8.952 1.00 85.25 378 VAL A O 1
ATOM 2890 N N . VAL A 1 379 ? -15.806 28.272 9.766 1.00 89.94 379 VAL A N 1
ATOM 2891 C CA . VAL A 1 379 ? -16.178 28.881 8.489 1.00 89.94 379 VAL A CA 1
ATOM 2892 C C . VAL A 1 379 ? -15.094 29.861 8.071 1.00 89.94 379 VAL A C 1
ATOM 2894 O O . VAL A 1 379 ? -14.758 30.783 8.813 1.00 89.94 379 VAL A O 1
ATOM 2897 N N . PHE A 1 380 ? -14.574 29.674 6.861 1.00 93.31 380 PHE A N 1
ATOM 2898 C CA . PHE A 1 380 ? -13.637 30.605 6.247 1.00 93.31 380 PHE A CA 1
ATOM 2899 C C . PHE A 1 380 ? -14.360 31.653 5.405 1.00 93.31 380 PHE A C 1
ATOM 2901 O O . PHE A 1 380 ? -15.341 31.364 4.718 1.00 93.31 380 PHE A O 1
ATOM 2908 N N . SER A 1 381 ? -13.831 32.870 5.411 1.00 93.81 381 SER A N 1
ATOM 2909 C CA . SER A 1 381 ? -14.248 33.946 4.519 1.00 93.81 381 SER A CA 1
ATOM 2910 C C . SER A 1 381 ? -13.043 34.751 4.042 1.00 93.81 381 SER A C 1
ATOM 2912 O O . SER A 1 381 ? -12.004 34.790 4.700 1.00 93.81 381 SER A O 1
ATOM 2914 N N . SER A 1 382 ? -13.183 35.369 2.873 1.00 95.00 382 SER A N 1
ATOM 2915 C CA . SER A 1 382 ? -12.184 36.253 2.275 1.00 95.00 382 SER A CA 1
ATOM 2916 C C . SER A 1 382 ? -12.757 37.661 2.192 1.00 95.00 382 SER A C 1
ATOM 2918 O O . SER A 1 382 ? -13.904 37.840 1.770 1.00 95.00 382 SER A O 1
ATOM 2920 N N . SER A 1 383 ? -11.965 38.662 2.578 1.00 96.31 383 SER A N 1
ATOM 2921 C CA . SER A 1 383 ? -12.374 40.067 2.505 1.00 96.31 383 SER A CA 1
ATOM 2922 C C . SER A 1 383 ? -12.536 40.567 1.062 1.00 96.31 383 SER A C 1
ATOM 2924 O O . SER A 1 383 ? -13.267 41.526 0.830 1.00 96.31 383 SER A O 1
ATOM 2926 N N . ASP A 1 384 ? -11.881 39.923 0.087 1.00 94.19 384 ASP A N 1
ATOM 2927 C CA . ASP A 1 384 ? -12.005 40.220 -1.343 1.00 94.19 384 ASP A CA 1
ATOM 2928 C C . ASP A 1 384 ? -11.865 38.941 -2.191 1.00 94.19 384 ASP A C 1
ATOM 2930 O O . ASP A 1 384 ? -10.772 38.509 -2.572 1.00 94.19 384 ASP A O 1
ATOM 2934 N N . ASN A 1 385 ? -13.014 38.372 -2.566 1.00 91.00 385 ASN A N 1
ATOM 2935 C CA . ASN A 1 385 ? -13.115 37.196 -3.438 1.00 91.00 385 ASN A CA 1
ATOM 2936 C C . ASN A 1 385 ? -12.627 37.429 -4.882 1.00 91.00 385 ASN A C 1
ATOM 2938 O O . ASN A 1 385 ? -12.626 36.492 -5.682 1.00 91.00 385 ASN A O 1
ATOM 2942 N N . THR A 1 386 ? -12.255 38.653 -5.263 1.00 87.81 386 THR A N 1
ATOM 2943 C CA . THR A 1 386 ? -11.605 38.930 -6.553 1.00 87.81 386 THR A CA 1
ATOM 2944 C C . THR A 1 386 ? -10.082 38.827 -6.473 1.00 87.81 386 THR A C 1
ATOM 2946 O O . THR A 1 386 ? -9.445 38.625 -7.508 1.00 87.81 386 THR A O 1
ATOM 2949 N N . VAL A 1 387 ? -9.509 38.927 -5.267 1.00 89.56 387 VAL A N 1
ATOM 2950 C CA . VAL A 1 387 ? -8.075 38.770 -4.974 1.00 89.56 387 VAL A CA 1
ATOM 2951 C C . VAL A 1 387 ? -7.760 37.311 -4.654 1.00 89.56 387 VAL A C 1
ATOM 2953 O O . VAL A 1 387 ? -6.922 36.717 -5.334 1.00 89.56 387 VAL A O 1
ATOM 2956 N N . ALA A 1 388 ? -8.485 36.698 -3.713 1.00 92.25 388 ALA A N 1
ATOM 2957 C CA . ALA A 1 388 ? -8.399 35.264 -3.435 1.00 92.25 388 ALA A CA 1
ATOM 2958 C C . ALA A 1 388 ? -9.737 34.696 -2.944 1.00 92.25 388 ALA A C 1
ATOM 2960 O O . ALA A 1 388 ? -10.472 35.358 -2.212 1.00 92.25 388 ALA A O 1
ATOM 2961 N N . GLN A 1 389 ? -10.035 33.454 -3.324 1.00 92.62 389 GLN A N 1
ATOM 2962 C CA . GLN A 1 389 ? -11.239 32.731 -2.899 1.00 92.62 389 GLN A CA 1
ATOM 2963 C C . GLN A 1 389 ? -10.857 31.530 -2.052 1.00 92.62 389 GLN A C 1
ATOM 2965 O O . GLN A 1 389 ? -9.953 30.792 -2.435 1.00 92.62 389 GLN A O 1
ATOM 2970 N N . ILE A 1 390 ? -11.565 31.319 -0.944 1.00 94.88 390 ILE A N 1
ATOM 2971 C CA . ILE A 1 390 ? -11.347 30.193 -0.035 1.00 94.88 390 ILE A CA 1
ATOM 2972 C C . ILE A 1 390 ? -12.595 29.312 0.057 1.00 94.88 390 ILE A C 1
ATOM 2974 O O . ILE A 1 390 ? -13.716 29.807 0.182 1.00 94.88 390 ILE A O 1
ATOM 2978 N N . GLY A 1 391 ? -12.389 28.001 -0.051 1.00 88.81 391 GLY A N 1
ATOM 2979 C CA . GLY A 1 391 ? -13.407 26.975 0.125 1.00 88.81 391 GLY A CA 1
ATOM 2980 C C . GLY A 1 391 ? -13.662 26.642 1.596 1.00 88.81 391 GLY A C 1
ATOM 2981 O O . GLY A 1 391 ? -12.881 26.979 2.485 1.00 88.81 391 GLY A O 1
ATOM 2982 N N . LYS A 1 392 ? -14.764 25.931 1.862 1.00 86.38 392 LYS A N 1
ATOM 2983 C CA . LYS A 1 392 ? -15.110 25.450 3.217 1.00 86.38 392 LYS A CA 1
ATOM 2984 C C . LYS A 1 392 ? -14.084 24.462 3.785 1.00 86.38 392 LYS A C 1
ATOM 2986 O O . LYS A 1 392 ? -14.000 24.295 4.990 1.00 86.38 392 LYS A O 1
ATOM 2991 N N . ASP A 1 393 ? -13.326 23.813 2.911 1.00 86.69 393 ASP A N 1
ATOM 2992 C CA . ASP A 1 393 ? -12.238 22.885 3.218 1.00 86.69 393 ASP A CA 1
ATOM 2993 C C . ASP A 1 393 ? -10.895 23.587 3.501 1.00 86.69 393 ASP A C 1
ATOM 2995 O O . ASP A 1 393 ? -9.879 22.917 3.702 1.00 86.69 393 ASP A O 1
ATOM 2999 N N . GLY A 1 394 ? -10.879 24.925 3.493 1.00 88.50 394 GLY A N 1
ATOM 3000 C CA . GLY A 1 394 ? -9.680 25.732 3.698 1.00 88.50 394 GLY A CA 1
ATOM 3001 C C . GLY A 1 394 ? -8.782 25.839 2.463 1.00 88.50 394 GLY A C 1
ATOM 3002 O O . GLY A 1 394 ? -7.712 26.443 2.541 1.00 88.50 394 GLY A O 1
ATOM 3003 N N . VAL A 1 395 ? -9.183 25.286 1.310 1.00 90.12 395 VAL A N 1
ATOM 3004 C CA . VAL A 1 395 ? -8.423 25.437 0.062 1.00 90.12 395 VAL A CA 1
ATOM 3005 C C . VAL A 1 395 ? -8.633 26.841 -0.487 1.00 90.12 395 VAL A C 1
ATOM 3007 O O . VAL A 1 395 ? -9.758 27.257 -0.758 1.00 90.12 395 VAL A O 1
ATOM 3010 N N . ILE A 1 396 ? -7.539 27.572 -0.672 1.00 93.75 396 ILE A N 1
ATOM 3011 C CA . ILE A 1 396 ? -7.534 28.945 -1.167 1.00 93.75 396 ILE A CA 1
ATOM 3012 C C . ILE A 1 396 ? -6.908 29.022 -2.560 1.00 93.75 396 ILE A C 1
ATOM 3014 O O . ILE A 1 396 ? -5.922 28.349 -2.852 1.00 93.75 396 ILE A O 1
ATOM 3018 N N . VAL A 1 397 ? -7.479 29.849 -3.434 1.00 89.19 397 VAL A N 1
ATOM 3019 C CA . VAL A 1 397 ? -6.991 30.099 -4.795 1.00 89.19 397 VAL A CA 1
ATOM 3020 C C . VAL A 1 397 ? -6.704 31.585 -4.966 1.00 89.19 397 VAL A C 1
ATOM 3022 O O . VAL A 1 397 ? -7.592 32.421 -4.791 1.00 89.19 397 VAL A O 1
ATOM 3025 N N . ALA A 1 398 ? -5.470 31.912 -5.348 1.00 90.25 398 ALA A N 1
ATOM 3026 C CA . ALA A 1 398 ? -5.021 33.274 -5.603 1.00 90.25 398 ALA A CA 1
ATOM 3027 C C . ALA A 1 398 ? -5.396 33.707 -7.030 1.00 90.25 398 ALA A C 1
ATOM 3029 O O . ALA A 1 398 ? -4.905 33.149 -8.012 1.00 90.25 398 ALA A O 1
ATOM 3030 N N . LEU A 1 399 ? -6.258 34.713 -7.172 1.00 82.00 399 LEU A N 1
ATOM 3031 C CA . LEU A 1 399 ? -6.855 35.101 -8.456 1.00 82.00 399 LEU A CA 1
ATOM 3032 C C . LEU A 1 399 ? -6.228 36.361 -9.051 1.00 82.00 399 LEU A C 1
ATOM 3034 O O . LEU A 1 399 ? -5.981 36.429 -10.261 1.00 82.00 399 LEU A O 1
ATOM 3038 N N . LYS A 1 400 ? -5.950 37.362 -8.216 1.00 87.62 400 LYS A N 1
ATOM 3039 C CA . LYS A 1 400 ? -5.471 38.676 -8.651 1.00 87.62 400 LYS A CA 1
ATOM 3040 C C . LYS A 1 400 ? -4.493 39.236 -7.632 1.00 87.62 400 LYS A C 1
ATOM 3042 O O . LYS A 1 400 ? -4.734 39.120 -6.442 1.00 87.62 400 LYS A O 1
ATOM 3047 N N . GLY A 1 401 ? -3.425 39.872 -8.113 1.00 86.50 401 GLY A N 1
ATOM 3048 C CA . GLY A 1 401 ? -2.451 40.525 -7.241 1.00 86.50 401 GLY A CA 1
ATOM 3049 C C . GLY A 1 401 ? -3.086 41.585 -6.338 1.00 86.50 401 GLY A C 1
ATOM 3050 O O . GLY A 1 401 ? -3.867 42.414 -6.819 1.00 86.50 401 GLY A O 1
ATOM 3051 N N . GLY A 1 402 ? -2.738 41.555 -5.055 1.00 88.88 402 GLY A N 1
ATOM 3052 C CA . GLY A 1 402 ? -3.327 42.391 -4.011 1.00 88.88 402 GLY A CA 1
ATOM 3053 C C . GLY A 1 402 ? -3.199 41.751 -2.632 1.00 88.88 402 GLY A C 1
ATOM 3054 O O . GLY A 1 402 ? -2.750 40.618 -2.510 1.00 88.88 402 GLY A O 1
ATOM 3055 N N . GLU A 1 403 ? -3.597 42.480 -1.600 1.00 92.38 403 GLU A N 1
ATOM 3056 C CA . GLU A 1 403 ? -3.652 41.982 -0.225 1.00 92.38 403 GLU A CA 1
ATOM 3057 C C . GLU A 1 403 ? -5.104 41.665 0.141 1.00 92.38 403 GLU A C 1
ATOM 3059 O O . GLU A 1 403 ? -6.018 42.405 -0.233 1.00 92.38 403 GLU A O 1
ATOM 3064 N N . VAL A 1 404 ? -5.324 40.552 0.834 1.00 94.00 404 VAL A N 1
ATOM 3065 C CA . VAL A 1 404 ? -6.646 40.106 1.269 1.00 94.00 404 VAL A CA 1
ATOM 3066 C C . VAL A 1 404 ? -6.562 39.476 2.650 1.00 94.00 404 VAL A C 1
ATOM 3068 O O . VAL A 1 404 ? -5.628 38.739 2.953 1.00 94.00 404 VAL A O 1
ATOM 3071 N N . THR A 1 405 ? -7.556 39.741 3.491 1.00 94.44 405 THR A N 1
ATOM 3072 C CA . THR A 1 405 ? -7.652 39.134 4.816 1.00 94.44 405 THR A CA 1
ATOM 3073 C C . THR A 1 405 ? -8.556 37.918 4.746 1.00 94.44 405 THR A C 1
ATOM 3075 O O . THR A 1 405 ? -9.706 38.004 4.310 1.00 94.44 405 THR A O 1
ATOM 3078 N N . ILE A 1 406 ? -8.039 36.784 5.206 1.00 94.69 406 ILE A N 1
ATOM 3079 C CA . ILE A 1 406 ? -8.802 35.560 5.406 1.00 94.69 406 ILE A CA 1
ATOM 3080 C C . ILE A 1 406 ? -9.213 35.485 6.868 1.00 94.69 406 ILE A C 1
ATOM 3082 O O . ILE A 1 406 ? -8.386 35.649 7.763 1.00 94.69 406 ILE A O 1
ATOM 3086 N N . THR A 1 407 ? -10.495 35.251 7.119 1.00 93.88 407 THR A N 1
ATOM 3087 C CA . THR A 1 407 ? -11.047 35.109 8.468 1.00 93.88 407 THR A CA 1
ATOM 3088 C C . THR A 1 407 ? -11.584 33.703 8.645 1.00 93.88 407 THR A C 1
ATOM 3090 O O . THR A 1 407 ? -12.412 33.257 7.851 1.00 93.88 407 THR A O 1
ATOM 3093 N N . ALA A 1 408 ? -11.124 33.023 9.689 1.00 91.62 408 ALA A N 1
ATOM 3094 C CA . ALA A 1 408 ? -11.719 31.793 10.180 1.00 91.62 408 ALA A CA 1
ATOM 3095 C C . ALA A 1 408 ? -12.557 32.113 11.415 1.00 91.62 408 ALA A C 1
ATOM 3097 O O . ALA A 1 408 ? -12.051 32.709 12.368 1.00 91.62 408 ALA A O 1
ATOM 3098 N N . THR A 1 409 ? -13.822 31.710 11.400 1.00 88.62 409 THR A N 1
ATOM 3099 C CA . THR A 1 409 ? -14.769 31.955 12.489 1.00 88.62 409 THR A CA 1
ATOM 3100 C C . THR A 1 409 ? -15.376 30.640 12.944 1.00 88.62 409 THR A C 1
ATOM 3102 O O . THR A 1 409 ? -15.818 29.843 12.119 1.00 88.62 409 THR A O 1
ATOM 3105 N N . THR A 1 410 ? -15.446 30.436 14.256 1.00 84.94 410 THR A N 1
ATOM 3106 C CA . THR A 1 410 ? -16.271 29.390 14.862 1.00 84.94 410 THR A CA 1
ATOM 3107 C C . THR A 1 410 ? -17.276 30.030 15.814 1.00 84.94 410 THR A C 1
ATOM 3109 O O . THR A 1 410 ? -16.992 31.046 16.458 1.00 84.94 410 THR A O 1
ATOM 3112 N N . SER A 1 411 ? -18.481 29.472 15.862 1.00 74.62 411 SER A N 1
ATOM 3113 C CA . SER A 1 411 ? -19.590 29.978 16.669 1.00 74.62 411 SER A CA 1
ATOM 3114 C C . SER A 1 411 ? -20.342 28.821 17.310 1.00 74.62 411 SER A C 1
ATOM 3116 O O . SER A 1 411 ? -20.676 27.860 16.617 1.00 74.62 411 SER A O 1
ATOM 3118 N N . TYR A 1 412 ? -20.663 28.941 18.597 1.00 66.31 412 TYR A N 1
ATOM 3119 C CA . TYR A 1 412 ? -21.539 28.006 19.301 1.00 66.31 412 TYR A CA 1
ATOM 3120 C C . TYR A 1 412 ? -22.430 28.759 20.292 1.00 66.31 412 TYR A C 1
ATOM 3122 O O . TYR A 1 412 ? -21.942 29.454 21.188 1.00 66.31 412 TYR A O 1
ATOM 3130 N N . GLY A 1 413 ? -23.748 28.649 20.113 1.00 67.31 413 GLY A N 1
ATOM 3131 C CA . GLY A 1 413 ? -24.708 29.495 20.822 1.00 67.31 413 GLY A CA 1
ATOM 3132 C C . GLY A 1 413 ? -24.466 30.979 20.521 1.00 67.31 413 GLY A C 1
ATOM 3133 O O . GLY A 1 413 ? -24.412 31.376 19.360 1.00 67.31 413 GLY A O 1
ATOM 3134 N N . GLU A 1 414 ? -24.297 31.792 21.566 1.00 65.06 414 GLU A N 1
ATOM 3135 C CA . GLU A 1 414 ? -24.010 33.234 21.455 1.00 65.06 414 GLU A CA 1
ATOM 3136 C C . GLU A 1 414 ? -22.506 33.569 21.429 1.00 65.06 414 GLU A C 1
ATOM 3138 O O . GLU A 1 414 ? -22.134 34.726 21.236 1.00 65.06 414 GLU A O 1
ATOM 3143 N N . LYS A 1 415 ? -21.618 32.585 21.630 1.00 68.75 415 LYS A N 1
ATOM 3144 C CA . LYS A 1 415 ? -20.167 32.813 21.678 1.00 68.75 415 LYS A CA 1
ATOM 3145 C C . LYS A 1 415 ? -19.545 32.641 20.295 1.00 68.75 415 LYS A C 1
ATOM 3147 O O . LYS A 1 415 ? -19.754 31.623 19.634 1.00 68.75 415 LYS A O 1
ATOM 3152 N N . THR A 1 416 ? -18.735 33.616 19.887 1.00 78.12 416 THR A N 1
ATOM 3153 C CA . THR A 1 416 ? -18.016 33.617 18.605 1.00 78.12 416 THR A CA 1
ATOM 3154 C C . THR A 1 416 ? -16.532 33.881 18.815 1.00 78.12 416 THR A C 1
ATOM 3156 O O . THR A 1 416 ? -16.171 34.899 19.407 1.00 78.12 416 THR A O 1
ATOM 3159 N N . THR A 1 417 ? -15.686 33.018 18.258 1.00 84.00 417 THR A N 1
ATOM 3160 C CA . THR A 1 417 ? -14.228 33.200 18.212 1.00 84.00 417 THR A CA 1
ATOM 3161 C C . THR A 1 417 ? -13.812 33.334 16.750 1.00 84.00 417 THR A C 1
ATOM 3163 O O . THR A 1 417 ? -14.331 32.631 15.882 1.00 84.00 417 THR A O 1
ATOM 3166 N N . SER A 1 418 ? -12.921 34.274 16.437 1.00 89.06 418 SER A N 1
ATOM 3167 C CA . SER A 1 418 ? -12.420 34.476 15.074 1.00 89.06 418 SER A CA 1
ATOM 3168 C C . SER A 1 418 ? -10.930 34.771 15.074 1.00 89.06 418 SER A C 1
ATOM 3170 O O . SER A 1 418 ? -10.443 35.469 15.957 1.00 89.06 418 SER A O 1
ATOM 3172 N N . GLN A 1 419 ? -10.238 34.277 14.053 1.00 91.06 419 GLN A N 1
ATOM 3173 C CA . GLN A 1 419 ? -8.835 34.574 13.790 1.00 91.06 419 GLN A CA 1
ATOM 3174 C C . GLN A 1 419 ? -8.674 35.020 12.341 1.00 91.06 419 GLN A C 1
ATOM 3176 O O . GLN A 1 419 ? -9.320 34.490 11.432 1.00 91.06 419 GLN A O 1
ATOM 3181 N N . THR A 1 420 ? -7.797 35.997 12.127 1.00 92.19 420 THR A N 1
ATOM 3182 C CA . THR A 1 420 ? -7.499 36.539 10.802 1.00 92.19 420 THR A CA 1
ATOM 3183 C C . THR A 1 420 ? -6.073 36.241 10.374 1.00 92.19 420 THR A C 1
ATOM 3185 O O . THR A 1 420 ? -5.163 36.197 11.201 1.00 92.19 420 THR A O 1
ATOM 3188 N N . LEU A 1 421 ? -5.887 36.108 9.066 1.00 90.75 421 LEU A N 1
ATOM 3189 C CA . LEU A 1 421 ? -4.605 35.946 8.399 1.00 90.75 421 LEU A CA 1
ATOM 3190 C C . LEU A 1 421 ? -4.558 36.871 7.184 1.00 90.75 421 LEU A C 1
ATOM 3192 O O . LEU A 1 421 ? -5.501 36.896 6.393 1.00 90.75 421 LEU A O 1
ATOM 3196 N N . VAL A 1 422 ? -3.471 37.625 7.031 1.00 91.38 422 VAL A N 1
ATOM 3197 C CA . VAL A 1 422 ? -3.254 38.479 5.858 1.00 91.38 422 VAL A CA 1
ATOM 3198 C C . VAL A 1 422 ? -2.529 37.671 4.786 1.00 91.38 422 VAL A C 1
ATOM 3200 O O . VAL A 1 422 ? -1.431 37.161 5.015 1.00 91.38 422 VAL A O 1
ATOM 3203 N N . LEU A 1 423 ? -3.160 37.550 3.619 1.00 90.00 423 LEU A N 1
ATOM 3204 C CA . LEU A 1 423 ? -2.595 36.924 2.433 1.00 90.00 423 LEU A CA 1
ATOM 3205 C C . LEU A 1 423 ? -2.237 38.000 1.408 1.00 90.00 423 LEU A C 1
ATOM 3207 O O . LEU A 1 423 ? -3.098 38.735 0.921 1.00 90.00 423 LEU A O 1
ATOM 3211 N N . VAL A 1 424 ? -0.971 38.030 1.012 1.00 91.44 424 VAL A N 1
ATOM 3212 C CA . VAL A 1 424 ? -0.490 38.840 -0.104 1.00 91.44 424 VAL A CA 1
ATOM 3213 C C . VAL A 1 424 ? -0.434 37.962 -1.347 1.00 91.44 424 VAL A C 1
ATOM 3215 O O . VAL A 1 424 ? 0.348 37.015 -1.440 1.00 91.44 424 VAL A O 1
ATOM 3218 N N . VAL A 1 425 ? -1.270 38.281 -2.332 1.00 89.62 425 VAL A N 1
ATOM 3219 C CA . VAL A 1 425 ? -1.184 37.679 -3.657 1.00 89.62 425 VAL A CA 1
ATOM 3220 C C . VAL A 1 425 ? -0.146 38.439 -4.467 1.00 89.62 425 VAL A C 1
ATOM 3222 O O . VAL A 1 425 ? -0.390 39.564 -4.919 1.00 89.62 425 VAL A O 1
ATOM 3225 N N . ASP A 1 426 ? 1.005 37.809 -4.677 1.00 86.31 426 ASP A N 1
ATOM 3226 C CA . ASP A 1 426 ? 2.058 38.383 -5.500 1.00 86.31 426 ASP A CA 1
ATOM 3227 C C . ASP A 1 426 ? 1.629 38.376 -6.972 1.00 86.31 426 ASP A C 1
ATOM 3229 O O . ASP A 1 426 ? 1.195 37.356 -7.530 1.00 86.31 426 ASP A O 1
ATOM 3233 N N . LYS A 1 427 ? 1.691 39.552 -7.600 1.00 80.06 427 LYS A N 1
ATOM 3234 C CA . LYS A 1 427 ? 1.217 39.724 -8.973 1.00 80.06 427 LYS A CA 1
ATOM 3235 C C . LYS A 1 427 ? 2.250 39.131 -9.921 1.00 80.06 427 LYS A C 1
ATOM 3237 O O . LYS A 1 427 ? 3.431 39.453 -9.841 1.00 80.06 427 LYS A O 1
ATOM 3242 N N . ILE A 1 428 ? 1.799 38.388 -10.925 1.00 68.94 428 ILE A N 1
ATOM 3243 C CA . ILE A 1 428 ? 2.704 38.024 -12.016 1.00 68.94 428 ILE A CA 1
ATOM 3244 C C . ILE A 1 428 ? 3.019 39.291 -12.816 1.00 68.94 428 ILE A C 1
ATOM 3246 O O . ILE A 1 428 ? 2.125 39.961 -13.346 1.00 68.94 428 ILE A O 1
ATOM 3250 N N . THR A 1 429 ? 4.301 39.641 -12.914 1.00 72.38 429 THR A N 1
ATOM 3251 C CA . THR A 1 429 ? 4.722 40.795 -13.710 1.00 72.38 429 THR A CA 1
ATOM 3252 C C . THR A 1 429 ? 4.762 40.458 -15.205 1.00 72.38 429 THR A C 1
ATOM 3254 O O . THR A 1 429 ? 4.999 39.323 -15.631 1.00 72.38 429 THR A O 1
ATOM 3257 N N . PHE A 1 430 ? 4.560 41.472 -16.054 1.00 62.53 430 PHE A N 1
ATOM 3258 C CA . PHE A 1 430 ? 4.730 41.321 -17.506 1.00 62.53 430 PHE A CA 1
ATOM 3259 C C . PHE A 1 430 ? 6.147 40.837 -17.866 1.00 62.53 430 PHE A C 1
ATOM 3261 O O . PHE A 1 430 ? 6.312 40.061 -18.806 1.00 62.53 430 PHE A O 1
ATOM 3268 N N . SER A 1 431 ? 7.154 41.261 -17.091 1.00 63.91 431 SER A N 1
ATOM 3269 C CA . SER A 1 431 ? 8.550 40.842 -17.253 1.00 63.91 431 SER A CA 1
ATOM 3270 C C . SER A 1 431 ? 8.717 39.335 -17.049 1.00 63.91 431 SER A C 1
ATOM 3272 O O . SER A 1 431 ? 9.254 38.662 -17.924 1.00 63.91 431 SER A O 1
ATOM 3274 N N . GLU A 1 432 ? 8.181 38.780 -15.958 1.00 63.44 432 GLU A N 1
ATOM 3275 C CA . GLU A 1 432 ? 8.224 37.335 -15.687 1.00 63.44 432 GLU A CA 1
ATOM 3276 C C . GLU A 1 432 ? 7.493 36.521 -16.755 1.00 63.44 432 GLU A C 1
ATOM 3278 O O . GLU A 1 432 ? 7.983 35.490 -17.211 1.00 63.44 432 GLU A O 1
ATOM 3283 N N . THR A 1 433 ? 6.342 37.011 -17.218 1.00 64.94 433 THR A N 1
ATOM 3284 C CA . THR A 1 433 ? 5.589 36.355 -18.297 1.00 64.94 433 THR A CA 1
ATOM 3285 C C . THR A 1 433 ? 6.419 36.277 -19.583 1.00 64.94 433 THR A C 1
ATOM 3287 O O . THR A 1 433 ? 6.478 35.231 -20.231 1.00 64.94 433 THR A O 1
ATOM 3290 N N . MET A 1 434 ? 7.098 37.371 -19.940 1.00 64.56 434 MET A N 1
ATOM 3291 C CA . MET A 1 434 ? 7.967 37.433 -21.118 1.00 64.56 434 MET A CA 1
ATOM 3292 C C . MET A 1 434 ? 9.224 36.576 -20.961 1.00 64.56 434 MET A C 1
ATOM 3294 O O . MET A 1 434 ? 9.606 35.893 -21.910 1.00 64.56 434 MET A O 1
ATOM 3298 N N . GLN A 1 435 ? 9.835 36.551 -19.775 1.00 66.50 435 GLN A N 1
ATOM 3299 C CA . GLN A 1 435 ? 10.971 35.674 -19.480 1.00 66.50 435 GLN A CA 1
ATOM 3300 C C . GLN A 1 435 ? 10.589 34.193 -19.604 1.00 66.50 435 GLN A C 1
ATOM 3302 O O . GLN A 1 435 ? 11.319 33.429 -20.232 1.00 66.50 435 GLN A O 1
ATOM 3307 N N . ASN A 1 436 ? 9.421 33.791 -19.099 1.00 67.00 436 ASN A N 1
ATOM 3308 C CA . ASN A 1 436 ? 8.935 32.413 -19.203 1.00 67.00 436 ASN A CA 1
ATOM 3309 C C . ASN A 1 436 ? 8.642 32.004 -20.652 1.00 67.00 436 ASN A C 1
ATOM 3311 O O . ASN A 1 436 ? 9.047 30.924 -21.086 1.00 67.00 436 ASN A O 1
ATOM 3315 N N . PHE A 1 437 ? 7.990 32.877 -21.427 1.00 66.19 437 PHE A N 1
ATOM 3316 C CA . PHE A 1 437 ? 7.763 32.645 -22.855 1.00 66.19 437 PHE A CA 1
ATOM 3317 C C . PHE A 1 437 ? 9.083 32.512 -23.624 1.00 66.19 437 PHE A C 1
ATOM 3319 O O . PHE A 1 437 ? 9.255 31.607 -24.438 1.00 66.19 437 PHE A O 1
ATOM 3326 N N . TYR A 1 438 ? 10.040 33.386 -23.330 1.00 69.00 438 TYR A N 1
ATOM 3327 C CA . TYR A 1 438 ? 11.360 33.354 -23.938 1.00 69.00 438 TYR A CA 1
ATOM 3328 C C . TYR A 1 438 ? 12.121 32.055 -23.619 1.00 69.00 438 TYR A C 1
ATOM 3330 O O . TYR A 1 438 ? 12.661 31.417 -24.524 1.00 69.00 438 TYR A O 1
ATOM 3338 N N . LEU A 1 439 ? 12.122 31.619 -22.353 1.00 67.06 439 LEU A N 1
ATOM 3339 C CA . LEU A 1 439 ? 12.740 30.355 -21.937 1.00 67.06 439 LEU A CA 1
ATOM 3340 C C . LEU A 1 439 ? 12.115 29.151 -22.649 1.00 67.06 439 LEU A C 1
ATOM 3342 O O . LEU A 1 439 ? 12.834 28.236 -23.047 1.00 67.06 439 LEU A O 1
ATOM 3346 N N . TRP A 1 440 ? 10.799 29.170 -22.859 1.00 70.19 440 TRP A N 1
ATOM 3347 C CA . TRP A 1 440 ? 10.100 28.143 -23.626 1.00 70.19 440 TRP A CA 1
ATOM 3348 C C . TRP A 1 440 ? 10.557 28.098 -25.096 1.00 70.19 440 TRP A C 1
ATOM 3350 O O . TRP A 1 440 ? 10.912 27.026 -25.587 1.00 70.19 440 TRP A O 1
ATOM 3360 N N . VAL A 1 441 ? 10.643 29.249 -25.780 1.00 64.88 441 VAL A N 1
ATOM 3361 C CA . VAL A 1 441 ? 11.147 29.327 -27.169 1.00 64.88 441 VAL A CA 1
ATOM 3362 C C . VAL A 1 441 ? 12.586 28.816 -27.264 1.00 64.88 441 VAL A C 1
ATOM 3364 O O . VAL A 1 441 ? 12.912 28.045 -28.167 1.00 64.88 441 VAL A O 1
ATOM 3367 N N . ARG A 1 442 ? 13.446 29.215 -26.320 1.00 67.31 442 ARG A N 1
ATOM 3368 C CA . ARG A 1 442 ? 14.858 28.819 -26.295 1.00 67.31 442 ARG A CA 1
ATOM 3369 C C . ARG A 1 442 ? 15.037 27.313 -26.111 1.00 67.31 442 ARG A C 1
ATOM 3371 O O . ARG A 1 442 ? 15.838 26.726 -26.830 1.00 67.31 442 ARG A O 1
ATOM 3378 N N . LYS A 1 443 ? 14.287 26.694 -25.194 1.00 66.00 443 LYS A N 1
ATOM 3379 C CA . LYS A 1 443 ? 14.315 25.235 -24.991 1.00 66.00 443 LYS A CA 1
ATOM 3380 C C . LYS A 1 443 ? 13.871 24.467 -26.238 1.00 66.00 443 LYS A C 1
ATOM 3382 O O . LYS A 1 443 ? 14.399 23.397 -26.504 1.00 66.00 443 LYS A O 1
ATOM 3387 N N . GLY A 1 444 ? 12.920 25.010 -27.001 1.00 58.69 444 GLY A N 1
ATOM 3388 C CA . GLY A 1 444 ? 12.386 24.346 -28.193 1.00 58.69 444 GLY A CA 1
ATOM 3389 C C . GLY A 1 444 ? 13.230 24.508 -29.461 1.00 58.69 444 GLY A C 1
ATOM 3390 O O . GLY A 1 444 ? 13.309 23.579 -30.257 1.00 58.69 444 GLY A O 1
ATOM 3391 N N . PHE A 1 445 ? 13.839 25.678 -29.681 1.00 62.94 445 PHE A N 1
ATOM 3392 C CA . PHE A 1 445 ? 14.432 26.025 -30.983 1.00 62.94 445 PHE A CA 1
ATOM 3393 C C . PHE A 1 445 ? 15.870 26.568 -30.912 1.00 62.94 445 PHE A C 1
ATOM 3395 O O . PHE A 1 445 ? 16.423 26.996 -31.930 1.00 62.94 445 PHE A O 1
ATOM 3402 N N . GLY A 1 446 ? 16.477 26.577 -29.724 1.00 70.81 446 GLY A N 1
ATOM 3403 C CA . GLY A 1 446 ? 17.840 27.059 -29.514 1.00 70.81 446 GLY A CA 1
ATOM 3404 C C . GLY A 1 446 ? 18.035 28.543 -29.855 1.00 70.81 446 GLY A C 1
ATOM 3405 O O . GLY A 1 446 ? 17.082 29.316 -29.995 1.00 70.81 446 GLY A O 1
ATOM 3406 N N . HIS A 1 447 ? 19.301 28.943 -29.988 1.00 73.44 447 HIS A N 1
ATOM 3407 C CA . HIS A 1 447 ? 19.713 30.321 -30.290 1.00 73.44 447 HIS A CA 1
ATOM 3408 C C . HIS A 1 447 ? 19.126 30.838 -31.617 1.00 73.44 447 HIS A C 1
ATOM 3410 O O . HIS A 1 447 ? 18.466 31.880 -31.648 1.00 73.44 447 HIS A O 1
ATOM 3416 N N . TYR A 1 448 ? 19.210 30.027 -32.677 1.00 79.50 448 TYR A N 1
ATOM 3417 C CA . TYR A 1 448 ? 18.619 30.332 -33.983 1.00 79.50 448 TYR A CA 1
ATOM 3418 C C . TYR A 1 448 ? 17.110 30.626 -33.899 1.00 79.50 448 TYR A C 1
ATOM 3420 O O . TYR A 1 448 ? 16.618 31.584 -34.498 1.00 79.50 448 TYR A O 1
ATOM 3428 N N . GLY A 1 449 ? 16.359 29.831 -33.131 1.00 76.75 449 GLY A N 1
ATOM 3429 C CA . GLY A 1 449 ? 14.918 30.000 -32.972 1.00 76.75 449 GLY A CA 1
ATOM 3430 C C . GLY A 1 449 ? 14.501 31.221 -32.161 1.00 76.75 449 GLY A C 1
ATOM 3431 O O . GLY A 1 449 ? 13.509 31.872 -32.496 1.00 76.75 449 GLY A O 1
ATOM 3432 N N . ALA A 1 450 ? 15.273 31.575 -31.132 1.00 82.06 450 ALA A N 1
ATOM 3433 C CA . ALA A 1 450 ? 15.049 32.801 -30.371 1.00 82.06 450 ALA A CA 1
ATOM 3434 C C . ALA A 1 450 ? 15.174 34.037 -31.279 1.00 82.06 450 ALA A C 1
ATOM 3436 O O . ALA A 1 450 ? 14.294 34.904 -31.283 1.00 82.06 450 ALA A O 1
ATOM 3437 N N . PHE A 1 451 ? 16.207 34.074 -32.126 1.00 87.56 451 PHE A N 1
ATOM 3438 C CA . PHE A 1 451 ? 16.381 35.140 -33.109 1.00 87.56 451 PHE A CA 1
ATOM 3439 C C . PHE A 1 451 ? 15.353 35.087 -34.243 1.00 87.56 451 PHE A C 1
ATOM 3441 O O . PHE A 1 451 ? 14.924 36.138 -34.722 1.00 87.56 451 PHE A O 1
ATOM 3448 N N . LEU A 1 452 ? 14.872 33.900 -34.622 1.00 86.25 452 LEU A N 1
ATOM 3449 C CA . LEU A 1 452 ? 13.757 33.748 -35.557 1.00 86.25 452 LEU A CA 1
ATOM 3450 C C . LEU A 1 452 ? 12.490 34.428 -35.023 1.00 86.25 452 LEU A C 1
ATOM 3452 O O . LEU A 1 452 ? 11.910 35.254 -35.730 1.00 86.25 452 LEU A O 1
ATOM 3456 N N . VAL A 1 453 ? 12.087 34.156 -33.777 1.00 86.12 453 VAL A N 1
ATOM 3457 C CA . VAL A 1 453 ? 10.927 34.808 -33.135 1.00 86.12 453 VAL A CA 1
ATOM 3458 C C . VAL A 1 453 ? 11.152 36.313 -32.987 1.00 86.12 453 VAL A C 1
ATOM 3460 O O . VAL A 1 453 ? 10.249 37.102 -33.283 1.00 86.12 453 VAL A O 1
ATOM 3463 N N . LEU A 1 454 ? 12.364 36.730 -32.612 1.00 89.94 454 LEU A N 1
ATOM 3464 C CA . LEU A 1 454 ? 12.726 38.143 -32.550 1.00 89.94 454 LEU A CA 1
ATOM 3465 C C . LEU A 1 454 ? 12.524 38.835 -33.912 1.00 89.94 454 LEU A C 1
ATOM 3467 O O . LEU A 1 454 ? 11.918 39.906 -33.962 1.00 89.94 454 LEU A O 1
ATOM 3471 N N . GLY A 1 455 ? 12.950 38.211 -35.014 1.00 89.94 455 GLY A N 1
ATOM 3472 C CA . GLY A 1 455 ? 12.780 38.738 -36.372 1.00 89.94 455 GLY A CA 1
ATOM 3473 C C . GLY A 1 455 ? 11.312 38.888 -36.801 1.00 89.94 455 GLY A C 1
ATOM 3474 O O . GLY A 1 455 ? 10.968 39.841 -37.507 1.00 89.94 455 GLY A O 1
ATOM 3475 N N . ILE A 1 456 ? 10.408 38.032 -36.300 1.00 89.19 456 ILE A N 1
ATOM 3476 C CA . ILE A 1 456 ? 8.955 38.167 -36.515 1.00 89.19 456 ILE A CA 1
ATOM 3477 C C . ILE A 1 456 ? 8.451 39.477 -35.899 1.00 89.19 456 ILE A C 1
ATOM 3479 O O . ILE A 1 456 ? 7.862 40.317 -36.591 1.00 89.19 456 ILE A O 1
ATOM 3483 N N . PHE A 1 457 ? 8.695 39.676 -34.600 1.00 88.69 457 PHE A N 1
ATOM 3484 C CA . PHE A 1 457 ? 8.237 40.868 -33.879 1.00 88.69 457 PHE A CA 1
ATOM 3485 C C . PHE A 1 457 ? 8.935 42.140 -34.358 1.00 88.69 457 PHE A C 1
ATOM 3487 O O . PHE A 1 457 ? 8.291 43.190 -34.459 1.00 88.69 457 PHE A O 1
ATOM 3494 N N . ALA A 1 458 ? 10.212 42.045 -34.726 1.00 91.12 458 ALA A N 1
ATOM 3495 C CA . ALA A 1 458 ? 10.942 43.132 -35.353 1.00 91.12 458 ALA A CA 1
ATOM 3496 C C . ALA A 1 458 ? 10.272 43.566 -36.651 1.00 91.12 458 ALA A C 1
ATOM 3498 O O . ALA A 1 458 ? 9.956 44.741 -36.835 1.00 91.12 458 ALA A O 1
ATOM 3499 N N . THR A 1 459 ? 9.986 42.608 -37.530 1.00 90.25 459 T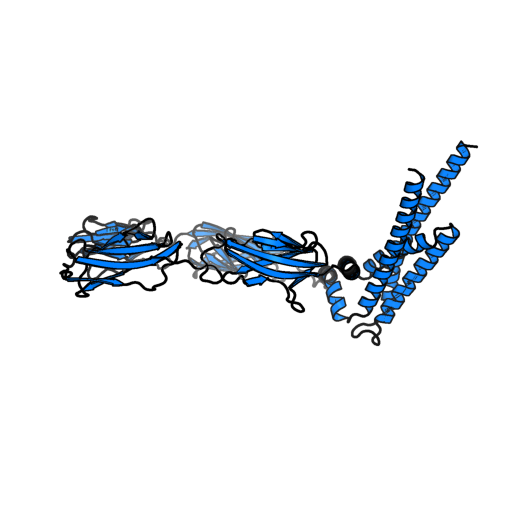HR A N 1
ATOM 3500 C CA . THR A 1 459 ? 9.393 42.880 -38.835 1.00 90.25 459 THR A CA 1
ATOM 3501 C C . THR A 1 459 ? 8.061 43.597 -38.699 1.00 90.25 459 THR A C 1
ATOM 3503 O O . THR A 1 459 ? 7.851 44.623 -39.349 1.00 90.25 459 THR A O 1
ATOM 3506 N N . PHE A 1 460 ? 7.184 43.137 -37.804 1.00 87.94 460 PHE A N 1
ATOM 3507 C CA . PHE A 1 460 ? 5.934 43.843 -37.532 1.00 87.94 460 PHE A CA 1
ATOM 3508 C C . PHE A 1 460 ? 6.164 45.231 -36.921 1.00 87.94 460 PHE A C 1
ATOM 3510 O O . PHE A 1 460 ? 5.506 46.187 -37.340 1.00 87.94 460 PHE A O 1
ATOM 3517 N N . SER A 1 461 ? 7.114 45.377 -35.994 1.00 88.44 461 SER A N 1
ATOM 3518 C CA . SER A 1 461 ? 7.455 46.660 -35.363 1.00 88.44 461 SER A CA 1
ATOM 3519 C C . SER A 1 461 ? 7.934 47.690 -36.389 1.00 88.44 461 SER A C 1
ATOM 3521 O O . SER A 1 461 ? 7.339 48.765 -36.522 1.00 88.44 461 SER A O 1
ATOM 3523 N N . TYR A 1 462 ? 8.951 47.347 -37.182 1.00 88.50 462 TYR A N 1
ATOM 3524 C CA . TYR A 1 462 ? 9.500 48.214 -38.225 1.00 88.50 462 TYR A CA 1
ATOM 3525 C C . TYR A 1 462 ? 8.483 48.479 -39.333 1.00 88.50 462 TYR A C 1
ATOM 3527 O O . TYR A 1 462 ? 8.308 49.628 -39.750 1.00 88.50 462 TYR A O 1
ATOM 3535 N N . TYR A 1 463 ? 7.714 47.472 -39.748 1.00 85.50 463 TYR A N 1
ATOM 3536 C CA . TYR A 1 463 ? 6.626 47.682 -40.695 1.00 85.50 463 TYR A CA 1
ATOM 3537 C C . TYR A 1 463 ? 5.615 48.707 -40.159 1.00 85.50 463 TYR A C 1
ATOM 3539 O O . TYR A 1 463 ? 5.251 49.644 -40.868 1.00 85.50 463 TYR A O 1
ATOM 3547 N N . MET A 1 464 ? 5.189 48.609 -38.895 1.00 83.31 464 MET A N 1
ATOM 3548 C CA . MET A 1 464 ? 4.241 49.559 -38.297 1.00 83.31 464 MET A CA 1
ATOM 3549 C C . MET A 1 464 ? 4.828 50.961 -38.072 1.00 83.31 464 MET A C 1
ATOM 3551 O O . MET A 1 464 ? 4.082 51.951 -38.129 1.00 83.31 464 MET A O 1
ATOM 3555 N N . LEU A 1 465 ? 6.134 51.080 -37.830 1.00 83.62 465 LEU A N 1
ATOM 3556 C CA . LEU A 1 465 ? 6.833 52.362 -37.712 1.00 83.62 465 LEU A CA 1
ATOM 3557 C C . LEU A 1 465 ? 6.937 53.079 -39.065 1.00 83.62 465 LEU A C 1
ATOM 3559 O O . LEU A 1 465 ? 6.625 54.268 -39.140 1.00 83.62 465 LEU A O 1
ATOM 3563 N N . PHE A 1 466 ? 7.236 52.346 -40.140 1.00 82.94 466 PHE A N 1
ATOM 3564 C CA . PHE A 1 466 ? 7.518 52.917 -41.461 1.00 82.94 466 PHE A CA 1
ATOM 3565 C C . PHE A 1 466 ? 6.408 52.703 -42.519 1.00 82.94 466 PHE A C 1
ATOM 3567 O O . PHE A 1 466 ? 6.567 53.045 -43.691 1.00 82.94 466 PHE A O 1
ATOM 3574 N N . SER A 1 467 ? 5.227 52.212 -42.121 1.00 73.00 467 SER A N 1
ATOM 3575 C CA . SER A 1 467 ? 4.106 51.843 -43.019 1.00 73.00 467 SER A CA 1
ATOM 3576 C C . SER A 1 467 ? 3.457 52.973 -43.837 1.00 73.00 467 SER A C 1
ATOM 3578 O O . SER A 1 467 ? 2.589 52.680 -44.667 1.00 73.00 467 SER A O 1
ATOM 3580 N N . LYS A 1 468 ? 3.823 54.245 -43.624 1.00 74.31 468 LYS A N 1
ATOM 3581 C CA . LYS A 1 468 ? 3.125 55.407 -44.212 1.00 74.31 468 LYS A CA 1
ATOM 3582 C C . LYS A 1 468 ? 3.231 55.490 -45.741 1.00 74.31 468 LYS A C 1
ATOM 3584 O O . LYS A 1 468 ? 2.338 56.049 -46.369 1.00 74.31 468 LYS A O 1
ATOM 3589 N N . SER A 1 469 ? 4.277 54.931 -46.350 1.00 77.19 469 SER A N 1
ATOM 3590 C CA . SER A 1 469 ? 4.462 54.908 -47.807 1.00 77.19 469 SER A CA 1
ATOM 3591 C C . SER A 1 469 ? 5.203 53.645 -48.255 1.00 77.19 469 SER A C 1
ATOM 3593 O O . SER A 1 469 ? 5.826 52.965 -47.442 1.00 77.19 469 SER A O 1
ATOM 3595 N N . THR A 1 470 ? 5.157 53.316 -49.550 1.00 75.56 470 THR A N 1
ATOM 3596 C CA . THR A 1 470 ? 5.918 52.178 -50.107 1.00 75.56 470 THR A CA 1
ATOM 3597 C C . THR A 1 470 ? 7.426 52.369 -49.929 1.00 75.56 470 THR A C 1
ATOM 3599 O O . THR A 1 470 ? 8.111 51.425 -49.549 1.00 75.56 470 THR A O 1
ATOM 3602 N N . LYS A 1 471 ? 7.926 53.603 -50.103 1.00 80.44 471 LYS A N 1
ATOM 3603 C CA . LYS A 1 471 ? 9.323 53.959 -49.805 1.00 80.44 471 LYS A CA 1
ATOM 3604 C C . LYS A 1 471 ? 9.643 53.767 -48.319 1.00 80.44 471 LYS A C 1
ATOM 3606 O O . LYS A 1 471 ? 10.661 53.174 -47.994 1.00 80.44 471 LYS A O 1
ATOM 3611 N N . GLY A 1 472 ? 8.742 54.186 -47.427 1.00 81.94 472 GLY A N 1
ATOM 3612 C CA . GLY A 1 472 ? 8.882 53.973 -45.986 1.00 81.94 472 GLY A CA 1
ATOM 3613 C C . GLY A 1 472 ? 9.000 52.492 -45.630 1.00 81.94 472 GLY A C 1
ATOM 3614 O O . GLY A 1 472 ? 9.909 52.115 -44.909 1.00 81.94 472 GLY A O 1
ATOM 3615 N N . LYS A 1 473 ? 8.164 51.624 -46.203 1.00 81.38 473 LYS A N 1
ATOM 3616 C CA . LYS A 1 473 ? 8.231 50.172 -45.959 1.00 81.38 473 LYS A CA 1
ATOM 3617 C C . LYS A 1 473 ? 9.562 49.552 -46.388 1.00 81.38 473 LYS A C 1
ATOM 3619 O O . LYS A 1 473 ? 10.052 48.675 -45.690 1.00 81.38 473 LYS A O 1
ATOM 3624 N N . LEU A 1 474 ? 10.146 50.019 -47.495 1.00 82.38 474 LEU A N 1
ATOM 3625 C CA . LEU A 1 474 ? 11.464 49.566 -47.951 1.00 82.38 474 LEU A CA 1
ATOM 3626 C C . LEU A 1 474 ? 12.581 50.030 -47.004 1.00 82.38 474 LEU A C 1
ATOM 3628 O O . LEU A 1 474 ? 13.456 49.245 -46.657 1.00 82.38 474 LEU A O 1
ATOM 3632 N N . VAL A 1 475 ? 12.504 51.276 -46.525 1.00 86.25 475 VAL A N 1
ATOM 3633 C CA . VAL A 1 475 ? 13.414 51.790 -45.488 1.00 86.25 475 VAL A CA 1
ATOM 3634 C C . VAL A 1 475 ? 13.257 50.989 -44.193 1.00 86.25 475 VAL A C 1
ATOM 3636 O O . VAL A 1 475 ? 14.248 50.554 -43.623 1.00 86.25 475 VAL A O 1
ATOM 3639 N N . GLY A 1 476 ? 12.024 50.722 -43.758 1.00 86.38 476 GLY A N 1
ATOM 3640 C CA . GLY A 1 476 ? 11.741 49.912 -42.573 1.00 86.38 476 GLY A CA 1
ATOM 3641 C C . GLY A 1 476 ? 12.281 48.487 -42.685 1.00 86.38 476 GLY A C 1
ATOM 3642 O O . GLY A 1 476 ? 12.791 47.961 -41.703 1.00 86.38 476 GLY A O 1
ATOM 3643 N N . PHE A 1 477 ? 12.232 47.888 -43.876 1.00 87.12 477 PHE A N 1
ATOM 3644 C CA . PHE A 1 477 ? 12.846 46.590 -44.146 1.00 87.12 477 PHE A CA 1
ATOM 3645 C C . PHE A 1 477 ? 14.375 46.635 -44.013 1.00 87.12 477 PHE A C 1
ATOM 3647 O O . PHE A 1 477 ? 14.942 45.819 -43.291 1.00 87.12 477 PHE A O 1
ATOM 3654 N N . ALA A 1 478 ? 15.035 47.620 -44.631 1.00 87.81 478 ALA A N 1
ATOM 3655 C CA . ALA A 1 478 ? 16.487 47.778 -44.530 1.00 87.81 478 ALA A CA 1
ATOM 3656 C C . ALA A 1 478 ? 16.943 48.014 -43.078 1.00 87.81 478 ALA A C 1
ATOM 3658 O O . ALA A 1 478 ? 17.878 47.371 -42.607 1.00 87.81 478 ALA A O 1
ATOM 3659 N N 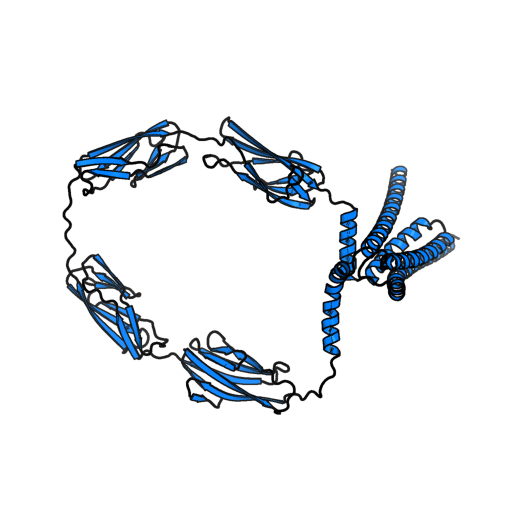. VAL A 1 479 ? 16.236 48.878 -42.341 1.00 89.12 479 VAL A N 1
ATOM 3660 C CA . VAL A 1 479 ? 16.522 49.145 -40.923 1.00 89.12 479 VAL A CA 1
ATOM 3661 C C . VAL A 1 479 ? 16.269 47.903 -40.062 1.00 89.12 479 VAL A C 1
ATOM 3663 O O . VAL A 1 479 ? 17.044 47.646 -39.149 1.00 89.12 479 VAL A O 1
ATOM 3666 N N . CYS A 1 480 ? 15.238 47.106 -40.362 1.00 91.56 480 CYS A N 1
ATOM 3667 C CA . CYS A 1 480 ? 14.970 45.849 -39.661 1.00 91.56 480 CYS A CA 1
ATOM 3668 C C . CYS A 1 480 ? 16.145 44.870 -39.795 1.00 91.56 480 CYS A C 1
ATOM 3670 O O . CYS A 1 480 ? 16.584 44.312 -38.796 1.00 91.56 480 CYS A O 1
ATOM 3672 N N . LEU A 1 481 ? 16.692 44.688 -41.002 1.00 89.50 481 LEU A N 1
ATOM 3673 C CA . LEU A 1 481 ? 17.842 43.801 -41.206 1.00 89.50 481 LEU A CA 1
ATOM 3674 C C . LEU A 1 481 ? 19.095 44.319 -40.490 1.00 89.50 481 LEU A C 1
ATOM 3676 O O . LEU A 1 481 ? 19.759 43.554 -39.798 1.00 89.50 481 LEU A O 1
ATOM 3680 N N . LEU A 1 482 ? 19.388 45.620 -40.580 1.00 90.69 482 LEU A N 1
ATOM 3681 C CA . LEU A 1 482 ? 20.519 46.215 -39.857 1.00 90.69 482 LEU A CA 1
ATOM 3682 C C . LEU A 1 482 ? 20.377 46.060 -38.337 1.00 90.69 482 LEU A C 1
ATOM 3684 O O . LEU A 1 482 ? 21.354 45.757 -37.656 1.00 90.69 482 LEU A O 1
ATOM 3688 N N . ALA A 1 483 ? 19.161 46.217 -37.810 1.00 89.62 483 ALA A N 1
ATOM 3689 C CA . ALA A 1 483 ? 18.880 46.022 -36.394 1.00 89.62 483 ALA A CA 1
ATOM 3690 C C . ALA A 1 483 ? 19.105 44.569 -35.955 1.00 89.62 483 ALA A C 1
ATOM 3692 O O . ALA A 1 483 ? 19.675 44.351 -34.893 1.00 89.62 483 ALA A O 1
ATOM 3693 N N . GLY A 1 484 ? 18.720 43.586 -36.774 1.00 89.06 484 GLY A N 1
ATOM 3694 C CA . GLY A 1 484 ? 18.991 42.174 -36.499 1.00 89.06 484 GLY A CA 1
ATOM 3695 C C . GLY A 1 484 ? 20.481 41.875 -36.360 1.00 89.06 484 GLY A C 1
ATOM 3696 O O . GLY A 1 484 ? 20.887 41.229 -35.397 1.00 89.06 484 GLY A O 1
ATOM 3697 N N . PHE A 1 485 ? 21.299 42.400 -37.279 1.00 89.75 485 PHE A N 1
ATOM 3698 C CA . PHE A 1 485 ? 22.753 42.226 -37.227 1.00 89.75 485 PHE A CA 1
ATOM 3699 C C . PHE A 1 485 ? 23.361 42.915 -36.002 1.00 89.75 485 PHE A C 1
ATOM 3701 O O . PHE A 1 485 ? 24.192 42.335 -35.310 1.00 89.75 485 PHE A O 1
ATOM 3708 N N . ALA A 1 486 ? 22.909 44.136 -35.696 1.00 90.81 486 ALA A N 1
ATOM 3709 C CA . ALA A 1 486 ? 23.372 44.878 -34.530 1.00 90.81 486 ALA A CA 1
ATOM 3710 C C . ALA A 1 486 ? 23.021 44.168 -33.214 1.00 90.81 486 ALA A C 1
ATOM 3712 O O . ALA A 1 486 ? 23.874 44.061 -32.341 1.00 90.81 486 ALA A O 1
ATOM 3713 N N . VAL A 1 487 ? 21.795 43.653 -33.071 1.00 90.31 487 VAL A N 1
ATOM 3714 C CA . VAL A 1 487 ? 21.371 42.931 -31.861 1.00 90.31 487 VAL A CA 1
ATOM 3715 C C . VAL A 1 487 ? 22.175 41.643 -31.683 1.00 90.31 487 VAL A C 1
ATOM 3717 O O . VAL A 1 487 ? 22.660 41.418 -30.579 1.00 90.31 487 VAL A O 1
ATOM 3720 N N . ALA A 1 488 ? 22.382 40.860 -32.749 1.00 87.38 488 ALA A N 1
ATOM 3721 C CA . ALA A 1 488 ? 23.218 39.654 -32.713 1.00 87.38 488 ALA A CA 1
ATOM 3722 C C . ALA A 1 488 ? 24.687 39.970 -32.364 1.00 87.38 488 ALA A C 1
ATOM 3724 O O . ALA A 1 488 ? 25.327 39.261 -31.593 1.00 87.38 488 ALA A O 1
ATOM 3725 N N . GLY A 1 489 ? 25.224 41.076 -32.888 1.00 87.19 489 GLY A N 1
ATOM 3726 C CA . GLY A 1 489 ? 26.567 41.537 -32.539 1.00 87.19 489 GLY A CA 1
ATOM 3727 C C . GLY A 1 489 ? 26.678 41.963 -31.074 1.00 87.19 489 GLY A C 1
ATOM 3728 O O . GLY A 1 489 ? 27.636 41.605 -30.397 1.00 87.19 489 GLY A O 1
ATOM 3729 N N . ILE A 1 490 ? 25.685 42.692 -30.558 1.00 88.62 490 ILE A N 1
ATOM 3730 C CA . ILE A 1 490 ? 25.665 43.137 -29.159 1.00 88.62 490 ILE A CA 1
ATOM 3731 C C . ILE A 1 490 ? 25.549 41.941 -28.207 1.00 88.62 490 ILE A C 1
ATOM 3733 O O . ILE A 1 490 ? 26.262 41.914 -27.207 1.00 88.62 490 ILE A O 1
ATOM 3737 N N . THR A 1 491 ? 24.718 40.936 -28.505 1.00 86.81 491 THR A N 1
ATOM 3738 C CA . THR A 1 491 ? 24.615 39.731 -27.662 1.00 86.81 491 THR A CA 1
ATOM 3739 C C . THR A 1 491 ? 25.928 38.961 -27.569 1.00 86.81 491 THR A C 1
ATOM 3741 O O . THR A 1 491 ? 26.204 38.391 -26.521 1.00 86.81 491 THR A O 1
ATOM 3744 N N . GLU A 1 492 ? 26.758 38.970 -28.611 1.00 85.00 492 GLU A N 1
ATOM 3745 C CA . GLU A 1 492 ? 28.087 38.344 -28.576 1.00 85.00 492 GLU A CA 1
ATOM 3746 C C . GLU A 1 492 ? 29.136 39.221 -27.881 1.00 85.00 492 GLU A C 1
ATOM 3748 O O . GLU A 1 492 ? 29.967 38.718 -27.129 1.00 85.00 492 GLU A O 1
ATOM 3753 N N . ILE A 1 493 ? 29.072 40.547 -28.038 1.00 85.69 493 ILE A N 1
ATOM 3754 C CA . ILE A 1 493 ? 29.942 41.478 -27.295 1.00 85.69 493 ILE A CA 1
ATOM 3755 C C . ILE A 1 493 ? 29.709 41.355 -25.785 1.00 85.69 493 ILE A C 1
ATOM 3757 O O . ILE A 1 493 ? 30.666 41.344 -25.014 1.00 85.69 493 ILE A O 1
ATOM 3761 N N . LEU A 1 494 ? 28.450 41.230 -25.359 1.00 84.31 494 LEU A N 1
ATOM 3762 C CA . LEU A 1 494 ? 28.091 41.055 -23.950 1.00 84.31 494 LEU A CA 1
ATOM 3763 C C . LEU A 1 494 ? 28.582 39.725 -23.361 1.00 84.31 494 LEU A C 1
ATOM 3765 O O . LEU A 1 494 ? 28.634 39.612 -22.143 1.00 84.31 494 LEU A O 1
ATOM 3769 N N . GLN A 1 495 ? 28.964 38.756 -24.198 1.00 80.38 495 GLN A N 1
ATOM 3770 C CA . GLN A 1 495 ? 29.537 37.477 -23.771 1.00 80.38 495 GLN A CA 1
ATOM 3771 C C . GLN A 1 495 ? 31.068 37.510 -23.648 1.00 80.38 495 GLN A C 1
ATOM 3773 O O . GLN A 1 495 ? 31.682 36.501 -23.297 1.00 80.38 495 GLN A O 1
ATOM 3778 N N . LEU A 1 496 ? 31.711 38.648 -23.950 1.00 80.75 496 LEU A N 1
ATOM 3779 C CA . LEU A 1 496 ? 33.154 38.787 -23.772 1.00 80.75 496 LEU A CA 1
ATOM 3780 C C . LEU A 1 496 ? 33.540 38.546 -22.301 1.00 80.75 496 LEU A C 1
ATOM 3782 O O . LEU A 1 496 ? 32.800 38.964 -21.407 1.00 80.75 496 LEU A O 1
ATOM 3786 N N . PRO A 1 497 ? 34.735 37.985 -22.028 1.00 75.62 497 PRO A N 1
ATOM 3787 C CA . PRO A 1 497 ? 35.191 37.663 -20.668 1.00 75.62 497 PRO A CA 1
ATOM 3788 C C . PRO A 1 497 ? 35.184 38.839 -19.679 1.00 75.62 497 PRO A C 1
ATOM 3790 O O . PRO A 1 497 ? 35.184 38.637 -18.470 1.00 75.62 497 PRO A O 1
ATOM 3793 N N . VAL A 1 498 ? 35.179 40.071 -20.196 1.00 79.44 498 VAL A N 1
ATOM 3794 C CA . VAL A 1 498 ? 35.078 41.315 -19.419 1.00 79.44 498 VAL A CA 1
ATOM 3795 C C . VAL A 1 498 ? 33.682 41.508 -18.805 1.00 79.44 498 VAL A C 1
ATOM 3797 O O . VAL A 1 498 ? 33.563 42.141 -17.761 1.00 79.44 498 VAL A O 1
ATOM 3800 N N . PHE A 1 499 ? 32.632 40.971 -19.433 1.00 74.69 499 PHE A N 1
ATOM 3801 C CA . PHE A 1 499 ? 31.233 41.119 -19.014 1.00 74.69 499 PHE A CA 1
ATOM 3802 C C . PHE A 1 499 ? 30.638 39.827 -18.445 1.00 74.69 499 PHE A C 1
ATOM 3804 O O . PHE A 1 499 ? 29.799 39.898 -17.549 1.00 74.69 499 PHE A O 1
ATOM 3811 N N . THR A 1 500 ? 31.081 38.656 -18.918 1.00 72.25 500 THR A N 1
ATOM 3812 C CA . THR A 1 500 ? 30.617 37.352 -18.420 1.00 72.25 500 THR A CA 1
ATOM 3813 C C . THR A 1 500 ? 31.732 36.333 -18.305 1.00 72.25 500 THR A C 1
ATOM 3815 O O . THR A 1 500 ? 32.459 36.082 -19.266 1.00 72.25 500 THR A O 1
ATOM 3818 N N . SER A 1 501 ? 31.815 35.669 -17.156 1.00 70.75 501 SER A N 1
ATOM 3819 C CA . SER A 1 501 ? 32.727 34.548 -16.957 1.00 70.75 501 SER A CA 1
ATOM 3820 C C . SER A 1 501 ? 32.234 33.281 -17.673 1.00 70.75 501 SER A C 1
ATOM 3822 O O . SER A 1 501 ? 31.040 32.972 -17.707 1.00 70.75 501 SER A O 1
ATOM 3824 N N . GLY A 1 502 ? 33.173 32.525 -18.252 1.00 66.88 502 GLY A N 1
ATOM 3825 C CA . GLY A 1 502 ? 32.904 31.194 -18.810 1.00 66.88 502 GLY A CA 1
ATOM 3826 C C . GLY A 1 502 ? 32.266 31.160 -20.204 1.00 66.88 502 GLY A C 1
ATOM 3827 O O . GLY A 1 502 ? 31.749 30.116 -20.594 1.00 66.88 502 GLY A O 1
ATOM 3828 N N . ARG A 1 503 ? 32.284 32.262 -20.969 1.00 65.88 503 ARG A N 1
ATOM 3829 C CA . ARG A 1 503 ? 31.837 32.296 -22.377 1.00 65.88 503 ARG A CA 1
ATOM 3830 C C . ARG A 1 503 ? 32.920 32.876 -23.286 1.00 65.88 503 ARG A C 1
ATOM 3832 O O . ARG A 1 503 ? 33.712 33.715 -22.861 1.00 65.88 503 ARG A O 1
ATOM 3839 N N . ALA A 1 504 ? 32.962 32.401 -24.528 1.00 68.56 504 ALA A N 1
ATOM 3840 C CA . ALA A 1 504 ? 33.823 32.921 -25.583 1.00 68.56 504 ALA A CA 1
ATOM 3841 C C . ALA A 1 504 ? 32.929 33.477 -26.689 1.00 68.56 504 ALA A C 1
ATOM 3843 O O . ALA A 1 504 ? 32.071 32.756 -27.193 1.00 68.56 504 ALA A O 1
ATOM 3844 N N . SER A 1 505 ? 33.111 34.748 -27.040 1.00 76.69 505 SER A N 1
ATOM 3845 C CA . SER A 1 505 ? 32.348 35.360 -28.124 1.00 76.69 505 SER A CA 1
ATOM 3846 C C . SER A 1 505 ? 32.833 34.852 -29.480 1.00 76.69 505 SER A C 1
ATOM 3848 O O . SER A 1 505 ? 34.034 34.655 -29.697 1.00 76.69 505 SER A O 1
ATOM 3850 N N . SER A 1 506 ? 31.902 34.650 -30.411 1.00 81.56 506 SER A N 1
ATOM 3851 C CA . SER A 1 506 ? 32.216 34.135 -31.743 1.00 81.56 506 SER A CA 1
ATOM 3852 C C . SER A 1 506 ? 31.467 34.893 -32.825 1.00 81.56 506 SER A C 1
ATOM 3854 O O . SER A 1 506 ? 30.244 35.014 -32.821 1.00 81.56 506 SER A O 1
ATOM 3856 N N . PHE A 1 507 ? 32.200 35.342 -33.845 1.00 80.69 507 PHE A N 1
ATOM 3857 C CA . PHE A 1 507 ? 31.568 35.920 -35.028 1.00 80.69 507 PHE A CA 1
ATOM 3858 C C . PHE A 1 507 ? 30.674 34.902 -35.759 1.00 80.69 507 PHE A C 1
ATOM 3860 O O . PHE A 1 507 ? 29.707 35.289 -36.412 1.00 80.69 507 PHE A O 1
ATOM 3867 N N . ALA A 1 508 ? 30.953 33.599 -35.636 1.00 79.94 508 ALA A N 1
ATOM 3868 C CA . ALA A 1 508 ? 30.101 32.565 -36.219 1.00 79.94 508 ALA A CA 1
ATOM 3869 C C . ALA A 1 508 ? 28.708 32.532 -35.566 1.00 79.94 508 ALA A C 1
ATOM 3871 O O . ALA A 1 508 ? 27.715 32.354 -36.276 1.00 79.94 508 ALA A O 1
ATOM 3872 N N . ASP A 1 509 ? 28.628 32.793 -34.260 1.00 79.25 509 ASP A N 1
ATOM 3873 C CA . ASP A 1 509 ? 27.366 32.834 -33.518 1.00 79.25 509 ASP A CA 1
ATOM 3874 C C . ASP A 1 509 ? 26.569 34.097 -33.856 1.00 79.25 509 ASP A C 1
ATOM 3876 O O . ASP A 1 509 ? 25.372 34.000 -34.135 1.00 79.25 509 ASP A O 1
ATOM 3880 N N . VAL A 1 510 ? 27.242 35.248 -34.037 1.00 84.56 510 VAL A N 1
ATOM 3881 C CA . VAL A 1 510 ? 26.616 36.461 -34.610 1.00 84.56 510 VAL A CA 1
ATOM 3882 C C . VAL A 1 510 ? 25.933 36.139 -35.941 1.00 84.56 510 VAL A C 1
ATOM 3884 O O . VAL A 1 510 ? 24.801 36.551 -36.196 1.00 84.56 510 VAL A O 1
ATOM 3887 N N . VAL A 1 511 ? 26.623 35.405 -36.817 1.00 83.44 511 VAL A N 1
ATOM 3888 C CA . VAL A 1 511 ? 26.111 35.049 -38.145 1.00 83.44 511 VAL A CA 1
ATOM 3889 C C . VAL A 1 511 ? 24.937 34.072 -38.043 1.00 83.44 511 VAL A C 1
ATOM 3891 O O . VAL A 1 511 ? 23.990 34.184 -38.826 1.00 83.44 511 VAL A O 1
ATOM 3894 N N . LEU A 1 512 ? 24.968 33.120 -37.110 1.00 80.69 512 LEU A N 1
ATOM 3895 C CA . LEU A 1 512 ? 23.893 32.148 -36.901 1.00 80.69 512 LEU A CA 1
ATOM 3896 C C . LEU A 1 512 ? 22.616 32.813 -36.369 1.00 80.69 512 LEU A C 1
ATOM 3898 O O . LEU A 1 512 ? 21.533 32.610 -36.927 1.00 80.69 512 LEU A O 1
ATOM 3902 N N . ASP A 1 513 ? 22.759 33.658 -35.355 1.00 84.81 513 ASP A N 1
ATOM 3903 C CA . ASP A 1 513 ? 21.668 34.429 -34.764 1.00 84.81 513 ASP A CA 1
ATOM 3904 C C . ASP A 1 513 ? 21.075 35.403 -35.790 1.00 84.81 513 ASP A C 1
ATOM 3906 O O . ASP A 1 513 ? 19.856 35.460 -36.003 1.00 84.81 513 ASP A O 1
ATOM 3910 N N . PHE A 1 514 ? 21.934 36.087 -36.550 1.00 88.56 514 PHE A N 1
ATOM 3911 C CA . PHE A 1 514 ? 21.498 36.941 -37.648 1.00 88.56 514 PHE A CA 1
ATOM 3912 C C . PHE A 1 514 ? 20.724 36.167 -38.726 1.00 88.56 514 PHE A C 1
ATOM 3914 O O . PHE A 1 514 ? 19.695 36.647 -39.205 1.00 88.56 514 PHE A O 1
ATOM 3921 N N . LYS A 1 515 ? 21.151 34.947 -39.084 1.00 83.88 515 LYS A N 1
ATOM 3922 C CA . LYS A 1 515 ? 20.426 34.095 -40.044 1.00 83.88 515 LYS A CA 1
ATOM 3923 C C . LYS A 1 515 ? 19.019 33.761 -39.553 1.00 83.88 515 LYS A C 1
ATOM 3925 O O . LYS A 1 515 ? 18.079 33.860 -40.345 1.00 83.88 515 LYS A O 1
ATOM 3930 N N . GLY A 1 516 ? 18.854 33.398 -38.280 1.00 83.25 516 GLY A N 1
ATOM 3931 C CA . GLY A 1 516 ? 17.540 33.143 -37.675 1.00 83.25 516 GLY A CA 1
ATOM 3932 C C . GLY A 1 516 ? 16.610 34.347 -37.815 1.00 83.25 516 GLY A C 1
ATOM 3933 O O . GLY A 1 516 ? 15.519 34.247 -38.384 1.00 83.25 516 GLY A O 1
ATOM 3934 N N . TYR A 1 517 ? 17.103 35.517 -37.411 1.00 90.75 517 TYR A N 1
ATOM 3935 C CA . TYR A 1 517 ? 16.384 36.787 -37.506 1.00 90.75 517 TYR A CA 1
ATOM 3936 C C . TYR A 1 517 ? 16.020 37.178 -38.943 1.00 90.75 517 TYR A C 1
ATOM 3938 O O . TYR A 1 517 ? 14.892 37.602 -39.227 1.00 90.75 517 TYR A O 1
ATOM 3946 N N . CYS A 1 518 ? 16.963 37.047 -39.876 1.00 87.75 518 CYS A N 1
ATOM 3947 C CA . CYS A 1 518 ? 16.736 37.366 -41.281 1.00 87.75 518 CYS A CA 1
ATOM 3948 C C . CYS A 1 518 ? 15.714 36.439 -41.924 1.00 87.75 518 CYS A C 1
ATOM 3950 O O . CYS A 1 518 ? 14.912 36.904 -42.731 1.00 87.75 518 CYS A O 1
ATOM 3952 N N . THR A 1 519 ? 15.720 35.155 -41.565 1.00 85.75 519 THR A N 1
ATOM 3953 C CA . THR A 1 519 ? 14.843 34.148 -42.169 1.00 85.75 519 THR A CA 1
ATOM 3954 C C . THR A 1 519 ? 13.375 34.502 -41.943 1.00 85.75 519 THR A C 1
ATOM 3956 O O . THR A 1 519 ? 12.613 34.613 -42.905 1.00 85.75 519 THR A O 1
ATOM 3959 N N . SER A 1 520 ? 12.970 34.774 -40.698 1.00 87.38 520 SER A N 1
ATOM 3960 C CA . SER A 1 520 ? 11.590 35.189 -40.412 1.00 87.38 520 SER A CA 1
ATOM 3961 C C . SER A 1 520 ? 11.252 36.543 -41.031 1.00 87.38 520 SER A C 1
ATOM 3963 O O . SER A 1 520 ? 10.167 36.716 -41.596 1.00 87.38 520 SER A O 1
ATOM 3965 N N . SER A 1 521 ? 12.192 37.490 -40.986 1.00 89.00 521 SER A N 1
ATOM 3966 C CA . SER A 1 521 ? 11.973 38.834 -41.513 1.00 89.00 521 SER A CA 1
ATOM 3967 C C . SER A 1 521 ? 11.743 38.839 -43.025 1.00 89.00 521 SER A C 1
ATOM 3969 O O . SER A 1 521 ? 10.798 39.462 -43.511 1.00 89.00 521 SER A O 1
ATOM 3971 N N . LEU A 1 522 ? 12.555 38.095 -43.778 1.00 88.69 522 LEU A N 1
ATOM 3972 C CA . LEU A 1 522 ? 12.427 37.962 -45.229 1.00 88.69 522 LEU A CA 1
ATOM 3973 C C . LEU A 1 522 ? 11.101 37.311 -45.621 1.00 88.69 522 LEU A C 1
ATOM 3975 O O . LEU A 1 522 ? 10.407 37.830 -46.497 1.00 88.69 522 LEU A O 1
ATOM 3979 N N . VAL A 1 523 ? 10.719 36.224 -44.944 1.00 88.50 523 VAL A N 1
ATOM 3980 C CA . VAL A 1 523 ? 9.460 35.513 -45.209 1.00 88.50 523 VAL A CA 1
ATOM 3981 C C . VAL A 1 523 ? 8.259 36.434 -44.993 1.00 88.50 523 VAL A C 1
ATOM 3983 O O . VAL A 1 523 ? 7.392 36.548 -45.862 1.00 88.50 523 VAL A O 1
ATOM 3986 N N . ILE A 1 524 ? 8.211 37.150 -43.868 1.00 87.19 524 ILE A N 1
ATOM 3987 C CA . ILE A 1 524 ? 7.069 38.016 -43.555 1.00 87.19 524 ILE A CA 1
ATOM 3988 C C . ILE A 1 524 ? 7.007 39.213 -44.505 1.00 87.19 524 ILE A C 1
ATOM 3990 O O . ILE A 1 524 ? 5.927 39.537 -45.009 1.00 87.19 524 ILE A O 1
ATOM 3994 N N . TYR A 1 525 ? 8.136 39.862 -44.802 1.00 85.75 525 TYR A N 1
ATOM 3995 C CA . TYR A 1 525 ? 8.145 40.955 -45.773 1.00 85.75 525 TYR A CA 1
ATOM 3996 C C . TYR A 1 525 ? 7.742 40.477 -47.171 1.00 85.75 525 TYR A C 1
ATOM 3998 O O . TYR A 1 525 ? 6.958 41.169 -47.824 1.00 85.75 525 TYR A O 1
ATOM 4006 N N . ALA A 1 526 ? 8.171 39.288 -47.610 1.00 85.38 526 ALA A N 1
ATOM 4007 C CA . ALA A 1 526 ? 7.731 38.703 -48.877 1.00 85.38 526 ALA A CA 1
ATOM 4008 C C . ALA A 1 526 ? 6.202 38.552 -48.926 1.00 85.38 526 ALA A C 1
ATOM 4010 O O . ALA A 1 526 ? 5.568 39.021 -49.874 1.00 85.38 526 ALA A O 1
ATOM 4011 N N . VAL A 1 527 ? 5.584 38.016 -47.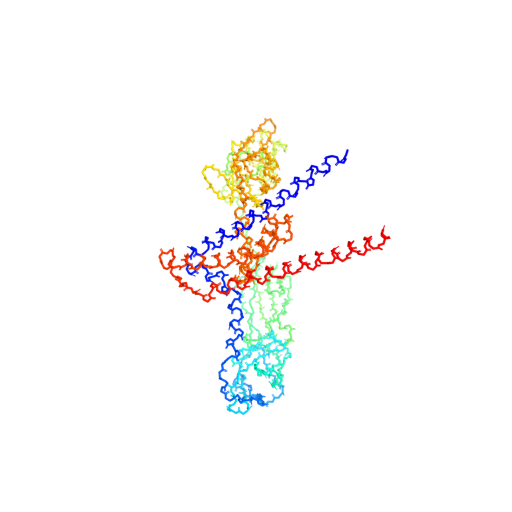867 1.00 85.25 527 VAL A N 1
ATOM 4012 C CA . VAL A 1 527 ? 4.116 37.920 -47.751 1.00 85.25 527 VAL A CA 1
ATOM 4013 C C . VAL A 1 527 ? 3.459 39.303 -47.804 1.00 85.25 527 VAL A C 1
ATOM 4015 O O . VAL A 1 527 ? 2.497 39.511 -48.548 1.00 85.25 527 VAL A O 1
ATOM 4018 N N . ILE A 1 528 ? 3.987 40.286 -47.066 1.00 82.19 528 ILE A N 1
ATOM 4019 C CA . ILE A 1 528 ? 3.475 41.665 -47.080 1.00 82.19 528 ILE A CA 1
ATOM 4020 C C . ILE A 1 528 ? 3.520 42.247 -48.498 1.00 82.19 528 ILE A C 1
ATOM 4022 O O . ILE A 1 528 ? 2.541 42.868 -48.932 1.00 82.19 528 ILE A O 1
ATOM 4026 N N . PHE A 1 529 ? 4.624 42.061 -49.224 1.00 80.62 529 PHE A N 1
ATOM 4027 C CA . PHE A 1 529 ? 4.785 42.559 -50.589 1.00 80.62 529 PHE A CA 1
ATOM 4028 C C . PHE A 1 529 ? 3.847 41.853 -51.573 1.00 80.62 529 PHE A C 1
ATOM 4030 O O . PHE A 1 529 ? 3.191 42.546 -52.353 1.00 80.62 529 PHE A O 1
ATOM 4037 N N . ILE A 1 530 ? 3.685 40.529 -51.479 1.00 84.00 530 ILE A N 1
ATOM 4038 C CA . ILE A 1 530 ? 2.735 39.755 -52.297 1.00 84.00 530 ILE A CA 1
ATOM 4039 C C . ILE A 1 530 ? 1.304 40.270 -52.096 1.00 84.00 530 ILE A C 1
ATOM 4041 O O . ILE A 1 530 ? 0.604 40.562 -53.067 1.00 84.00 530 ILE A O 1
ATOM 4045 N N . VAL A 1 531 ? 0.875 40.480 -50.846 1.00 81.88 531 VAL A N 1
ATOM 4046 C CA . VAL A 1 531 ? -0.466 41.009 -50.538 1.00 81.88 531 VAL A CA 1
ATOM 4047 C C . VAL A 1 531 ? -0.663 42.419 -51.107 1.00 81.88 531 VAL A C 1
ATOM 4049 O O . VAL A 1 531 ? -1.740 42.748 -51.611 1.00 81.88 531 VAL A O 1
ATOM 4052 N N . HIS A 1 532 ? 0.358 43.276 -51.044 1.00 78.19 532 HIS A N 1
ATOM 4053 C CA . HIS A 1 532 ? 0.280 44.619 -51.627 1.00 78.19 532 HIS A CA 1
ATOM 4054 C C . HIS A 1 532 ? 0.231 44.583 -53.150 1.00 78.19 532 HIS A C 1
ATOM 4056 O O . HIS A 1 532 ? -0.539 45.338 -53.746 1.00 78.19 532 HIS A O 1
ATOM 4062 N N . PHE A 1 533 ? 1.012 43.703 -53.769 1.00 79.69 533 PHE A N 1
ATOM 4063 C CA . PHE A 1 533 ? 1.025 43.507 -55.210 1.00 79.69 533 PHE A CA 1
ATOM 4064 C C . PHE A 1 533 ? -0.334 43.001 -55.711 1.00 79.69 533 PHE A C 1
ATOM 4066 O O . PHE A 1 533 ? -0.919 43.600 -56.615 1.00 79.69 533 PHE A O 1
ATOM 4073 N N . ALA A 1 534 ? -0.915 42.004 -55.038 1.00 80.25 534 ALA A N 1
ATOM 4074 C CA . ALA A 1 534 ? -2.261 41.509 -55.319 1.00 80.25 534 ALA A CA 1
ATOM 4075 C C . ALA A 1 534 ? -3.327 42.615 -55.190 1.00 80.25 534 ALA A C 1
ATOM 4077 O O . ALA A 1 534 ? -4.161 42.784 -56.082 1.00 80.25 534 ALA A O 1
ATOM 4078 N N . LYS A 1 535 ? -3.266 43.443 -54.133 1.00 79.44 535 LYS A N 1
ATOM 4079 C CA . LYS A 1 535 ? -4.163 44.606 -53.969 1.00 79.44 535 LYS A CA 1
ATOM 4080 C C . LYS A 1 535 ? -3.975 45.659 -55.061 1.00 79.44 535 LYS A C 1
ATOM 4082 O O . LYS A 1 535 ? -4.956 46.239 -55.519 1.00 79.44 535 LYS A O 1
ATOM 4087 N N . ALA A 1 536 ? -2.741 45.918 -55.490 1.00 78.56 536 ALA A N 1
ATOM 4088 C CA . ALA A 1 536 ? -2.461 46.862 -56.568 1.00 78.56 536 ALA A CA 1
ATOM 4089 C C . ALA A 1 536 ? -3.038 46.376 -57.910 1.00 78.56 536 ALA A C 1
ATOM 4091 O O . ALA A 1 536 ? -3.632 47.173 -58.640 1.00 78.56 536 ALA A O 1
ATOM 4092 N N . ILE A 1 537 ? -2.937 45.075 -58.202 1.00 78.19 537 ILE A N 1
ATOM 4093 C CA . ILE A 1 537 ? -3.552 44.448 -59.382 1.00 78.19 537 ILE A CA 1
ATOM 4094 C C . ILE A 1 537 ? -5.081 44.519 -59.304 1.00 78.19 537 ILE A C 1
ATOM 4096 O O . ILE A 1 537 ? -5.717 44.946 -60.269 1.00 78.19 537 ILE A O 1
ATOM 4100 N N . ALA A 1 538 ? -5.675 44.169 -58.159 1.00 77.19 538 ALA A N 1
ATOM 4101 C CA . ALA A 1 538 ? -7.122 44.236 -57.953 1.00 77.19 538 ALA A CA 1
ATOM 4102 C C . ALA A 1 538 ? -7.663 45.666 -58.130 1.00 77.19 538 ALA A C 1
ATOM 4104 O O . ALA A 1 538 ? -8.647 45.875 -58.836 1.00 77.19 538 ALA A O 1
ATOM 4105 N N . ASN A 1 539 ? -6.970 46.672 -57.587 1.00 77.31 539 ASN A N 1
ATOM 4106 C CA . ASN A 1 539 ? -7.347 48.079 -57.738 1.00 77.31 539 ASN A CA 1
ATOM 4107 C C . ASN A 1 539 ? -7.199 48.586 -59.182 1.00 77.31 539 ASN A C 1
ATOM 4109 O O . ASN A 1 539 ? -8.000 49.411 -59.620 1.00 77.31 539 ASN A O 1
ATOM 4113 N N . ARG A 1 540 ? -6.202 48.102 -59.940 1.00 77.69 540 ARG A N 1
ATOM 4114 C CA . ARG A 1 540 ? -6.068 48.403 -61.378 1.00 77.69 540 ARG A CA 1
ATOM 4115 C C . ARG A 1 540 ? -7.195 47.771 -62.196 1.00 77.69 540 ARG A C 1
ATOM 4117 O O . ARG A 1 540 ? -7.734 48.444 -63.068 1.00 77.69 540 ARG A O 1
ATOM 4124 N N . LYS A 1 541 ? -7.587 46.527 -61.893 1.00 73.19 541 LYS A N 1
ATOM 4125 C CA . LYS A 1 541 ? -8.748 45.866 -62.517 1.00 73.19 541 LYS A CA 1
ATOM 4126 C C . LYS A 1 541 ? -10.059 46.590 -62.186 1.00 73.19 541 LYS A C 1
ATOM 4128 O O . LYS A 1 541 ? -10.825 46.874 -63.095 1.00 73.19 541 LYS A O 1
ATOM 4133 N N . ALA A 1 542 ? -10.267 46.987 -60.930 1.00 69.62 542 ALA A N 1
ATOM 4134 C CA . ALA A 1 542 ? -11.450 47.741 -60.509 1.00 69.62 542 ALA A CA 1
ATOM 4135 C C . ALA A 1 542 ? -11.522 49.152 -61.126 1.00 69.62 542 ALA A C 1
ATOM 4137 O O . ALA A 1 542 ? -12.608 49.628 -61.437 1.00 69.62 542 ALA A O 1
ATOM 4138 N N . LYS A 1 543 ? -10.377 49.821 -61.342 1.00 71.69 543 LYS A N 1
ATOM 4139 C CA . LYS A 1 543 ? -10.324 51.083 -62.104 1.00 71.69 543 LYS A CA 1
ATOM 4140 C C . LYS A 1 543 ? -10.631 50.884 -63.590 1.00 71.69 543 LYS A C 1
ATOM 4142 O O . LYS A 1 543 ? -11.301 51.733 -64.149 1.00 71.69 543 LYS A O 1
ATOM 4147 N N . LYS A 1 544 ? -10.191 49.775 -64.197 1.00 70.19 544 LYS A N 1
ATOM 4148 C CA . LYS A 1 544 ? -10.520 49.399 -65.587 1.00 70.19 544 LYS A CA 1
ATOM 4149 C C . LYS A 1 544 ? -11.968 48.930 -65.798 1.00 70.19 544 LYS A C 1
ATOM 4151 O O . LYS A 1 544 ? -12.378 48.815 -66.936 1.00 70.19 544 LYS A O 1
ATOM 4156 N N . GLN A 1 545 ? -12.699 48.592 -64.734 1.00 62.56 545 GLN A N 1
ATOM 4157 C CA . GLN A 1 545 ? -14.132 48.254 -64.793 1.00 62.56 545 GLN A CA 1
ATOM 4158 C C . GLN A 1 545 ? -15.043 49.457 -64.494 1.00 62.56 545 GLN A C 1
ATOM 4160 O O . GLN A 1 545 ? -16.250 49.368 -64.684 1.00 62.56 545 GLN A O 1
ATOM 4165 N N . LYS A 1 546 ? -14.482 50.552 -63.963 1.00 57.03 546 LYS A N 1
ATOM 4166 C CA . LYS A 1 546 ? -15.192 51.808 -63.656 1.00 57.03 546 LYS A CA 1
ATOM 4167 C C . LYS A 1 546 ? -14.889 52.941 -64.643 1.00 57.03 546 LYS A C 1
ATOM 4169 O O . LYS A 1 546 ? -15.540 53.978 -64.560 1.00 57.03 546 LYS A O 1
ATOM 4174 N N . ALA A 1 547 ? -13.872 52.761 -65.477 1.00 53.62 547 ALA A N 1
ATOM 4175 C CA . ALA A 1 547 ? -13.554 53.572 -66.645 1.00 53.62 547 ALA A CA 1
ATOM 4176 C C . ALA A 1 547 ? -13.955 52.760 -67.872 1.00 53.62 547 ALA A C 1
ATOM 4178 O O . ALA A 1 547 ? -14.424 53.387 -68.840 1.00 53.62 547 ALA A O 1
#

pLDDT: mean 84.08, std 12.85, range [44.84, 98.38]

Radius of gyration: 44.71 Å; chains: 1; bounding box: 66×102×118 Å

Secondary structure (DSSP, 8-state):
-HHHHHHHHHHHHHHHHHHHHHHHHHHHHHHHHHHTS-HHHHHHHHHHHHHHHHHHHHHHTS---------EEEEEEEEETTEEE-SS-EEEETT-EEEEEEEEESTT-S---EEEEES-TTTEEE-TTSEEEE-SSEEEEEEEEESS-TTSEEEEEEEEEP----EEEEE---SS-BTT-EEE-EEEEESTT-S---EEEEES-TTTEEE-TTSEEEE-SSEEEEEEEEESS-TT-EEEEEEEEBPPPP-PPPPP-EEEEEES-S--BTT-EEEEEEEEESTT----EEEEES-TTTEEE-TTSEEEE-SSEEEEEEEEESSSS-EEEEEEEEB----S-EEEEESSEE-SSSEEEETT-EEEEEEEEPTT-----EEEEES-TTTEEE-TTSEEEE-SSEEEEEEEEEEETTEEEEEEEEEEEEPPPHHHHHHHHHHHHHHHHHHHHHHHHHHHHHHHHHHHHHTTSHHHHHHHHHHHHHHHHHHHHHHHHTTSTTT-TT----HHHHHHHHHHHHHHHHHHHHHHHHHHHHHHHHHHHHHHHH-

Foldseek 3Di:
DVVVVVVVVVVVLVVVLVVLVVLLVLLLVLLLVLLLAFPVVNCVLAVPVVVVVCVVVVVVPDPDPPAADWDAKDFQWKAKPNDTDDDAEAEEEAFIKTFTDMDTPPNVGPAPQKDKDKPDCCQKNADSRRIIHGHDFDKIKIKIAGPVGRVRIDIHIYGYDFDDWDEKDKDDADPAAEAFDKDAIDMATPPNPGPQPQWDKDKPDVCQWNADSRRMIHGHDFDKIKMKTAGPVDRVYIDIDIDGYDYDDDDDADAFPAKEKDWDDQAQEAQDKTAIDMQTPVNRHDFQKDKDKPDVCQWGADSRRIIHGHDFDKIKMKIAGPVDGYIYIDIHGYDYDAFPAKDKDWPADDDPNAGEDEAFDKTAIDIDTPPRHPDDQKAKDKPDVCQKDADSRRIIHGHAFDKIKMKIWDDDDPDIYIDIGIYGHHYDDPSNVSSVVLSVQCSVPNLLRSLLVSLQSLLSNLCSVQVPDPVSNVVSLVVSLVVQLVSLVSSLVCNPCVSYPNGHRDPVSSVSSSCSNVVNNVVVVVVVVVVVVVVVVVVVVVVVVVD